Protein AF-0000000078034308 (afdb_homodimer)

Sequence (516 aa):
MPNPEQQPLLGTSRDADAPASTTPSRLKTHLTTSVSRKHTDLVLLACYIITGLLDSASNQIWGSFVSMQTGNTIYIGLGLAAPRESTRWIKSSVSLAAFCLGSLVFSRFHRAFPARRRWVLAASFTAQLALLLAAGLLIALGPRRRPADDLSWDVLAPIALVAFQSCGQAVTSRALERNALTSVVLTSIYTDLFGDARLFRADNSERNRRVAAPLLLLGGAVAGGLFAGSEIGIAGALWAAAVLKLVLVGAWLVWPAEMPNPEQQPLLGTSRDADAPASTTPSRLKTHLTTSVSRKHTDLVLLACYIITGLLDSASNQIWGSFVSMQTGNTIYIGLGLAAPRESTRWIKSSVSLAAFCLGSLVFSRFHRAFPARRRWVLAASFTAQLALLLAAGLLIALGPRRRPADDLSWDVLAPIALVAFQSCGQAVTSRALERNALTSVVLTSIYTDLFGDARLFRADNSERNRRVAAPLLLLGGAVAGGLFAGSEIGIAGALWAAAVLKLVLVGAWLVWPAE

Radius of gyration: 30.03 Å; Cα contacts (8 Å, |Δi|>4): 889; chains: 2; bounding box: 118×113×84 Å

Secondary structure (DSSP, 8-state):
--------------SS------HHHHHHHHHTSBBP-TTTHHHHHHHHHHHHHHHHHHHHHHSS-SS-HHHHHHHHHHHHHSTTT-SHHHHHHHHHHHHHHHHHHHHHHHHHS-TTBHHHHHHHHHHHHHHHHHHHHHHHHS-S---TT---HHHHHHHHHHHHHHHHHHHHHHHTT-TT--SS--HHHHHHHHH-TTTT-TT-HHHHHHHHHHHHHHHHHHHHHHHHHSSSTHHHHHHHHHHHHHHHHHHHHTPPB-/--------------TT------HHHHHHHHHTSBBP-TTTHHHHHHHHHHHHHHHHHHHHHHSS-SS-HHHHHHHHHHHHHSTTT-SHHHHHHHHHHHHHHHHHHHHHHHHHS-TTBHHHHHHHHHHHHHHHHHHHHHHHHS-S---TT---HHHHHHHHHHHHHHHHHHHHHHHTT-TT--SS--HHHHHHHHH-TTTT-TT-HHHHHHHHHHHHHHHHHHHHHHHHHSSSTHHHHHHHHHHHHHHHHHHHHTPPB-

pLDDT: mean 88.63, std 16.07, range [32.91, 98.81]

Solvent-accessible surface area (backbone atoms only — not comparable to full-atom values): 25277 Å² total; per-residue (Å²): 131,85,82,78,70,81,67,80,78,76,72,76,77,68,74,67,74,59,74,71,82,50,73,70,57,55,51,51,52,56,32,65,34,42,40,37,72,75,69,50,62,53,58,34,40,54,39,12,24,42,40,15,16,45,29,18,13,32,33,73,64,57,55,22,37,34,52,44,39,42,59,20,42,30,40,31,12,33,19,71,49,40,60,88,78,48,52,36,20,58,53,10,46,43,10,44,52,26,22,38,51,20,14,34,51,46,32,51,50,47,68,73,41,68,44,48,17,22,44,51,48,22,49,54,36,44,51,31,28,51,30,31,48,51,26,34,49,46,50,71,74,40,78,86,76,72,65,77,68,58,78,49,64,74,53,52,49,33,42,25,33,44,1,20,31,43,26,42,50,36,46,47,16,55,61,69,71,38,72,81,48,26,31,56,63,40,42,66,44,44,42,52,49,39,35,35,93,56,60,86,45,86,83,35,63,69,52,56,58,55,53,46,38,60,53,32,17,33,52,14,1,24,52,6,22,43,26,42,74,40,93,63,17,52,52,47,30,34,50,53,40,29,52,53,34,49,52,49,26,51,48,36,70,66,47,59,65,99,132,85,82,80,71,81,68,79,78,76,75,75,79,62,77,71,76,60,73,71,82,49,74,69,57,55,50,50,52,57,33,65,34,44,39,37,71,76,68,49,63,55,58,35,40,54,40,11,24,43,40,16,15,46,28,18,13,31,32,73,64,57,56,23,36,34,52,43,40,43,58,19,42,29,39,32,12,34,18,71,50,40,61,88,80,48,50,35,21,59,52,10,47,43,11,44,53,25,21,37,51,21,15,34,51,46,32,50,51,46,67,73,40,70,44,47,17,22,46,51,47,24,49,54,37,44,52,31,28,51,30,30,49,52,27,35,49,46,50,70,74,41,77,87,76,72,65,78,67,61,79,49,64,75,55,51,49,33,41,24,32,45,2,20,31,43,27,42,51,36,44,47,15,55,61,68,70,38,70,81,48,26,30,54,62,40,41,68,46,44,41,51,48,39,35,36,91,56,58,87,45,87,84,34,63,69,54,54,56,54,53,47,37,59,52,33,18,31,52,15,1,24,54,6,22,44,26,42,75,40,92,61,17,52,50,48,30,35,51,52,40,30,52,53,35,49,51,50,27,52,49,36,70,66,48,58,66,100

InterPro domains:
  IPR010699 Protein of unknown function DUF1275 [PF06912] (44-249)

Nearest PDB structures (foldseek):
  8ex6-assembly1_A  TM=6.006E-01  e=3.419E-01  Homo sapiens
  6wik-assembly1_A  TM=4.747E-01  e=9.760E-01  Carlito syrichta
  1g73-assembly2_B  TM=2.569E-01  e=2.667E+00  Homo sapiens
  5jdn-assembly1_A  TM=1.781E-01  e=1.269E+00  Methanocaldococcus jannaschii DSM 2661
  8ipr-assembly2_D  TM=1.821E-01  e=3.952E+00  Mycolicibacterium smegmatis

Structure (mmCIF, N/CA/C/O backbone):
data_AF-0000000078034308-model_v1
#
loop_
_entity.id
_entity.type
_entity.pdbx_description
1 polymer 'DUF1275 domain protein'
#
loop_
_atom_site.group_PDB
_atom_site.id
_atom_site.type_symbol
_atom_site.label_atom_id
_atom_site.label_alt_id
_atom_site.label_comp_id
_atom_site.label_asym_id
_atom_site.label_entity_id
_atom_site.label_seq_id
_atom_site.pdbx_PDB_ins_code
_atom_site.Cartn_x
_atom_site.Cartn_y
_atom_site.Cartn_z
_atom_site.occupancy
_atom_site.B_iso_or_equiv
_atom_site.auth_seq_id
_atom_site.auth_comp_id
_atom_site.auth_asym_id
_atom_site.auth_atom_id
_atom_site.pdbx_PDB_model_num
ATOM 1 N N . MET A 1 1 ? -69.438 32.719 62.281 1 34 1 MET A N 1
ATOM 2 C CA . MET A 1 1 ? -68.25 32.812 61.438 1 34 1 MET A CA 1
ATOM 3 C C . MET A 1 1 ? -68.062 31.531 60.594 1 34 1 MET A C 1
ATOM 5 O O . MET A 1 1 ? -68 30.438 61.156 1 34 1 MET A O 1
ATOM 9 N N . PRO A 1 2 ? -68.625 31.516 59.375 1 38.88 2 PRO A N 1
ATOM 10 C CA . PRO A 1 2 ? -68.625 30.344 58.5 1 38.88 2 PRO A CA 1
ATOM 11 C C . PRO A 1 2 ? -67.25 29.781 58.219 1 38.88 2 PRO A C 1
ATOM 13 O O . PRO A 1 2 ? -66.25 30.5 58.312 1 38.88 2 PRO A O 1
ATOM 16 N N . ASN A 1 3 ? -67.062 28.5 58.469 1 39.31 3 ASN A N 1
ATOM 17 C CA . ASN A 1 3 ? -65.875 27.625 58.375 1 39.31 3 ASN A CA 1
ATOM 18 C C . ASN A 1 3 ? -65.375 27.516 56.938 1 39.31 3 ASN A C 1
ATOM 20 O O . ASN A 1 3 ? -66.062 26.984 56.094 1 39.31 3 ASN A O 1
ATOM 24 N N . PRO A 1 4 ? -64.688 28.453 56.406 1 42.97 4 PRO A N 1
ATOM 25 C CA . PRO A 1 4 ? -64.188 28.547 55.031 1 42.97 4 PRO A CA 1
ATOM 26 C C . PRO A 1 4 ? -63.406 27.328 54.594 1 42.97 4 PRO A C 1
ATOM 28 O O . PRO A 1 4 ? -62.812 27.328 53.5 1 42.97 4 PRO A O 1
ATOM 31 N N . GLU A 1 5 ? -63.25 26.281 55.406 1 33.84 5 GLU A N 1
ATOM 32 C CA . GLU A 1 5 ? -62.094 25.422 55.188 1 33.84 5 GLU A CA 1
ATOM 33 C C . GLU A 1 5 ? -62.156 24.703 53.844 1 33.84 5 GLU A C 1
ATOM 35 O O . GLU A 1 5 ? -61.125 24.266 53.312 1 33.84 5 GLU A O 1
ATOM 40 N N . GLN A 1 6 ? -63.281 24.094 53.438 1 39.72 6 GLN A N 1
ATOM 41 C CA . GLN A 1 6 ? -63 22.875 52.688 1 39.72 6 GLN A CA 1
ATOM 42 C C . GLN A 1 6 ? -62.656 23.188 51.25 1 39.72 6 GLN A C 1
ATOM 44 O O . GLN A 1 6 ? -63.531 23.344 50.406 1 39.72 6 GLN A O 1
ATOM 49 N N . GLN A 1 7 ? -61.812 24.141 50.969 1 40.28 7 GLN A N 1
ATOM 50 C CA . GLN A 1 7 ? -61.562 24.234 49.531 1 40.28 7 GLN A CA 1
ATOM 51 C C . GLN A 1 7 ? -60.969 22.922 49 1 40.28 7 GLN A C 1
ATOM 53 O O . GLN A 1 7 ? -60.031 22.391 49.562 1 40.28 7 GLN A O 1
ATOM 58 N N . PRO A 1 8 ? -61.75 22.062 48.188 1 42.59 8 PRO A N 1
ATOM 59 C CA . PRO A 1 8 ? -61.219 20.859 47.531 1 42.59 8 PRO A CA 1
ATOM 60 C C . PRO A 1 8 ? -59.938 21.141 46.719 1 42.59 8 PRO A C 1
ATOM 62 O O . PRO A 1 8 ? -59.875 22.125 46 1 42.59 8 PRO A O 1
ATOM 65 N N . LEU A 1 9 ? -58.75 20.828 47.25 1 38.41 9 LEU A N 1
ATOM 66 C CA . LEU A 1 9 ? -57.5 20.75 46.5 1 38.41 9 LEU A CA 1
ATOM 67 C C . LEU A 1 9 ? -57.656 19.984 45.219 1 38.41 9 LEU A C 1
ATOM 69 O O . LEU A 1 9 ? -58 18.797 45.219 1 38.41 9 LEU A O 1
ATOM 73 N N . LEU A 1 10 ? -58.312 20.5 44.156 1 39.03 10 LEU A N 1
ATOM 74 C CA . LEU A 1 10 ? -58.219 19.922 42.844 1 39.03 10 LEU A CA 1
ATOM 75 C C . LEU A 1 10 ? -56.781 19.594 42.5 1 39.03 10 LEU A C 1
ATOM 77 O O . LEU A 1 10 ? -55.938 20.5 42.406 1 39.03 10 LEU A O 1
ATOM 81 N N . GLY A 1 11 ? -56.156 18.5 43.031 1 39.41 11 GLY A N 1
ATOM 82 C CA . GLY A 1 11 ? -54.938 17.906 42.531 1 39.41 11 GLY A CA 1
ATOM 83 C C . GLY A 1 11 ? -54.875 17.828 41 1 39.41 11 GLY A C 1
ATOM 84 O O . GLY A 1 11 ? -55.75 17.219 40.375 1 39.41 11 GLY A O 1
ATOM 85 N N . THR A 1 12 ? -54.562 18.906 40.312 1 39.66 12 THR A N 1
ATOM 86 C CA . THR A 1 12 ? -54.188 18.875 38.906 1 39.66 12 THR A CA 1
ATOM 87 C C . THR A 1 12 ? -53.281 17.672 38.625 1 39.66 12 THR A C 1
ATOM 89 O O . THR A 1 12 ? -52.219 17.516 39.188 1 39.66 12 THR A O 1
ATOM 92 N N . SER A 1 13 ? -53.875 16.438 38.406 1 42.03 13 SER A N 1
ATOM 93 C CA . SER A 1 13 ? -53.219 15.289 37.781 1 42.03 13 SER A CA 1
ATOM 94 C C . SER A 1 13 ? -52.469 15.695 36.531 1 42.03 13 SER A C 1
ATOM 96 O O . SER A 1 13 ? -52.969 15.633 35.438 1 42.03 13 SER A O 1
ATOM 98 N N . ARG A 1 14 ? -51.969 16.938 36.438 1 40.81 14 ARG A N 1
ATOM 99 C CA . ARG A 1 14 ? -51.25 17.297 35.25 1 40.81 14 ARG A CA 1
ATOM 100 C C . ARG A 1 14 ? -50.188 16.25 34.938 1 40.81 14 ARG A C 1
ATOM 102 O O . ARG A 1 14 ? -49.594 16.266 33.844 1 40.81 14 ARG A O 1
ATOM 109 N N . ASP A 1 15 ? -49.531 15.727 36.031 1 40.88 15 ASP A N 1
ATOM 110 C CA . ASP A 1 15 ? -48.219 15.203 35.625 1 40.88 15 ASP A CA 1
ATOM 111 C C . ASP A 1 15 ? -48.375 13.961 34.75 1 40.88 15 ASP A C 1
ATOM 113 O O . ASP A 1 15 ? -47.406 13.25 34.531 1 40.88 15 ASP A O 1
ATOM 117 N N . ALA A 1 16 ? -49.562 13.398 34.75 1 42.75 16 ALA A N 1
ATOM 118 C CA . ALA A 1 16 ? -49.469 11.992 34.344 1 42.75 16 ALA A CA 1
ATOM 119 C C . ALA A 1 16 ? -48.906 11.844 32.938 1 42.75 16 ALA A C 1
ATOM 121 O O . ALA A 1 16 ? -48.188 10.898 32.656 1 42.75 16 ALA A O 1
ATOM 122 N N . ASP A 1 17 ? -49.594 12.398 31.953 1 40.16 17 ASP A N 1
ATOM 123 C CA . ASP A 1 17 ? -49.375 11.773 30.656 1 40.16 17 ASP A CA 1
ATOM 124 C C . ASP A 1 17 ? -48.062 12.242 30.047 1 40.16 17 ASP A C 1
ATOM 126 O O . ASP A 1 17 ? -48 13.242 29.312 1 40.16 17 ASP A O 1
ATOM 130 N N . ALA A 1 18 ? -47.031 12.531 30.828 1 45.72 18 ALA A N 1
ATOM 131 C CA . ALA A 1 18 ? -45.844 12.68 30 1 45.72 18 ALA A CA 1
ATOM 132 C C . ALA A 1 18 ? -45.844 11.656 28.875 1 45.72 18 ALA A C 1
ATOM 134 O O . ALA A 1 18 ? -45.969 10.453 29.125 1 45.72 18 ALA A O 1
ATOM 135 N N . PRO A 1 19 ? -46.219 11.969 27.656 1 48 19 PRO A N 1
ATOM 136 C CA . PRO A 1 19 ? -46.125 10.961 26.594 1 48 19 PRO A CA 1
ATOM 137 C C . PRO A 1 19 ? -44.938 10.039 26.734 1 48 19 PRO A C 1
ATOM 139 O O . PRO A 1 19 ? -43.875 10.469 27.188 1 48 19 PRO A O 1
ATOM 142 N N . ALA A 1 20 ? -45.094 8.812 27.203 1 47.41 20 ALA A N 1
ATOM 143 C CA . ALA A 1 20 ? -44.094 7.738 27.094 1 47.41 20 ALA A CA 1
ATOM 144 C C . ALA A 1 20 ? -43.188 7.953 25.891 1 47.41 20 ALA A C 1
ATOM 146 O O . ALA A 1 20 ? -43.656 7.938 24.75 1 47.41 20 ALA A O 1
ATOM 147 N N . SER A 1 21 ? -42.188 8.875 25.906 1 54.84 21 SER A N 1
ATOM 148 C CA . SER A 1 21 ? -41.25 8.875 24.797 1 54.84 21 SER A CA 1
ATOM 149 C C . SER A 1 21 ? -41.125 7.488 24.172 1 54.84 21 SER A C 1
ATOM 151 O O . SER A 1 21 ? -40.781 6.52 24.844 1 54.84 21 SER A O 1
ATOM 153 N N . THR A 1 22 ? -42.031 6.961 23.266 1 60.06 22 THR A N 1
ATOM 154 C CA . THR A 1 22 ? -42.156 5.676 22.594 1 60.06 22 THR A CA 1
ATOM 155 C C . THR A 1 22 ? -40.812 5.148 22.125 1 60.06 22 THR A C 1
ATOM 157 O O . THR A 1 22 ? -39.906 5.93 21.875 1 60.06 22 THR A O 1
ATOM 160 N N . THR A 1 23 ? -40.5 3.742 22.359 1 70.44 23 THR A N 1
ATOM 161 C CA . THR A 1 23 ? -39.406 2.865 22.016 1 70.44 23 THR A CA 1
ATOM 162 C C . THR A 1 23 ? -38.812 3.242 20.656 1 70.44 23 THR A C 1
ATOM 164 O O . THR A 1 23 ? -37.594 3.324 20.5 1 70.44 23 THR A O 1
ATOM 167 N N . PRO A 1 24 ? -39.688 3.629 19.672 1 73.88 24 PRO A N 1
ATOM 168 C CA . PRO A 1 24 ? -39.125 3.996 18.359 1 73.88 24 PRO A CA 1
ATOM 169 C C . PRO A 1 24 ? -38.375 5.32 18.406 1 73.88 24 PRO A C 1
ATOM 171 O O . PRO A 1 24 ? -37.375 5.477 17.703 1 73.88 24 PRO A O 1
ATOM 174 N N . SER A 1 25 ? -38.781 6.234 19.266 1 79.56 25 SER A N 1
ATOM 175 C CA . SER A 1 25 ? -38.125 7.531 19.328 1 79.56 25 SER A CA 1
ATOM 176 C C . SER A 1 25 ? -36.75 7.426 19.984 1 79.56 25 SER A C 1
ATOM 178 O O . SER A 1 25 ? -35.812 8.062 19.531 1 79.56 25 SER A O 1
ATOM 180 N N . ARG A 1 26 ? -36.656 6.535 20.953 1 86.88 26 ARG A N 1
ATOM 181 C CA . ARG A 1 26 ? -35.375 6.355 21.641 1 86.88 26 ARG A CA 1
ATOM 182 C C . ARG A 1 26 ? -34.344 5.711 20.734 1 86.88 26 ARG A C 1
ATOM 184 O O . ARG A 1 26 ? -33.188 6.074 20.75 1 86.88 26 ARG A O 1
ATOM 191 N N . LEU A 1 27 ? -34.812 4.77 19.938 1 87.12 27 LEU A N 1
ATOM 192 C CA . LEU A 1 27 ? -33.938 4.094 19 1 87.12 27 LEU A CA 1
ATOM 193 C C . LEU A 1 27 ? -33.469 5.062 17.922 1 87.12 27 LEU A C 1
ATOM 195 O O . LEU A 1 27 ? -32.281 5.027 17.531 1 87.12 27 LEU A O 1
ATOM 199 N N . LYS A 1 28 ? -34.375 5.828 17.469 1 88.81 28 LYS A N 1
ATOM 200 C CA . LYS A 1 28 ? -34 6.824 16.469 1 88.81 28 LYS A CA 1
ATOM 201 C C . LYS A 1 28 ? -32.969 7.797 17.016 1 88.81 28 LYS A C 1
ATOM 203 O O . LYS A 1 28 ? -31.969 8.117 16.344 1 88.81 28 LYS A O 1
ATOM 208 N N . THR A 1 29 ? -33.188 8.227 18.219 1 90 29 THR A N 1
ATOM 209 C CA . THR A 1 29 ? -32.219 9.141 18.844 1 90 29 THR A CA 1
ATOM 210 C C . THR A 1 29 ? -30.875 8.453 19.062 1 90 29 THR A C 1
ATOM 212 O O . THR A 1 29 ? -29.828 9.055 18.844 1 90 29 THR A O 1
ATOM 215 N N . HIS A 1 30 ? -30.953 7.238 19.484 1 91.81 30 HIS A N 1
ATOM 216 C CA . HIS A 1 30 ? -29.734 6.469 19.688 1 91.81 30 HIS A CA 1
ATOM 217 C C . HIS A 1 30 ? -28.938 6.328 18.391 1 91.81 30 HIS A C 1
ATOM 219 O O . HIS A 1 30 ? -27.719 6.52 18.391 1 91.81 30 HIS A O 1
ATOM 225 N N . LEU A 1 31 ? -29.578 6.117 17.297 1 91.88 31 LEU A N 1
ATOM 226 C CA . LEU A 1 31 ? -28.938 5.852 16.016 1 91.88 31 LEU A CA 1
ATOM 227 C C . LEU A 1 31 ? -28.453 7.145 15.367 1 91.88 31 LEU A C 1
ATOM 229 O O . LEU A 1 31 ? -27.5 7.137 14.586 1 91.88 31 LEU A O 1
ATOM 233 N N . THR A 1 32 ? -29.062 8.195 15.734 1 92.62 32 THR A N 1
ATOM 234 C CA . THR A 1 32 ? -28.719 9.461 15.094 1 92.62 32 THR A CA 1
ATOM 235 C C . THR A 1 32 ? -27.766 10.266 15.977 1 92.62 32 THR A C 1
ATOM 237 O O . THR A 1 32 ? -27.422 11.406 15.656 1 92.62 32 THR A O 1
ATOM 240 N N . THR A 1 33 ? -27.344 9.617 17.031 1 91.12 33 THR A N 1
ATOM 241 C CA . THR A 1 33 ? -26.359 10.25 17.922 1 91.12 33 THR A CA 1
ATOM 242 C C . THR A 1 33 ? -24.953 10.07 17.375 1 91.12 33 THR A C 1
ATOM 244 O O . THR A 1 33 ? -24.594 9 16.875 1 91.12 33 THR A O 1
ATOM 247 N N . SER A 1 34 ? -24.141 11.117 17.5 1 92.56 34 SER A N 1
ATOM 248 C CA . SER A 1 34 ? -22.75 11.062 17.078 1 92.56 34 SER A CA 1
ATOM 249 C C . SER A 1 34 ? -21.891 10.289 18.062 1 92.56 34 SER A C 1
ATOM 251 O O . SER A 1 34 ? -22.062 10.414 19.281 1 92.56 34 SER A O 1
ATOM 253 N N . VAL A 1 35 ? -21.094 9.469 17.516 1 92.38 35 VAL A N 1
ATOM 254 C CA . VAL A 1 35 ? -20.25 8.625 18.375 1 92.38 35 VAL A CA 1
ATOM 255 C C . VAL A 1 35 ? -18.984 9.375 18.75 1 92.38 35 VAL A C 1
ATOM 257 O O . VAL A 1 35 ? -18.531 10.258 18.016 1 92.38 35 VAL A O 1
ATOM 260 N N . SER A 1 36 ? -18.453 9.016 19.906 1 92.25 36 SER A N 1
ATOM 261 C CA . SER A 1 36 ? -17.172 9.555 20.344 1 92.25 36 SER A CA 1
ATOM 262 C C . SER A 1 36 ? -16.031 9.078 19.438 1 92.25 36 SER A C 1
ATOM 264 O O . SER A 1 36 ? -16.016 7.922 19.016 1 92.25 36 SER A O 1
ATOM 266 N N . ARG A 1 37 ? -15.117 9.93 19.219 1 89.56 37 ARG A N 1
ATOM 267 C CA . ARG A 1 37 ? -13.961 9.586 18.406 1 89.56 37 ARG A CA 1
ATOM 268 C C . ARG A 1 37 ? -12.93 8.805 19.219 1 89.56 37 ARG A C 1
ATOM 270 O O . ARG A 1 37 ? -12.016 8.195 18.656 1 89.56 37 ARG A O 1
ATOM 277 N N . LYS A 1 38 ? -13.242 8.852 20.484 1 88.38 38 LYS A N 1
ATOM 278 C CA . LYS A 1 38 ? -12.289 8.188 21.375 1 88.38 38 LYS A CA 1
ATOM 279 C C . LYS A 1 38 ? -12.203 6.691 21.062 1 88.38 38 LYS A C 1
ATOM 281 O O . LYS A 1 38 ? -13.227 6.02 20.938 1 88.38 38 LYS A O 1
ATOM 286 N N . HIS A 1 39 ? -11.102 6.152 20.75 1 88.88 39 HIS A N 1
ATOM 287 C CA . HIS A 1 39 ? -10.758 4.742 20.609 1 88.88 39 HIS A CA 1
ATOM 288 C C . HIS A 1 39 ? -11.305 4.18 19.297 1 88.88 39 HIS A C 1
ATOM 290 O O . HIS A 1 39 ? -11.359 2.959 19.109 1 88.88 39 HIS A O 1
ATOM 296 N N . THR A 1 40 ? -11.773 5.062 18.375 1 91.06 40 THR A N 1
ATOM 297 C CA . THR A 1 40 ? -12.25 4.559 17.094 1 91.06 40 THR A CA 1
ATOM 298 C C . THR A 1 40 ? -11.109 3.924 16.297 1 91.06 40 THR A C 1
ATOM 300 O O . THR A 1 40 ? -11.352 3.174 15.352 1 91.06 40 THR A O 1
ATOM 303 N N . ASP A 1 41 ? -9.875 4.25 16.688 1 91.69 41 ASP A N 1
ATOM 304 C CA . ASP A 1 41 ? -8.711 3.611 16.094 1 91.69 41 ASP A CA 1
ATOM 305 C C . ASP A 1 41 ? -8.75 2.098 16.281 1 91.69 41 ASP A C 1
ATOM 307 O O . ASP A 1 41 ? -8.219 1.347 15.461 1 91.69 41 ASP A O 1
ATOM 311 N N . LEU A 1 42 ? -9.453 1.613 17.328 1 92.56 42 LEU A N 1
ATOM 312 C CA . LEU A 1 42 ? -9.531 0.185 17.609 1 92.56 42 LEU A CA 1
ATOM 313 C C . LEU A 1 42 ? -10.297 -0.545 16.516 1 92.56 42 LEU A C 1
ATOM 315 O O . LEU A 1 42 ? -9.953 -1.673 16.156 1 92.56 42 LEU A O 1
ATOM 319 N N . VAL A 1 43 ? -11.305 0.104 16.016 1 94.25 43 VAL A N 1
ATOM 320 C CA . VAL A 1 43 ? -12.102 -0.49 14.945 1 94.25 43 VAL A CA 1
ATOM 321 C C . VAL A 1 43 ? -11.258 -0.592 13.672 1 94.25 43 VAL A C 1
ATOM 323 O O . VAL A 1 43 ? -11.25 -1.627 13.008 1 94.25 43 VAL A O 1
ATOM 326 N N . LEU A 1 44 ? -10.531 0.48 13.406 1 94.56 44 LEU A N 1
ATOM 327 C CA . LEU A 1 44 ? -9.68 0.492 12.227 1 94.56 44 LEU A CA 1
ATOM 328 C C . LEU A 1 44 ? -8.555 -0.527 12.352 1 94.56 44 LEU A C 1
ATOM 330 O O . LEU A 1 44 ? -8.188 -1.184 11.375 1 94.56 44 LEU A O 1
ATOM 334 N N . LEU A 1 45 ? -8.047 -0.71 13.562 1 95 45 LEU A N 1
ATOM 335 C CA . LEU A 1 45 ? -7.02 -1.715 13.82 1 95 45 LEU A CA 1
ATOM 336 C C . LEU A 1 45 ? -7.574 -3.121 13.617 1 95 45 LEU A C 1
ATOM 338 O O . LEU A 1 45 ? -6.918 -3.971 13.008 1 95 45 LEU A O 1
ATOM 342 N N . ALA A 1 46 ? -8.773 -3.348 14.055 1 96.62 46 ALA A N 1
ATOM 343 C CA . ALA A 1 46 ? -9.422 -4.645 13.852 1 96.62 46 ALA A CA 1
ATOM 344 C C . ALA A 1 46 ? -9.609 -4.938 12.367 1 96.62 46 ALA A C 1
ATOM 346 O O . ALA A 1 46 ? -9.5 -6.09 11.938 1 96.62 46 ALA A O 1
ATOM 347 N N . CYS A 1 47 ? -9.805 -3.895 11.625 1 97.88 47 CYS A N 1
ATOM 348 C CA . CYS A 1 47 ? -10 -4.043 10.188 1 97.88 47 CYS A CA 1
ATOM 349 C C . CYS A 1 47 ? -8.719 -4.516 9.508 1 97.88 47 CYS A C 1
ATOM 351 O O . CYS A 1 47 ? -8.766 -5.125 8.438 1 97.88 47 CYS A O 1
ATOM 353 N N . TYR A 1 48 ? -7.535 -4.312 10.109 1 98.06 48 TYR A N 1
ATOM 354 C CA . TYR A 1 48 ? -6.281 -4.797 9.539 1 98.06 48 TYR A CA 1
ATOM 355 C C . TYR A 1 48 ? -6.234 -6.32 9.539 1 98.06 48 TYR A C 1
ATOM 357 O O . TYR A 1 48 ? -5.652 -6.93 8.641 1 98.06 48 TYR A O 1
ATOM 365 N N . ILE A 1 49 ? -6.895 -6.953 10.523 1 98.56 49 ILE A N 1
ATOM 366 C CA . ILE A 1 49 ? -6.98 -8.406 10.539 1 98.56 49 ILE A CA 1
ATOM 367 C C . ILE A 1 49 ? -7.754 -8.891 9.32 1 98.56 49 ILE A C 1
ATOM 369 O O . ILE A 1 49 ? -7.34 -9.844 8.648 1 98.56 49 ILE A O 1
ATOM 373 N N . ILE A 1 50 ? -8.836 -8.211 9.062 1 98.75 50 ILE A N 1
ATOM 374 C CA . ILE A 1 50 ? -9.695 -8.562 7.938 1 98.75 50 ILE A CA 1
ATOM 375 C C . ILE A 1 50 ? -8.938 -8.391 6.629 1 98.75 50 ILE A C 1
ATOM 377 O O . ILE A 1 50 ? -9 -9.25 5.746 1 98.75 50 ILE A O 1
ATOM 381 N N . THR A 1 51 ? -8.18 -7.301 6.535 1 98.62 51 THR A N 1
ATOM 382 C CA . THR A 1 51 ? -7.379 -7.02 5.348 1 98.62 51 THR A CA 1
ATOM 383 C C . THR A 1 51 ? -6.344 -8.117 5.121 1 98.62 51 THR A C 1
ATOM 385 O O . THR A 1 51 ? -6.227 -8.648 4.012 1 98.62 51 THR A O 1
ATOM 388 N N . GLY A 1 52 ? -5.602 -8.508 6.188 1 98.75 52 GLY A N 1
ATOM 389 C CA . GLY A 1 52 ? -4.637 -9.586 6.066 1 98.75 52 GLY A CA 1
ATOM 390 C C . GLY A 1 52 ? -5.27 -10.914 5.688 1 98.75 52 GLY A C 1
ATOM 391 O O . GLY A 1 52 ? -4.766 -11.617 4.809 1 98.75 52 GLY A O 1
ATOM 392 N N . LEU A 1 53 ? -6.398 -11.203 6.312 1 98.69 53 LEU A N 1
ATOM 393 C CA . LEU A 1 53 ? -7.137 -12.445 6.102 1 98.69 53 LEU A CA 1
ATOM 394 C C . LEU A 1 53 ? -7.586 -12.57 4.648 1 98.69 53 LEU A C 1
ATOM 396 O O . LEU A 1 53 ? -7.324 -13.586 4 1 98.69 53 LEU A O 1
ATOM 400 N N . LEU A 1 54 ? -8.164 -11.539 4.094 1 98.62 54 LEU A N 1
ATOM 401 C CA . LEU A 1 54 ? -8.766 -11.578 2.77 1 98.62 54 LEU A CA 1
ATOM 402 C C . LEU A 1 54 ? -7.703 -11.484 1.682 1 98.62 54 LEU A C 1
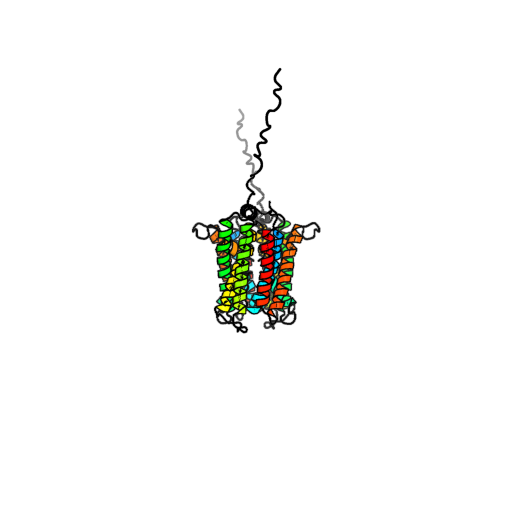ATOM 404 O O . LEU A 1 54 ? -7.766 -12.203 0.683 1 98.62 54 LEU A O 1
ATOM 408 N N . ASP A 1 55 ? -6.688 -10.625 1.864 1 98.75 55 ASP A N 1
ATOM 409 C CA . ASP A 1 55 ? -5.664 -10.461 0.833 1 98.75 55 ASP A CA 1
ATOM 410 C C . ASP A 1 55 ? -4.766 -11.695 0.756 1 98.75 55 ASP A C 1
ATOM 412 O O . ASP A 1 55 ? -4.297 -12.062 -0.324 1 98.75 55 ASP A O 1
ATOM 416 N N . SER A 1 56 ? -4.512 -12.297 1.903 1 98.38 56 SER A N 1
ATOM 417 C CA . SER A 1 56 ? -3.715 -13.523 1.901 1 98.38 56 SER A CA 1
ATOM 418 C C . SER A 1 56 ? -4.445 -14.656 1.193 1 98.38 56 SER A C 1
ATOM 420 O O . SER A 1 56 ? -3.891 -15.297 0.295 1 98.38 56 SER A O 1
ATOM 422 N N . ALA A 1 57 ? -5.672 -14.898 1.493 1 97.38 57 ALA A N 1
ATOM 423 C CA . ALA A 1 57 ? -6.457 -15.961 0.88 1 97.38 57 ALA A CA 1
ATOM 424 C C . ALA A 1 57 ? -6.688 -15.695 -0.604 1 97.38 57 ALA A C 1
ATOM 426 O O . ALA A 1 57 ? -6.543 -16.594 -1.435 1 97.38 57 ALA A O 1
ATOM 427 N N . SER A 1 58 ? -7 -14.445 -0.924 1 96.44 58 SER A N 1
ATOM 428 C CA . SER A 1 58 ? -7.289 -14.102 -2.312 1 96.44 58 SER A CA 1
ATOM 429 C C . SER A 1 58 ? -6.039 -14.211 -3.18 1 96.44 58 SER A C 1
ATOM 431 O O . SER A 1 58 ? -6.105 -14.688 -4.312 1 96.44 58 SER A O 1
ATOM 433 N N . ASN A 1 59 ? -4.938 -13.703 -2.629 1 95.94 59 ASN A N 1
ATOM 434 C CA . ASN A 1 59 ? -3.701 -13.789 -3.396 1 95.94 59 ASN A CA 1
ATOM 435 C C . ASN A 1 59 ? -3.291 -15.234 -3.648 1 95.94 59 ASN A C 1
ATOM 437 O O . ASN A 1 59 ? -2.83 -15.57 -4.742 1 95.94 59 ASN A O 1
ATOM 441 N N . GLN A 1 60 ? -3.467 -16.109 -2.686 1 94.12 60 GLN A N 1
ATOM 442 C CA . GLN A 1 60 ? -3.092 -17.516 -2.834 1 94.12 60 GLN A CA 1
ATOM 443 C C . GLN A 1 60 ? -4.016 -18.234 -3.818 1 94.12 60 GLN A C 1
ATOM 445 O O . GLN A 1 60 ? -3.559 -19.031 -4.633 1 94.12 60 GLN A O 1
ATOM 450 N N . ILE A 1 61 ? -5.285 -17.891 -3.746 1 92.56 61 ILE A N 1
ATOM 451 C CA . ILE A 1 61 ? -6.258 -18.672 -4.496 1 92.56 61 ILE A CA 1
ATOM 452 C C . ILE A 1 61 ? -6.5 -18.016 -5.859 1 92.56 61 ILE A C 1
ATOM 454 O O . ILE A 1 61 ? -6.582 -18.719 -6.875 1 92.56 61 ILE A O 1
ATOM 458 N N . TRP A 1 62 ? -6.621 -16.688 -5.887 1 92.56 62 TRP A N 1
ATOM 459 C CA . TRP A 1 62 ? -6.996 -16 -7.113 1 92.56 62 TRP A CA 1
ATOM 460 C C . TRP A 1 62 ? -5.781 -15.344 -7.766 1 92.56 62 TRP A C 1
ATOM 462 O O . TRP A 1 62 ? -5.828 -14.961 -8.938 1 92.56 62 TRP A O 1
ATOM 472 N N . GLY A 1 63 ? -4.723 -15.148 -7.062 1 93.5 63 GLY A N 1
ATOM 473 C CA . GLY A 1 63 ? -3.541 -14.492 -7.602 1 93.5 63 GLY A CA 1
ATOM 474 C C . GLY A 1 63 ? -3.643 -12.977 -7.594 1 93.5 63 GLY A C 1
ATOM 475 O O . GLY A 1 63 ? -2.787 -12.289 -8.156 1 93.5 63 GLY A O 1
ATOM 476 N N . SER A 1 64 ? -4.656 -12.453 -7.023 1 95.31 64 SER A N 1
ATOM 477 C CA . SER A 1 64 ? -4.867 -11.008 -6.949 1 95.31 64 SER A CA 1
ATOM 478 C C . SER A 1 64 ? -5.234 -10.578 -5.535 1 95.31 64 SER A C 1
ATOM 480 O O . SER A 1 64 ? -5.734 -11.383 -4.742 1 95.31 64 SER A O 1
ATOM 482 N N . PHE A 1 65 ? -4.914 -9.32 -5.254 1 97.94 65 PHE A N 1
ATOM 483 C CA . PHE A 1 65 ? -5.336 -8.742 -3.98 1 97.94 65 PHE A CA 1
ATOM 484 C C . PHE A 1 65 ? -6.746 -8.172 -4.082 1 97.94 65 PHE A C 1
ATOM 486 O O . PHE A 1 65 ? -7.262 -7.969 -5.184 1 97.94 65 PHE A O 1
ATOM 493 N N . VAL A 1 66 ? -7.301 -8.008 -2.924 1 98.25 66 VAL A N 1
ATOM 494 C CA . VAL A 1 66 ? -8.648 -7.457 -2.926 1 98.25 66 VAL A CA 1
ATOM 495 C C . VAL A 1 66 ? -8.664 -6.117 -2.191 1 98.25 66 VAL A C 1
ATOM 497 O O . VAL A 1 66 ? -9.578 -5.312 -2.371 1 98.25 66 VAL A O 1
ATOM 500 N N . SER A 1 67 ? -7.641 -5.852 -1.347 1 97.62 67 SER A N 1
ATOM 501 C CA . SER A 1 67 ? -7.539 -4.574 -0.65 1 97.62 67 SER A CA 1
ATOM 502 C C . SER A 1 67 ? -6.301 -3.801 -1.089 1 97.62 67 SER A C 1
ATOM 504 O O . SER A 1 67 ? -6.336 -2.572 -1.191 1 97.62 67 SER A O 1
ATOM 506 N N . MET A 1 68 ? -5.223 -4.484 -1.327 1 97 68 MET A N 1
ATOM 507 C CA . MET A 1 68 ? -3.943 -3.873 -1.679 1 97 68 MET A CA 1
ATOM 508 C C . MET A 1 68 ? -3.875 -3.572 -3.172 1 97 68 MET A C 1
ATOM 510 O O . MET A 1 68 ? -3.297 -4.344 -3.939 1 97 68 MET A O 1
ATOM 514 N N . GLN A 1 69 ? -4.219 -2.355 -3.561 1 98.31 69 GLN A N 1
ATOM 515 C CA . GLN A 1 69 ? -4.387 -2.023 -4.973 1 98.31 69 GLN A CA 1
ATOM 516 C C . GLN A 1 69 ? -3.066 -1.574 -5.594 1 98.31 69 GLN A C 1
ATOM 518 O O . GLN A 1 69 ? -2.898 -1.62 -6.812 1 98.31 69 GLN A O 1
ATOM 523 N N . THR A 1 70 ? -2.102 -1.211 -4.762 1 97.94 70 THR A N 1
ATOM 524 C CA . THR A 1 70 ? -0.772 -0.955 -5.305 1 97.94 70 THR A CA 1
ATOM 525 C C . THR A 1 70 ? -0.183 -2.223 -5.914 1 97.94 70 THR A C 1
ATOM 527 O O . THR A 1 70 ? 0.328 -2.201 -7.035 1 97.94 70 THR A O 1
ATOM 530 N N . GLY A 1 71 ? -0.324 -3.307 -5.195 1 97.69 71 GLY A N 1
ATOM 531 C CA . GLY A 1 71 ? 0.115 -4.59 -5.723 1 97.69 71 GLY A CA 1
ATOM 532 C C . GLY A 1 71 ? -0.617 -5 -6.988 1 97.69 71 GLY A C 1
ATOM 533 O O . GLY A 1 71 ? -0.001 -5.492 -7.934 1 97.69 71 GLY A O 1
ATOM 534 N N . ASN A 1 72 ? -1.938 -4.723 -7.008 1 98.62 72 ASN A N 1
ATOM 535 C CA . ASN A 1 72 ? -2.717 -5.051 -8.195 1 98.62 72 ASN A CA 1
ATOM 536 C C . ASN A 1 72 ? -2.277 -4.219 -9.398 1 98.62 72 ASN A C 1
ATOM 538 O O . ASN A 1 72 ? -2.311 -4.695 -10.539 1 98.62 72 ASN A O 1
ATOM 542 N N . THR A 1 73 ? -1.836 -2.984 -9.156 1 98.69 73 THR A N 1
ATOM 543 C CA . THR A 1 73 ? -1.331 -2.148 -10.242 1 98.69 73 THR A CA 1
ATOM 544 C C . THR A 1 73 ? -0.06 -2.746 -10.836 1 98.69 73 THR A C 1
ATOM 546 O O . THR A 1 73 ? 0.12 -2.744 -12.055 1 98.69 73 THR A O 1
ATOM 549 N N . ILE A 1 74 ? 0.775 -3.264 -9.977 1 98.5 74 ILE A N 1
ATOM 550 C CA . ILE A 1 74 ? 1.985 -3.939 -10.438 1 98.5 74 ILE A CA 1
ATOM 551 C C . ILE A 1 74 ? 1.611 -5.168 -11.258 1 98.5 74 ILE A C 1
ATOM 553 O O . ILE A 1 74 ? 2.166 -5.395 -12.336 1 98.5 74 ILE A O 1
ATOM 557 N N . TYR A 1 75 ? 0.593 -5.977 -10.797 1 98.19 75 TYR A N 1
ATOM 558 C CA . TYR A 1 75 ? 0.162 -7.172 -11.516 1 98.19 75 TYR A CA 1
ATOM 559 C C . TYR A 1 75 ? -0.433 -6.812 -12.867 1 98.19 75 TYR A C 1
ATOM 561 O O . TYR A 1 75 ? -0.23 -7.523 -13.852 1 98.19 75 TYR A O 1
ATOM 569 N N . ILE A 1 76 ? -1.134 -5.738 -12.883 1 98.62 76 ILE A N 1
ATOM 570 C CA . ILE A 1 76 ? -1.684 -5.262 -14.148 1 98.62 76 ILE A CA 1
ATOM 571 C C . ILE A 1 76 ? -0.547 -4.902 -15.102 1 98.62 76 ILE A C 1
ATOM 573 O O . ILE A 1 76 ? -0.574 -5.277 -16.281 1 98.62 76 ILE A O 1
ATOM 577 N N . GLY A 1 77 ? 0.452 -4.199 -14.625 1 98.62 77 GLY A N 1
ATOM 578 C CA . GLY A 1 77 ? 1.605 -3.867 -15.445 1 98.62 77 GLY A CA 1
ATOM 579 C C . GLY A 1 77 ? 2.33 -5.09 -15.977 1 98.62 77 GLY A C 1
ATOM 580 O O . GLY A 1 77 ? 2.699 -5.137 -17.156 1 98.62 77 GLY A O 1
ATOM 581 N N . LEU A 1 78 ? 2.523 -6.082 -15.133 1 97.5 78 LEU A N 1
ATOM 582 C CA . LEU A 1 78 ? 3.16 -7.332 -15.539 1 97.5 78 LEU A CA 1
ATOM 583 C C . LEU A 1 78 ? 2.342 -8.031 -16.609 1 97.5 78 LEU A C 1
ATOM 585 O O . LEU A 1 78 ? 2.902 -8.57 -17.578 1 97.5 78 LEU A O 1
ATOM 589 N N . GLY A 1 79 ? 1.034 -8.023 -16.438 1 97.44 79 GLY A N 1
ATOM 590 C CA . GLY A 1 79 ? 0.157 -8.633 -17.422 1 97.44 79 GLY A CA 1
ATOM 591 C C . GLY A 1 79 ? 0.174 -7.918 -18.766 1 97.44 79 GLY A C 1
ATOM 592 O O . GLY A 1 79 ? 0.122 -8.555 -19.812 1 97.44 79 GLY A O 1
ATOM 593 N N . LEU A 1 80 ? 0.226 -6.602 -18.734 1 97.69 80 LEU A N 1
ATOM 594 C CA . LEU A 1 80 ? 0.284 -5.82 -19.953 1 97.69 80 LEU A CA 1
ATOM 595 C C . LEU A 1 80 ? 1.605 -6.051 -20.688 1 97.69 80 LEU A C 1
ATOM 597 O O . LEU A 1 80 ? 1.654 -6.016 -21.922 1 97.69 80 LEU A O 1
ATOM 601 N N . ALA A 1 81 ? 2.666 -6.316 -19.953 1 97.12 81 ALA A N 1
ATOM 602 C CA . ALA A 1 81 ? 3.967 -6.625 -20.547 1 97.12 81 ALA A CA 1
ATOM 603 C C . ALA A 1 81 ? 3.963 -8.008 -21.172 1 97.12 81 ALA A C 1
ATOM 605 O O . ALA A 1 81 ? 4.691 -8.258 -22.141 1 97.12 81 ALA A O 1
ATOM 606 N N . ALA A 1 82 ? 3.133 -8.953 -20.594 1 95.81 82 ALA A N 1
ATOM 607 C CA . ALA A 1 82 ? 2.998 -10.32 -21.094 1 95.81 82 ALA A CA 1
ATOM 608 C C . ALA A 1 82 ? 1.574 -10.836 -20.891 1 95.81 82 ALA A C 1
ATOM 610 O O . ALA A 1 82 ? 1.33 -11.695 -20.047 1 95.81 82 ALA A O 1
ATOM 611 N N . PRO A 1 83 ? 0.666 -10.43 -21.75 1 93.44 83 PRO A N 1
ATOM 612 C CA . PRO A 1 83 ? -0.765 -10.641 -21.516 1 93.44 83 PRO A CA 1
ATOM 613 C C . PRO A 1 83 ? -1.17 -12.109 -21.609 1 93.44 83 PRO A C 1
ATOM 615 O O . PRO A 1 83 ? -2.215 -12.5 -21.078 1 93.44 83 PRO A O 1
ATOM 618 N N . ARG A 1 84 ? -0.366 -13.008 -22.234 1 93.06 84 ARG A N 1
ATOM 619 C CA . ARG A 1 84 ? -0.776 -14.391 -22.469 1 93.06 84 ARG A CA 1
ATOM 620 C C . ARG A 1 84 ? -0.173 -15.328 -21.422 1 93.06 84 ARG A C 1
ATOM 622 O O . ARG A 1 84 ? -0.512 -16.516 -21.359 1 93.06 84 ARG A O 1
ATOM 629 N N . GLU A 1 85 ? 0.648 -14.766 -20.531 1 90.81 85 GLU A N 1
ATOM 630 C CA . GLU A 1 85 ? 1.371 -15.609 -19.578 1 90.81 85 GLU A CA 1
ATOM 631 C C . GLU A 1 85 ? 0.528 -15.898 -18.344 1 90.81 85 GLU A C 1
ATOM 633 O O . GLU A 1 85 ? 0.724 -16.922 -17.672 1 90.81 85 GLU A O 1
ATOM 638 N N . SER A 1 86 ? -0.381 -14.984 -18.031 1 90.69 86 SER A N 1
ATOM 639 C CA . SER A 1 86 ? -1.206 -15.164 -16.828 1 90.69 86 SER A CA 1
ATOM 640 C C . SER A 1 86 ? -2.504 -14.367 -16.938 1 90.69 86 SER A C 1
ATOM 642 O O . SER A 1 86 ? -2.592 -13.414 -17.719 1 90.69 86 SER A O 1
ATOM 644 N N . THR A 1 87 ? -3.539 -14.805 -16.188 1 93.38 87 THR A N 1
ATOM 645 C CA . THR A 1 87 ? -4.801 -14.07 -16.141 1 93.38 87 THR A CA 1
ATOM 646 C C . THR A 1 87 ? -4.875 -13.211 -14.875 1 93.38 87 THR A C 1
ATOM 648 O O . THR A 1 87 ? -5.902 -12.586 -14.609 1 93.38 87 THR A O 1
ATOM 651 N N . ARG A 1 88 ? -3.811 -13.203 -14.156 1 94.38 88 ARG A N 1
ATOM 652 C CA . ARG A 1 88 ? -3.75 -12.477 -12.891 1 94.38 88 ARG A CA 1
ATOM 653 C C . ARG A 1 88 ? -4.039 -10.992 -13.094 1 94.38 88 ARG A C 1
ATOM 655 O O . ARG A 1 88 ? -4.691 -10.359 -12.266 1 94.38 88 ARG A O 1
ATOM 662 N N . TRP A 1 89 ? -3.57 -10.438 -14.203 1 96.81 89 TRP A N 1
ATOM 663 C CA . TRP A 1 89 ? -3.732 -9.008 -14.438 1 96.81 89 TRP A CA 1
ATOM 664 C C . TRP A 1 89 ? -5.199 -8.656 -14.664 1 96.81 89 TRP A C 1
ATOM 666 O O . TRP A 1 89 ? -5.641 -7.562 -14.305 1 96.81 89 TRP A O 1
ATOM 676 N N . ILE A 1 90 ? -6.008 -9.586 -15.195 1 97.75 90 ILE A N 1
ATOM 677 C CA . ILE A 1 90 ? -7.434 -9.344 -15.406 1 97.75 90 ILE A CA 1
ATOM 678 C C . ILE A 1 90 ? -8.156 -9.336 -14.062 1 97.75 90 ILE A C 1
ATOM 680 O O . ILE A 1 90 ? -8.953 -8.438 -13.789 1 97.75 90 ILE A O 1
ATOM 684 N N .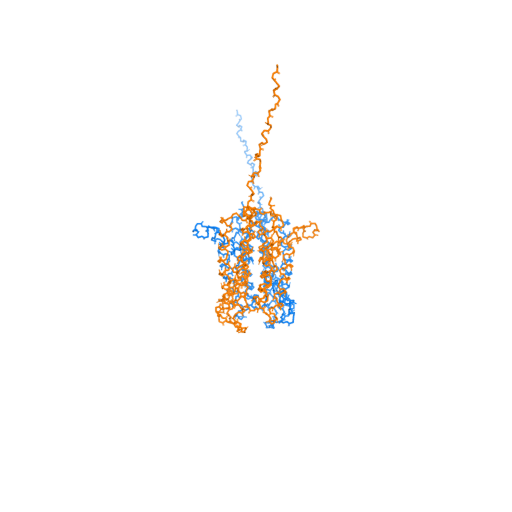 LYS A 1 91 ? -7.828 -10.32 -13.234 1 97.81 91 LYS A N 1
ATOM 685 C CA . LYS A 1 91 ? -8.422 -10.391 -11.906 1 97.81 91 LYS A CA 1
ATOM 686 C C . LYS A 1 91 ? -8.047 -9.172 -11.07 1 97.81 91 LYS A C 1
ATOM 688 O O . LYS A 1 91 ? -8.883 -8.609 -10.367 1 97.81 91 LYS A O 1
ATOM 693 N N . SER A 1 92 ? -6.777 -8.734 -11.211 1 98.44 92 SER A N 1
ATOM 694 C CA . SER A 1 92 ? -6.301 -7.539 -10.516 1 98.44 92 SER A CA 1
ATOM 695 C C . SER A 1 92 ? -7.008 -6.285 -11.016 1 98.44 92 SER A C 1
ATOM 697 O O . SER A 1 92 ? -7.289 -5.375 -10.234 1 98.44 92 SER A O 1
ATOM 699 N N . SER A 1 93 ? -7.309 -6.262 -12.312 1 98.62 93 SER A N 1
ATOM 700 C CA . SER A 1 93 ? -8.023 -5.121 -12.883 1 98.62 93 SER A CA 1
ATOM 701 C C . SER A 1 93 ? -9.453 -5.047 -12.359 1 98.62 93 SER A C 1
ATOM 703 O O . SER A 1 93 ? -9.961 -3.957 -12.102 1 98.62 93 SER A O 1
ATOM 705 N N . VAL A 1 94 ? -10.07 -6.191 -12.203 1 98.69 94 VAL A N 1
ATOM 706 C CA . VAL A 1 94 ? -11.422 -6.258 -11.656 1 98.69 94 VAL A CA 1
ATOM 707 C C . VAL A 1 94 ? -11.414 -5.781 -10.211 1 98.69 94 VAL A C 1
ATOM 709 O O . VAL A 1 94 ? -12.273 -5 -9.797 1 98.69 94 VAL A O 1
ATOM 712 N N . SER A 1 95 ? -10.445 -6.258 -9.477 1 98.75 95 SER A N 1
ATOM 713 C CA . SER A 1 95 ? -10.305 -5.836 -8.086 1 98.75 95 SER A CA 1
ATOM 714 C C . SER A 1 95 ? -10.125 -4.324 -7.98 1 98.75 95 SER A C 1
ATOM 716 O O . SER A 1 95 ? -10.828 -3.666 -7.207 1 98.75 95 SER A O 1
ATOM 718 N N . LEU A 1 96 ? -9.227 -3.789 -8.781 1 98.81 96 LEU A N 1
ATOM 719 C CA . LEU A 1 96 ? -8.922 -2.363 -8.742 1 98.81 96 LEU A CA 1
ATOM 720 C C . LEU A 1 96 ? -10.141 -1.533 -9.133 1 98.81 96 LEU A C 1
ATOM 722 O O . LEU A 1 96 ? -10.469 -0.553 -8.461 1 98.81 96 LEU A O 1
ATOM 726 N N . ALA A 1 97 ? -10.82 -1.907 -10.188 1 98.75 97 ALA A N 1
ATOM 727 C CA . ALA A 1 97 ? -12 -1.177 -10.648 1 98.75 97 ALA A CA 1
ATOM 728 C C . ALA A 1 97 ? -13.094 -1.182 -9.578 1 98.75 97 ALA A C 1
ATOM 730 O O . ALA A 1 97 ? -13.711 -0.149 -9.312 1 98.75 97 ALA A O 1
ATOM 731 N N . ALA A 1 98 ? -13.344 -2.326 -8.984 1 98.81 98 ALA A N 1
ATOM 732 C CA . ALA A 1 98 ? -14.367 -2.447 -7.949 1 98.81 98 ALA A CA 1
ATOM 733 C C . ALA A 1 98 ? -13.992 -1.64 -6.711 1 98.81 98 ALA A C 1
ATOM 735 O O . ALA A 1 98 ? -14.852 -1.017 -6.082 1 98.81 98 ALA A O 1
ATOM 736 N N . PHE A 1 99 ? -12.727 -1.685 -6.363 1 98.75 99 PHE A N 1
ATOM 737 C CA . PHE A 1 99 ? -12.219 -0.892 -5.246 1 98.75 99 PHE A CA 1
ATOM 738 C C . PHE A 1 99 ? -12.469 0.593 -5.484 1 98.75 99 PHE A C 1
ATOM 740 O O . PHE A 1 99 ? -12.938 1.299 -4.586 1 98.75 99 PHE A O 1
ATOM 747 N N . CYS A 1 100 ? -12.133 1.091 -6.711 1 97.75 100 CYS A N 1
ATOM 748 C CA . CYS A 1 100 ? -12.344 2.488 -7.07 1 97.75 100 CYS A CA 1
ATOM 749 C C . CYS A 1 100 ? -13.82 2.846 -7.035 1 97.75 100 CYS A C 1
ATOM 751 O O . CYS A 1 100 ? -14.195 3.9 -6.52 1 97.75 100 CYS A O 1
ATOM 753 N N . LEU A 1 101 ? -14.641 1.964 -7.531 1 98.19 101 LEU A N 1
ATOM 754 C CA . LEU A 1 101 ? -16.078 2.18 -7.465 1 98.19 101 LEU A CA 1
ATOM 755 C C . LEU A 1 101 ? -16.562 2.211 -6.016 1 98.19 101 LEU A C 1
ATOM 757 O O . LEU A 1 101 ? -17.438 3.01 -5.664 1 98.19 101 LEU A O 1
ATOM 761 N N . GLY A 1 102 ? -16.016 1.303 -5.203 1 98.25 102 GLY A N 1
ATOM 762 C CA . GLY A 1 102 ? -16.328 1.337 -3.781 1 98.25 102 GLY A CA 1
ATOM 763 C C . GLY A 1 102 ? -15.992 2.664 -3.129 1 98.25 102 GLY A C 1
ATOM 764 O O . GLY A 1 102 ? -16.781 3.189 -2.336 1 98.25 102 GLY A O 1
ATOM 765 N N . SER A 1 103 ? -14.805 3.158 -3.496 1 97.12 103 SER A N 1
ATOM 766 C CA . SER A 1 103 ? -14.406 4.453 -2.953 1 97.12 103 SER A CA 1
ATOM 767 C C . SER A 1 103 ? -15.406 5.539 -3.326 1 97.12 103 SER A C 1
ATOM 769 O O . SER A 1 103 ? -15.781 6.363 -2.486 1 97.12 103 SER A O 1
ATOM 771 N N . LEU A 1 104 ? -15.836 5.562 -4.543 1 96.81 104 LEU A N 1
ATOM 772 C CA . LEU A 1 104 ? -16.812 6.531 -5.016 1 96.81 104 LEU A CA 1
ATOM 773 C C . LEU A 1 104 ? -18.109 6.43 -4.215 1 96.81 104 LEU A C 1
ATOM 775 O O . LEU A 1 104 ? -18.625 7.438 -3.719 1 96.81 104 LEU A O 1
ATOM 779 N N . VAL A 1 105 ? -18.594 5.254 -3.992 1 97.88 105 VAL A N 1
ATOM 780 C CA . VAL A 1 105 ? -19.906 5.023 -3.389 1 97.88 105 VAL A CA 1
ATOM 781 C C . VAL A 1 105 ? -19.828 5.293 -1.888 1 97.88 105 VAL A C 1
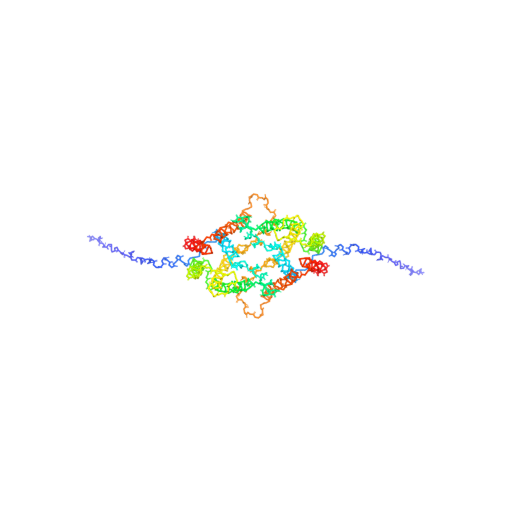ATOM 783 O O . VAL A 1 105 ? -20.641 6.059 -1.353 1 97.88 105 VAL A O 1
ATOM 786 N N . PHE A 1 106 ? -18.875 4.707 -1.178 1 97.88 106 PHE A N 1
ATOM 787 C CA . PHE A 1 106 ? -18.766 4.871 0.268 1 97.88 106 PHE A CA 1
ATOM 788 C C . PHE A 1 106 ? -18.469 6.32 0.626 1 97.88 106 PHE A C 1
ATOM 790 O O . PHE A 1 106 ? -18.969 6.84 1.627 1 97.88 106 PHE A O 1
ATOM 797 N N . SER A 1 107 ? -17.625 6.969 -0.207 1 96.44 107 SER A N 1
ATOM 798 C CA . SER A 1 107 ? -17.312 8.367 0.07 1 96.44 107 SER A CA 1
ATOM 799 C C . SER A 1 107 ? -18.547 9.25 -0.096 1 96.44 107 SER A C 1
ATOM 801 O O . SER A 1 107 ? -18.781 10.133 0.723 1 96.44 107 SER A O 1
ATOM 803 N N . ARG A 1 108 ? -19.297 9.055 -1.121 1 95.69 108 ARG A N 1
ATOM 804 C CA . ARG A 1 108 ? -20.531 9.82 -1.322 1 95.69 108 ARG A CA 1
ATOM 805 C C . ARG A 1 108 ? -21.516 9.578 -0.183 1 95.69 108 ARG A C 1
ATOM 807 O O . ARG A 1 108 ? -22.188 10.508 0.269 1 95.69 108 ARG A O 1
ATOM 814 N N . PHE A 1 109 ? -21.578 8.367 0.26 1 97.19 109 PHE A N 1
ATOM 815 C CA . PHE A 1 109 ? -22.438 8.031 1.383 1 97.19 109 PHE A CA 1
ATOM 816 C C . PHE A 1 109 ? -22.031 8.797 2.635 1 97.19 109 PHE A C 1
ATOM 818 O O . PHE A 1 109 ? -22.859 9.422 3.287 1 97.19 109 PHE A O 1
ATOM 825 N N . HIS A 1 110 ? -20.734 8.797 2.969 1 95.75 110 HIS A N 1
ATOM 826 C CA . HIS A 1 110 ? -20.234 9.422 4.188 1 95.75 110 HIS A CA 1
ATOM 827 C C . HIS A 1 110 ? -20.266 10.945 4.074 1 95.75 110 HIS A C 1
ATOM 829 O O . HIS A 1 110 ? -20.203 11.648 5.086 1 95.75 110 HIS A O 1
ATOM 835 N N . ARG A 1 111 ? -20.406 11.438 2.855 1 92.75 111 ARG A N 1
ATOM 836 C CA . ARG A 1 111 ? -20.547 12.883 2.666 1 92.75 111 ARG A CA 1
ATOM 837 C C . ARG A 1 111 ? -22.016 13.297 2.768 1 92.75 111 ARG A C 1
ATOM 839 O O . ARG A 1 111 ? -22.328 14.43 3.156 1 92.75 111 ARG A O 1
ATOM 846 N N . ALA A 1 112 ? -22.875 12.43 2.424 1 94.88 112 ALA A N 1
ATOM 847 C CA . ALA A 1 112 ? -24.312 12.727 2.41 1 94.88 112 ALA A CA 1
ATOM 848 C C . ALA A 1 112 ? -24.875 12.766 3.826 1 94.88 112 ALA A C 1
ATOM 850 O O . ALA A 1 112 ? -25.891 13.414 4.074 1 94.88 112 ALA A O 1
ATOM 851 N N . PHE A 1 113 ? -24.219 12.094 4.738 1 93.75 113 PHE A N 1
ATOM 852 C CA . PHE A 1 113 ? -24.688 12.039 6.121 1 93.75 113 PHE A CA 1
ATOM 853 C C . PHE A 1 113 ? -23.562 12.422 7.078 1 93.75 113 PHE A C 1
ATOM 855 O O . PHE A 1 113 ? -22.375 12.297 6.738 1 93.75 113 PHE A O 1
ATOM 862 N N . PRO A 1 114 ? -23.984 12.914 8.25 1 89.56 114 PRO A N 1
ATOM 863 C CA . PRO A 1 114 ? -22.922 13.156 9.234 1 89.56 114 PRO A CA 1
ATOM 864 C C . PRO A 1 114 ? -22.156 11.891 9.586 1 89.56 114 PRO A C 1
ATOM 866 O O . PRO A 1 114 ? -22.719 10.93 10.109 1 89.56 114 PRO A O 1
ATOM 869 N N . ALA A 1 115 ? -20.906 11.859 9.359 1 86.62 115 ALA A N 1
ATOM 870 C CA . ALA A 1 115 ? -20.062 10.672 9.312 1 86.62 115 ALA A CA 1
ATOM 871 C C . ALA A 1 115 ? -20 9.984 10.672 1 86.62 115 ALA A C 1
ATOM 873 O O . ALA A 1 115 ? -19.828 8.766 10.758 1 86.62 115 ALA A O 1
ATOM 874 N N . ARG A 1 116 ? -20.266 10.695 11.703 1 91.88 116 ARG A N 1
ATOM 875 C CA . ARG A 1 116 ? -20.016 10.117 13.023 1 91.88 116 ARG A CA 1
ATOM 876 C C . ARG A 1 116 ? -21.32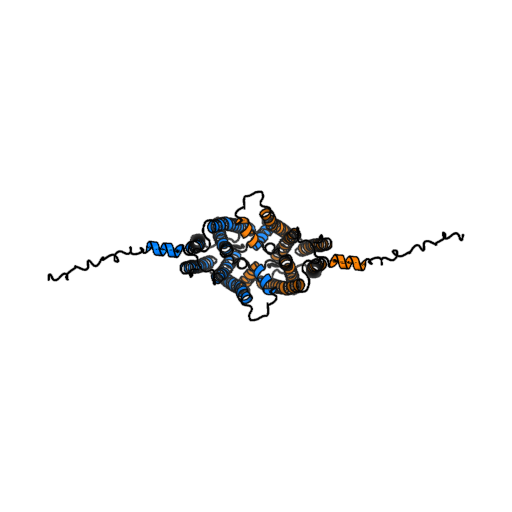8 9.672 13.68 1 91.88 116 ARG A C 1
ATOM 878 O O . ARG A 1 116 ? -21.344 9.32 14.859 1 91.88 116 ARG A O 1
ATOM 885 N N . ARG A 1 117 ? -22.375 9.703 12.922 1 94.69 117 ARG A N 1
ATOM 886 C CA . ARG A 1 117 ? -23.609 9.141 13.477 1 94.69 117 ARG A CA 1
ATOM 887 C C . ARG A 1 117 ? -23.531 7.621 13.547 1 94.69 117 ARG A C 1
ATOM 889 O O . ARG A 1 117 ? -23.016 6.977 12.625 1 94.69 117 ARG A O 1
ATOM 896 N N . ARG A 1 118 ? -24.125 7.09 14.555 1 95.19 118 ARG A N 1
ATOM 897 C CA . ARG A 1 118 ? -24.078 5.648 14.773 1 95.19 118 ARG A CA 1
ATOM 898 C C . ARG A 1 118 ? -24.641 4.895 13.57 1 95.19 118 ARG A C 1
ATOM 900 O O . ARG A 1 118 ? -24.031 3.932 13.102 1 95.19 118 ARG A O 1
ATOM 907 N N . TRP A 1 119 ? -25.703 5.398 13.102 1 96 119 TRP A N 1
ATOM 908 C CA . TRP A 1 119 ? -26.344 4.641 12.039 1 96 119 TRP A CA 1
ATOM 909 C C . TRP A 1 119 ? -25.516 4.695 10.758 1 96 119 TRP A C 1
ATOM 911 O O . TRP A 1 119 ? -25.531 3.756 9.953 1 96 119 TRP A O 1
ATOM 921 N N . VAL A 1 120 ? -24.812 5.762 10.508 1 97.44 120 VAL A N 1
ATOM 922 C CA . VAL A 1 120 ? -24 5.914 9.297 1 97.44 120 VAL A CA 1
ATOM 923 C C . VAL A 1 120 ? -22.859 4.914 9.312 1 97.44 120 VAL A C 1
ATOM 925 O O . VAL A 1 120 ? -22.625 4.203 8.336 1 97.44 120 VAL A O 1
ATOM 928 N N . LEU A 1 121 ? -22.203 4.855 10.477 1 97.38 121 LEU A N 1
ATOM 929 C CA . LEU A 1 121 ? -21.094 3.918 10.617 1 97.38 121 LEU A CA 1
ATOM 930 C C . LEU A 1 121 ? -21.594 2.479 10.594 1 97.38 121 LEU A C 1
ATOM 932 O O . LEU A 1 121 ? -21.016 1.629 9.906 1 97.38 121 LEU A O 1
ATOM 936 N N . ALA A 1 122 ? -22.688 2.234 11.266 1 97.56 122 ALA A N 1
ATOM 937 C CA . ALA A 1 122 ? -23.266 0.894 11.281 1 97.56 122 ALA A CA 1
ATOM 938 C C . ALA A 1 122 ? -23.75 0.488 9.891 1 97.56 122 ALA A C 1
ATOM 940 O O . ALA A 1 122 ? -23.547 -0.654 9.469 1 97.56 122 ALA A O 1
ATOM 941 N N . ALA A 1 123 ? -24.375 1.418 9.18 1 98.06 123 ALA A N 1
ATOM 942 C CA . ALA A 1 123 ? -24.875 1.136 7.84 1 98.06 123 ALA A CA 1
ATOM 943 C C . ALA A 1 123 ? -23.719 0.848 6.875 1 98.06 123 ALA A C 1
ATOM 945 O O . ALA A 1 123 ? -23.828 -0.048 6.035 1 98.06 123 ALA A O 1
ATOM 946 N N . SER A 1 124 ? -22.672 1.626 6.961 1 98.19 124 SER A N 1
ATOM 947 C CA . SER A 1 124 ? -21.484 1.416 6.121 1 98.19 124 SER A CA 1
ATOM 948 C C . SER A 1 124 ? -20.906 0.02 6.324 1 98.19 124 SER A C 1
ATOM 950 O O . SER A 1 124 ? -20.656 -0.698 5.355 1 98.19 124 SER A O 1
ATOM 952 N N . PHE A 1 125 ? -20.781 -0.44 7.559 1 98.5 125 PHE A N 1
ATOM 953 C CA . PHE A 1 125 ? -20.188 -1.739 7.855 1 98.5 125 PHE A CA 1
ATOM 954 C C . PHE A 1 125 ? -21.172 -2.863 7.562 1 98.5 125 PHE A C 1
ATOM 956 O O . PHE A 1 125 ? -20.766 -3.971 7.195 1 98.5 125 PHE A O 1
ATOM 963 N N . THR A 1 126 ? -22.453 -2.562 7.707 1 98.69 126 THR A N 1
ATOM 964 C CA . THR A 1 126 ? -23.469 -3.545 7.32 1 98.69 126 THR A CA 1
ATOM 965 C C . THR A 1 126 ? -23.422 -3.799 5.816 1 98.69 126 THR A C 1
ATOM 967 O O . THR A 1 126 ? -23.547 -4.941 5.367 1 98.69 126 THR A O 1
ATOM 970 N N . ALA A 1 127 ? -23.266 -2.715 5.07 1 98.69 127 ALA A N 1
ATOM 971 C CA . ALA A 1 127 ? -23.141 -2.867 3.625 1 98.69 127 ALA A CA 1
ATOM 972 C C . ALA A 1 127 ? -21.906 -3.701 3.271 1 98.69 127 ALA A C 1
ATOM 974 O O . ALA A 1 127 ? -21.969 -4.57 2.398 1 98.69 127 ALA A O 1
ATOM 975 N N . GLN A 1 128 ? -20.812 -3.461 3.926 1 98.62 128 GLN A N 1
ATOM 976 C CA . GLN A 1 128 ? -19.594 -4.246 3.719 1 98.62 128 GLN A CA 1
ATOM 977 C C . GLN A 1 128 ? -19.828 -5.715 4.066 1 98.62 128 GLN A C 1
ATOM 979 O O . GLN A 1 128 ? -19.422 -6.605 3.318 1 98.62 128 GLN A O 1
ATOM 984 N N . LEU A 1 129 ? -20.5 -5.957 5.176 1 98.81 129 LEU A N 1
ATOM 985 C CA . LEU A 1 129 ? -20.844 -7.309 5.602 1 98.81 129 LEU A CA 1
ATOM 986 C C . LEU A 1 129 ? -21.688 -8.008 4.551 1 98.81 129 LEU A C 1
ATOM 988 O O . LEU A 1 129 ? -21.422 -9.164 4.195 1 98.81 129 LEU A O 1
ATOM 992 N N . ALA A 1 130 ? -22.688 -7.301 4.043 1 98.81 130 ALA A N 1
ATOM 993 C CA . ALA A 1 130 ? -23.594 -7.871 3.043 1 98.81 130 ALA A CA 1
ATOM 994 C C . ALA A 1 130 ? -22.828 -8.281 1.79 1 98.81 130 ALA A C 1
ATOM 996 O O . ALA A 1 130 ? -23.109 -9.328 1.192 1 98.81 130 ALA A O 1
ATOM 997 N N . LEU A 1 131 ? -21.891 -7.48 1.384 1 98.75 131 LEU A N 1
ATOM 998 C CA . LEU A 1 131 ? -21.078 -7.77 0.205 1 98.75 131 LEU A CA 1
ATOM 999 C C . LEU A 1 131 ? -20.203 -9 0.435 1 98.75 131 LEU A C 1
ATOM 1001 O O . LEU A 1 131 ? -20.031 -9.828 -0.465 1 98.75 131 LEU A O 1
ATOM 1005 N N . LEU A 1 132 ? -19.656 -9.156 1.674 1 98.62 132 LEU A N 1
ATOM 1006 C CA . LEU A 1 132 ? -18.875 -10.336 2.012 1 98.62 132 LEU A CA 1
ATOM 1007 C C . LEU A 1 132 ? -19.75 -11.586 2.002 1 98.62 132 LEU A C 1
ATOM 1009 O O . LEU A 1 132 ? -19.328 -12.633 1.502 1 98.62 132 LEU A O 1
ATOM 1013 N N . LEU A 1 133 ? -20.969 -11.438 2.549 1 98.5 133 LEU A N 1
ATOM 1014 C CA . LEU A 1 133 ? -21.891 -12.562 2.555 1 98.5 133 LEU A CA 1
ATOM 1015 C C . LEU A 1 133 ? -22.266 -12.969 1.133 1 98.5 133 LEU A C 1
ATOM 1017 O O . LEU A 1 133 ? -22.328 -14.156 0.817 1 98.5 133 LEU A O 1
ATOM 1021 N N . ALA A 1 134 ? -22.484 -11.961 0.309 1 98.12 134 ALA A N 1
ATOM 1022 C CA . ALA A 1 134 ? -22.812 -12.234 -1.089 1 98.12 134 ALA A CA 1
ATOM 1023 C C . ALA A 1 134 ? -21.672 -12.961 -1.785 1 98.12 134 ALA A C 1
ATOM 1025 O O . ALA A 1 134 ? -21.891 -13.93 -2.516 1 98.12 134 ALA A O 1
ATOM 1026 N N . ALA A 1 135 ? -20.422 -12.547 -1.582 1 97.56 135 ALA A N 1
ATOM 1027 C CA . ALA A 1 135 ? -19.25 -13.203 -2.154 1 97.56 135 ALA A CA 1
ATOM 1028 C C . ALA A 1 135 ? -19.125 -14.641 -1.646 1 97.56 135 ALA A C 1
ATOM 1030 O O . ALA A 1 135 ? -18.875 -15.562 -2.424 1 97.56 135 ALA A O 1
ATOM 1031 N N . GLY A 1 136 ? -19.344 -14.812 -0.301 1 95.75 136 GLY A N 1
ATOM 1032 C CA . GLY A 1 136 ? -19.297 -16.156 0.278 1 95.75 136 GLY A CA 1
ATOM 1033 C C . GLY A 1 136 ? -20.344 -17.094 -0.294 1 95.75 136 GLY A C 1
ATOM 1034 O O . GLY A 1 136 ? -20.062 -18.266 -0.534 1 95.75 136 GLY A O 1
ATOM 1035 N N . LEU A 1 137 ? -21.5 -16.578 -0.52 1 95.44 137 LEU A N 1
ATOM 1036 C CA . LEU A 1 137 ? -22.594 -17.375 -1.076 1 95.44 137 LEU A CA 1
ATOM 1037 C C . LEU A 1 137 ? -22.297 -17.766 -2.52 1 95.44 137 LEU A C 1
ATOM 1039 O O . LEU A 1 137 ? -22.562 -18.906 -2.928 1 95.44 137 LEU A O 1
ATOM 1043 N N . LEU A 1 138 ? -21.734 -16.844 -3.307 1 94.75 138 LEU A N 1
ATOM 1044 C CA . LEU A 1 138 ? -21.359 -17.141 -4.688 1 94.75 138 LEU A CA 1
ATOM 1045 C C . LEU A 1 138 ? -20.328 -18.25 -4.746 1 94.75 138 LEU A C 1
ATOM 1047 O O . LEU A 1 138 ? -20.422 -19.141 -5.598 1 94.75 138 LEU A O 1
ATOM 1051 N N . ILE A 1 139 ? -19.391 -18.25 -3.836 1 92.56 139 ILE A N 1
ATOM 1052 C CA . ILE A 1 139 ? -18.344 -19.266 -3.795 1 92.56 139 ILE A CA 1
ATOM 1053 C C . ILE A 1 139 ? -18.938 -20.594 -3.338 1 92.56 139 ILE A C 1
ATOM 1055 O O . ILE A 1 139 ? -18.625 -21.641 -3.9 1 92.56 139 ILE A O 1
ATOM 1059 N N . ALA A 1 140 ? -19.828 -20.578 -2.342 1 89.12 140 ALA A N 1
ATOM 1060 C CA . ALA A 1 140 ? -20.422 -21.797 -1.777 1 89.12 140 ALA A CA 1
ATOM 1061 C C . ALA A 1 140 ? -21.328 -22.484 -2.795 1 89.12 140 ALA A C 1
ATOM 1063 O O . ALA A 1 140 ? -21.422 -23.719 -2.807 1 89.12 140 ALA A O 1
ATOM 1064 N N . LEU A 1 141 ? -21.891 -21.703 -3.674 1 89 141 LEU A N 1
ATOM 1065 C CA . LEU A 1 141 ? -22.859 -22.25 -4.613 1 89 141 LEU A CA 1
ATOM 1066 C C . LEU A 1 141 ? -22.203 -22.578 -5.949 1 89 141 LEU A C 1
ATOM 1068 O O . LEU A 1 141 ? -22.828 -23.203 -6.816 1 89 141 LEU A O 1
ATOM 1072 N N . GLY A 1 142 ? -20.938 -22.062 -6.066 1 83.31 142 GLY A N 1
ATOM 1073 C CA . GLY A 1 142 ? -20.234 -22.328 -7.316 1 83.31 142 GLY A CA 1
ATOM 1074 C C . GLY A 1 142 ? -19.453 -23.609 -7.305 1 83.31 142 GLY A C 1
ATOM 1075 O O . GLY A 1 142 ? -19.469 -24.359 -6.316 1 83.31 142 GLY A O 1
ATOM 1076 N N . PRO A 1 143 ? -18.906 -23.938 -8.469 1 78.38 143 PRO A N 1
ATOM 1077 C CA . PRO A 1 143 ? -18.078 -25.156 -8.555 1 78.38 143 PRO A CA 1
ATOM 1078 C C . PRO A 1 143 ? -16.906 -25.141 -7.578 1 78.38 143 PRO A C 1
ATOM 1080 O O . PRO A 1 143 ? -16.328 -24.078 -7.312 1 78.38 143 PRO A O 1
ATOM 1083 N N . ARG A 1 144 ? -16.547 -26.188 -7.02 1 69.19 144 ARG A N 1
ATOM 1084 C CA . ARG A 1 144 ? -15.539 -26.312 -5.977 1 69.19 144 ARG A CA 1
ATOM 1085 C C . ARG A 1 144 ? -14.133 -26.219 -6.57 1 69.19 144 ARG A C 1
ATOM 1087 O O . ARG A 1 144 ? -13.242 -25.609 -5.984 1 69.19 144 ARG A O 1
ATOM 1094 N N . ARG A 1 145 ? -13.953 -26.781 -7.656 1 67.94 145 ARG A N 1
ATOM 1095 C CA . ARG A 1 145 ? -12.617 -26.797 -8.242 1 67.94 145 ARG A CA 1
ATOM 1096 C C . ARG A 1 145 ? -12.57 -25.969 -9.531 1 67.94 145 ARG A C 1
ATOM 1098 O O . ARG A 1 145 ? -13.453 -26.109 -10.383 1 67.94 145 ARG A O 1
ATOM 1105 N N . ARG A 1 146 ? -11.602 -25.062 -9.5 1 76.88 146 ARG A N 1
ATOM 1106 C CA . ARG A 1 146 ? -11.422 -24.25 -10.703 1 76.88 146 ARG A CA 1
ATOM 1107 C C . ARG A 1 146 ? -9.938 -24.109 -11.039 1 76.88 146 ARG A C 1
ATOM 1109 O O . ARG A 1 146 ? -9.094 -24.078 -10.141 1 76.88 146 ARG A O 1
ATOM 1116 N N . PRO A 1 147 ? -9.766 -24.078 -12.414 1 77.44 147 PRO A N 1
ATOM 1117 C CA . PRO A 1 147 ? -8.383 -23.781 -12.789 1 77.44 147 PRO A CA 1
ATOM 1118 C C . PRO A 1 147 ? -7.938 -22.391 -12.336 1 77.44 147 PRO A C 1
ATOM 1120 O O . PRO A 1 147 ? -8.766 -21.484 -12.195 1 77.44 147 PRO A O 1
ATOM 1123 N N . ALA A 1 148 ? -6.66 -22.234 -12.078 1 75.31 148 ALA A N 1
ATOM 1124 C CA . ALA A 1 148 ? -6.082 -20.969 -11.602 1 75.31 148 ALA A CA 1
ATOM 1125 C C . ALA A 1 148 ? -6.309 -19.844 -12.602 1 75.31 148 ALA A C 1
ATOM 1127 O O . ALA A 1 148 ? -6.434 -18.688 -12.219 1 75.31 148 ALA A O 1
ATOM 1128 N N . ASP A 1 149 ? -6.492 -20.172 -13.852 1 84 149 ASP A N 1
ATOM 1129 C CA . ASP A 1 149 ? -6.609 -19.156 -14.891 1 84 149 ASP A CA 1
ATOM 1130 C C . ASP A 1 149 ? -8.07 -18.906 -15.258 1 84 149 ASP A C 1
ATOM 1132 O O . ASP A 1 149 ? -8.359 -18.219 -16.234 1 84 149 ASP A O 1
ATOM 1136 N N . ASP A 1 150 ? -8.961 -19.422 -14.484 1 86.56 150 ASP A N 1
ATOM 1137 C CA . ASP A 1 150 ? -10.391 -19.312 -14.766 1 86.56 150 ASP A CA 1
ATOM 1138 C C . ASP A 1 150 ? -10.859 -17.859 -14.633 1 86.56 150 ASP A C 1
ATOM 1140 O O . ASP A 1 150 ? -10.523 -17.188 -13.664 1 86.56 150 ASP A O 1
ATOM 1144 N N . LEU A 1 151 ? -11.586 -17.406 -15.633 1 89.88 151 LEU A N 1
ATOM 1145 C CA . LEU A 1 151 ? -12.086 -16.031 -15.672 1 89.88 151 LEU A CA 1
ATOM 1146 C C . LEU A 1 151 ? -13.609 -16.016 -15.742 1 89.88 151 LEU A C 1
ATOM 1148 O O . LEU A 1 151 ? -14.195 -15.039 -16.219 1 89.88 151 LEU A O 1
ATOM 1152 N N . SER A 1 152 ? -14.195 -17.094 -15.242 1 89.38 152 SER A N 1
ATOM 1153 C CA . SER A 1 152 ? -15.656 -17.156 -15.219 1 89.38 152 SER A CA 1
ATOM 1154 C C . SER A 1 152 ? -16.234 -16.109 -14.273 1 89.38 152 SER A C 1
ATOM 1156 O O . SER A 1 152 ? -15.539 -15.609 -13.383 1 89.38 152 SER A O 1
ATOM 1158 N N . TRP A 1 153 ? -17.438 -15.789 -14.453 1 89.62 153 TRP A N 1
ATOM 1159 C CA . TRP A 1 153 ? -18.094 -14.719 -13.695 1 89.62 153 TRP A CA 1
ATOM 1160 C C . TRP A 1 153 ? -18.125 -15.047 -12.203 1 89.62 153 TRP A C 1
ATOM 1162 O O . TRP A 1 153 ? -18.047 -14.148 -11.367 1 89.62 153 TRP A O 1
ATOM 1172 N N . ASP A 1 154 ? -18.234 -16.281 -11.859 1 88.56 154 ASP A N 1
ATOM 1173 C CA . ASP A 1 154 ? -18.359 -16.672 -10.461 1 88.56 154 ASP A CA 1
ATOM 1174 C C . ASP A 1 154 ? -17 -16.625 -9.758 1 88.56 154 ASP A C 1
ATOM 1176 O O . ASP A 1 154 ? -16.922 -16.781 -8.539 1 88.56 154 ASP A O 1
ATOM 1180 N N . VAL A 1 155 ? -15.922 -16.359 -10.555 1 90.31 155 VAL A N 1
ATOM 1181 C CA . VAL A 1 155 ? -14.617 -16.047 -9.977 1 90.31 155 VAL A CA 1
ATOM 1182 C C . VAL A 1 155 ? -14.438 -14.539 -9.867 1 90.31 155 VAL A C 1
ATOM 1184 O O . VAL A 1 155 ? -14.023 -14.031 -8.82 1 90.31 155 VAL A O 1
ATOM 1187 N N . LEU A 1 156 ? -14.852 -13.836 -10.891 1 96 156 LEU A N 1
ATOM 1188 C CA . LEU A 1 156 ? -14.617 -12.398 -10.961 1 96 156 LEU A CA 1
ATOM 1189 C C . LEU A 1 156 ? -15.578 -11.641 -10.047 1 96 156 LEU A C 1
ATOM 1191 O O . LEU A 1 156 ? -15.211 -10.625 -9.453 1 96 156 LEU A O 1
ATOM 1195 N N . ALA A 1 157 ? -16.766 -12.133 -9.859 1 96.81 157 ALA A N 1
ATOM 1196 C CA . ALA A 1 157 ? -17.781 -11.438 -9.062 1 96.81 157 ALA A CA 1
ATOM 1197 C C . ALA A 1 157 ? -17.375 -11.383 -7.594 1 96.81 157 ALA A C 1
ATOM 1199 O O . ALA A 1 157 ? -17.422 -10.32 -6.973 1 96.81 157 ALA A O 1
ATOM 1200 N N . PRO A 1 158 ? -16.953 -12.555 -7.043 1 96.81 158 PRO A N 1
ATOM 1201 C CA . PRO A 1 158 ? -16.5 -12.484 -5.652 1 96.81 158 PRO A CA 1
ATOM 1202 C C . PRO A 1 158 ? -15.312 -11.539 -5.469 1 96.81 158 PRO A C 1
ATOM 1204 O O . PRO A 1 158 ? -15.242 -10.805 -4.48 1 96.81 158 PRO A O 1
ATOM 1207 N N . ILE A 1 159 ? -14.383 -11.508 -6.402 1 97.75 159 ILE A N 1
ATOM 1208 C CA . ILE A 1 159 ? -13.242 -10.602 -6.34 1 97.75 159 ILE A CA 1
ATOM 1209 C C . ILE A 1 159 ? -13.727 -9.156 -6.301 1 97.75 159 ILE A C 1
ATOM 1211 O O . ILE A 1 159 ? -13.281 -8.367 -5.461 1 97.75 159 ILE A O 1
ATOM 1215 N N . ALA A 1 160 ? -14.703 -8.844 -7.133 1 98.69 160 ALA A N 1
ATOM 1216 C CA . ALA A 1 160 ? -15.242 -7.492 -7.223 1 98.69 160 ALA A CA 1
ATOM 1217 C C . ALA A 1 160 ? -15.953 -7.098 -5.934 1 98.69 160 ALA A C 1
ATOM 1219 O O . ALA A 1 160 ? -15.75 -5.996 -5.418 1 98.69 160 ALA A O 1
ATOM 1220 N N . LEU A 1 161 ? -16.719 -7.992 -5.398 1 98.75 161 LEU A N 1
ATOM 1221 C CA . LEU A 1 161 ? -17.5 -7.703 -4.203 1 98.75 161 LEU A CA 1
ATOM 1222 C C . LEU A 1 161 ? -16.594 -7.469 -3 1 98.75 161 LEU A C 1
ATOM 1224 O O . LEU A 1 161 ? -16.812 -6.527 -2.23 1 98.75 161 LEU A O 1
ATOM 1228 N N . VAL A 1 162 ? -15.578 -8.297 -2.887 1 98.69 162 VAL A N 1
ATOM 1229 C CA . VAL A 1 162 ? -14.68 -8.203 -1.745 1 98.69 162 VAL A CA 1
ATOM 1230 C C . VAL A 1 162 ? -13.82 -6.945 -1.87 1 98.69 162 VAL A C 1
ATOM 1232 O O . VAL A 1 162 ? -13.602 -6.238 -0.885 1 98.69 162 VAL A O 1
ATOM 1235 N N . ALA A 1 163 ? -13.352 -6.645 -3.107 1 98.81 163 ALA A N 1
ATOM 1236 C CA . ALA A 1 163 ? -12.57 -5.43 -3.32 1 98.81 163 ALA A CA 1
ATOM 1237 C C . ALA A 1 163 ? -13.406 -4.184 -3.051 1 98.81 163 ALA A C 1
ATOM 1239 O O . ALA A 1 163 ? -12.938 -3.234 -2.42 1 98.81 163 ALA A O 1
ATOM 1240 N N . PHE A 1 164 ? -14.664 -4.188 -3.469 1 98.75 164 PHE A N 1
ATOM 1241 C CA . PHE A 1 164 ? -15.594 -3.09 -3.238 1 98.75 164 PHE A CA 1
ATOM 1242 C C . PHE A 1 164 ? -15.781 -2.838 -1.747 1 98.75 164 PHE A C 1
ATOM 1244 O O . PHE A 1 164 ? -15.68 -1.697 -1.289 1 98.75 164 PHE A O 1
ATOM 1251 N N . GLN A 1 165 ? -15.977 -3.912 -1.062 1 98 165 GLN A N 1
ATOM 1252 C CA . GLN A 1 165 ? -16.219 -3.77 0.369 1 98 165 GLN A CA 1
ATOM 1253 C C . GLN A 1 165 ? -14.961 -3.324 1.101 1 98 165 GLN A C 1
ATOM 1255 O O . GLN A 1 165 ? -15.031 -2.572 2.074 1 98 165 GLN A O 1
ATOM 1260 N N . SER A 1 166 ? -13.75 -3.766 0.666 1 97.69 166 SER A N 1
ATOM 1261 C CA . SER A 1 166 ? -12.492 -3.43 1.327 1 97.69 166 SER A CA 1
ATOM 1262 C C . SER A 1 166 ? -12.242 -1.924 1.313 1 97.69 166 SER A C 1
ATOM 1264 O O . SER A 1 166 ? -11.68 -1.374 2.26 1 97.69 166 SER A O 1
ATOM 1266 N N . CYS A 1 167 ? -12.672 -1.307 0.269 1 96.88 167 CYS A N 1
ATOM 1267 C CA . CYS A 1 167 ? -12.484 0.138 0.198 1 96.88 167 CYS A CA 1
ATOM 1268 C C . CYS A 1 167 ? -13.305 0.85 1.27 1 96.88 167 CYS A C 1
ATOM 1270 O O . CYS A 1 167 ? -12.961 1.959 1.683 1 96.88 167 CYS A O 1
ATOM 1272 N N . GLY A 1 168 ? -14.453 0.239 1.697 1 97.19 168 GLY A N 1
ATOM 1273 C CA . GLY A 1 168 ? -15.258 0.812 2.766 1 97.19 168 GLY A CA 1
ATOM 1274 C C . GLY A 1 168 ? -14.461 1.072 4.035 1 97.19 168 GLY A C 1
ATOM 1275 O O . GLY A 1 168 ? -14.695 2.068 4.723 1 97.19 168 GLY A O 1
ATOM 1276 N N . GLN A 1 169 ? -13.516 0.196 4.328 1 95.75 169 GLN A N 1
ATOM 1277 C CA . GLN A 1 169 ? -12.641 0.37 5.477 1 95.75 169 GLN A CA 1
ATOM 1278 C C . GLN A 1 169 ? -11.766 1.613 5.32 1 95.75 169 GLN A C 1
ATOM 1280 O O . GLN A 1 169 ? -11.609 2.391 6.266 1 95.75 169 GLN A O 1
ATOM 1285 N N . ALA A 1 170 ? -11.234 1.76 4.121 1 96.19 170 ALA A N 1
ATOM 1286 C CA . ALA A 1 170 ? -10.359 2.898 3.848 1 96.19 170 ALA A CA 1
ATOM 1287 C C . ALA A 1 170 ? -11.125 4.215 3.93 1 96.19 170 ALA A C 1
ATOM 1289 O O . ALA A 1 170 ? -10.648 5.184 4.527 1 96.19 170 ALA A O 1
ATOM 1290 N N . VAL A 1 171 ? -12.312 4.227 3.449 1 96.94 171 VAL A N 1
ATOM 1291 C CA . VAL A 1 171 ? -13.133 5.434 3.445 1 96.94 171 VAL A CA 1
ATOM 1292 C C . VAL A 1 171 ? -13.562 5.773 4.871 1 96.94 171 VAL A C 1
ATOM 1294 O O . VAL A 1 171 ? -13.648 6.949 5.234 1 96.94 171 VAL A O 1
ATOM 1297 N N . THR A 1 172 ? -13.797 4.746 5.656 1 96.5 172 THR A N 1
ATOM 1298 C CA . THR A 1 172 ? -14.164 4.965 7.051 1 96.5 172 THR A CA 1
ATOM 1299 C C . THR A 1 172 ? -13.039 5.672 7.801 1 96.5 172 THR A C 1
ATOM 1301 O O . THR A 1 172 ? -13.297 6.523 8.656 1 96.5 172 THR A O 1
ATOM 1304 N N . SER A 1 173 ? -11.773 5.359 7.484 1 94.44 173 SER A N 1
ATOM 1305 C CA . SER A 1 173 ? -10.641 6.039 8.109 1 94.44 173 SER A CA 1
ATOM 1306 C C . SER A 1 173 ? -10.68 7.539 7.828 1 94.44 173 SER A C 1
ATOM 1308 O O . SER A 1 173 ? -10.375 8.344 8.711 1 94.44 173 SER A O 1
ATOM 1310 N N . ARG A 1 174 ? -11.133 7.914 6.617 1 92.38 174 ARG A N 1
ATOM 1311 C CA . ARG A 1 174 ? -11.281 9.32 6.258 1 92.38 174 ARG A CA 1
ATOM 1312 C C . ARG A 1 174 ? -12.445 9.961 7.012 1 92.38 174 ARG A C 1
ATOM 1314 O O . ARG A 1 174 ? -12.32 11.07 7.523 1 92.38 174 ARG A O 1
ATOM 1321 N N . ALA A 1 175 ? -13.516 9.234 7.105 1 92.88 175 ALA A N 1
ATOM 1322 C CA . ALA A 1 175 ? -14.719 9.727 7.773 1 92.88 175 ALA A CA 1
ATOM 1323 C C . ALA A 1 175 ? -14.453 10 9.25 1 92.88 175 ALA A C 1
ATOM 1325 O O . ALA A 1 175 ? -15.008 10.938 9.828 1 92.88 175 ALA A O 1
ATOM 1326 N N . LEU A 1 176 ? -13.562 9.219 9.844 1 93.38 176 LEU A N 1
ATOM 1327 C CA . LEU A 1 176 ? -13.266 9.328 11.266 1 93.38 176 LEU A CA 1
ATOM 1328 C C . LEU A 1 176 ? -12.062 10.242 11.5 1 93.38 176 LEU A C 1
ATOM 1330 O O . LEU A 1 176 ? -11.625 10.422 12.641 1 93.38 176 LEU A O 1
ATOM 1334 N N . GLU A 1 177 ? -11.469 10.758 10.438 1 91.06 177 GLU A N 1
ATOM 1335 C CA . GLU A 1 177 ? -10.305 11.641 10.492 1 91.06 177 GLU A CA 1
ATOM 1336 C C . GLU A 1 177 ? -9.109 10.945 11.133 1 91.06 177 GLU A C 1
ATOM 1338 O O . GLU A 1 177 ? -8.43 11.516 11.992 1 91.06 177 GLU A O 1
ATOM 1343 N N . ARG A 1 178 ? -9.023 9.656 10.852 1 89.62 178 ARG A N 1
ATOM 1344 C CA . ARG A 1 178 ? -7.867 8.836 11.188 1 89.62 178 ARG A CA 1
ATOM 1345 C C . ARG A 1 178 ? -7.121 8.398 9.93 1 89.62 178 ARG A C 1
ATOM 1347 O O . ARG A 1 178 ? -7 7.203 9.656 1 89.62 178 ARG A O 1
ATOM 1354 N N . ASN A 1 179 ? -6.488 9.328 9.258 1 85.88 179 ASN A N 1
ATOM 1355 C CA . ASN A 1 179 ? -6.008 9.156 7.887 1 85.88 179 ASN A CA 1
ATOM 1356 C C . ASN A 1 179 ? -4.789 8.242 7.832 1 85.88 179 ASN A C 1
ATOM 1358 O O . ASN A 1 179 ? -4.531 7.605 6.812 1 85.88 179 ASN A O 1
ATOM 1362 N N . ALA A 1 180 ? -4.094 8.117 8.922 1 81.94 180 ALA A N 1
ATOM 1363 C CA . ALA A 1 180 ? -2.889 7.297 8.938 1 81.94 180 ALA A CA 1
ATOM 1364 C C . ALA A 1 180 ? -3.238 5.812 9.039 1 81.94 180 ALA A C 1
ATOM 1366 O O . ALA A 1 180 ? -2.432 4.953 8.672 1 81.94 180 ALA A O 1
ATOM 1367 N N . LEU A 1 181 ? -4.48 5.547 9.555 1 88.62 181 LEU A N 1
ATOM 1368 C CA . LEU A 1 181 ? -4.902 4.164 9.766 1 88.62 181 LEU A CA 1
ATOM 1369 C C . LEU A 1 181 ? -5.961 3.756 8.75 1 88.62 181 LEU A C 1
ATOM 1371 O O . LEU A 1 181 ? -7.113 3.518 9.109 1 88.62 181 LEU A O 1
ATOM 1375 N N . THR A 1 182 ? -5.555 3.506 7.551 1 91.5 182 THR A N 1
ATOM 1376 C CA . THR A 1 182 ? -6.488 3.215 6.473 1 91.5 182 THR A CA 1
ATOM 1377 C C . THR A 1 182 ? -7.023 1.791 6.59 1 91.5 182 THR A C 1
ATOM 1379 O O . THR A 1 182 ? -8.008 1.437 5.934 1 91.5 182 THR A O 1
ATOM 1382 N N . SER A 1 183 ? -6.375 0.936 7.316 1 95.19 183 SER A N 1
ATOM 1383 C CA . SER A 1 183 ? -6.723 -0.464 7.547 1 95.19 183 SER A CA 1
ATOM 1384 C C . SER A 1 183 ? -6.379 -1.322 6.332 1 95.19 183 SER A C 1
ATOM 1386 O O . SER A 1 183 ? -6.562 -2.541 6.355 1 95.19 183 SER A O 1
ATOM 1388 N N . VAL A 1 184 ? -5.887 -0.648 5.227 1 96.12 184 VAL A N 1
ATOM 1389 C CA . VAL A 1 184 ? -5.621 -1.444 4.031 1 96.12 184 VAL A CA 1
ATOM 1390 C C . VAL A 1 184 ? -4.176 -1.248 3.588 1 96.12 184 VAL A C 1
ATOM 1392 O O . VAL A 1 184 ? -3.697 -1.937 2.684 1 96.12 184 VAL A O 1
ATOM 1395 N N . VAL A 1 185 ? -3.447 -0.33 4.211 1 95.56 185 VAL A N 1
ATOM 1396 C CA . VAL A 1 185 ? -2.08 -0.019 3.809 1 95.56 185 VAL A CA 1
ATOM 1397 C C . VAL A 1 185 ? -1.16 -0.062 5.027 1 95.56 185 VAL A C 1
ATOM 1399 O O . VAL A 1 185 ? -1.475 0.515 6.07 1 95.56 185 VAL A O 1
ATOM 1402 N N . LEU A 1 186 ? 0.024 -0.726 4.855 1 96.69 186 LEU A N 1
ATOM 1403 C CA . LEU A 1 186 ? 0.989 -0.802 5.945 1 96.69 186 LEU A CA 1
ATOM 1404 C C . LEU A 1 186 ? 2.277 -0.073 5.586 1 96.69 186 LEU A C 1
ATOM 1406 O O . LEU A 1 186 ? 3.055 0.302 6.465 1 96.69 186 LEU A O 1
ATOM 1410 N N . THR A 1 187 ? 2.578 0.105 4.316 1 96.62 187 THR A N 1
ATOM 1411 C CA . THR A 1 187 ? 3.857 0.659 3.887 1 96.62 187 THR A CA 1
ATOM 1412 C C . THR A 1 187 ? 4.09 2.029 4.52 1 96.62 187 THR A C 1
ATOM 1414 O O . THR A 1 187 ? 5.168 2.293 5.059 1 96.62 187 THR A O 1
ATOM 1417 N N . SER A 1 188 ? 3.088 2.869 4.496 1 93.88 188 SER A N 1
ATOM 1418 C CA . SER A 1 188 ? 3.213 4.184 5.117 1 93.88 188 SER A CA 1
ATOM 1419 C C . SER A 1 188 ? 3.35 4.066 6.633 1 93.88 188 SER A C 1
ATOM 1421 O O . SER A 1 188 ? 4.051 4.863 7.262 1 93.88 188 SER A O 1
ATOM 1423 N N . ILE A 1 189 ? 2.693 3.055 7.211 1 93.56 189 ILE A N 1
ATOM 1424 C CA . ILE A 1 189 ? 2.785 2.832 8.648 1 93.56 189 ILE A CA 1
ATOM 1425 C C . ILE A 1 189 ? 4.211 2.432 9.023 1 93.56 189 ILE A C 1
ATOM 1427 O O . ILE A 1 189 ? 4.777 2.941 9.992 1 93.56 189 ILE A O 1
ATOM 1431 N N . TYR A 1 190 ? 4.809 1.579 8.203 1 95.38 190 TYR A N 1
ATOM 1432 C CA . TYR A 1 190 ? 6.199 1.195 8.43 1 95.38 190 TYR A CA 1
ATOM 1433 C C . TYR A 1 190 ? 7.121 2.406 8.344 1 95.38 190 TYR A C 1
ATOM 1435 O O . TYR A 1 190 ? 7.996 2.586 9.188 1 95.38 190 TYR A O 1
ATOM 1443 N N . THR A 1 191 ? 6.914 3.191 7.32 1 94.06 191 THR A N 1
ATOM 1444 C CA . THR A 1 191 ? 7.734 4.379 7.125 1 94.06 191 THR A CA 1
ATOM 1445 C C . THR A 1 191 ? 7.645 5.305 8.336 1 94.06 191 THR A C 1
ATOM 1447 O O . THR A 1 191 ? 8.664 5.746 8.859 1 94.06 191 THR A O 1
ATOM 1450 N N . ASP A 1 192 ? 6.422 5.539 8.828 1 91.81 192 ASP A N 1
ATOM 1451 C CA . ASP A 1 192 ? 6.203 6.469 9.93 1 91.81 192 ASP A CA 1
ATOM 1452 C C . ASP A 1 192 ? 6.688 5.879 11.25 1 91.81 192 ASP A C 1
ATOM 1454 O O . ASP A 1 192 ? 7.234 6.594 12.094 1 91.81 192 ASP A O 1
ATOM 1458 N N . LEU A 1 193 ? 6.48 4.613 11.391 1 91.81 193 LEU A N 1
ATOM 1459 C CA . LEU A 1 193 ? 6.879 3.936 12.617 1 91.81 193 LEU A CA 1
ATOM 1460 C C . LEU A 1 193 ? 8.391 3.973 12.797 1 91.81 193 LEU A C 1
ATOM 1462 O O . LEU A 1 193 ? 8.891 4.422 13.828 1 91.81 193 LEU A O 1
ATOM 1466 N N . PHE A 1 194 ? 9.133 3.658 11.781 1 92.56 194 PHE A N 1
ATOM 1467 C CA . PHE A 1 194 ? 10.578 3.527 11.891 1 92.56 194 PHE A CA 1
ATOM 1468 C C . PHE A 1 194 ? 11.266 4.863 11.641 1 92.56 194 PHE A C 1
ATOM 1470 O O . PHE A 1 194 ? 12.445 5.035 11.953 1 92.56 194 PHE A O 1
ATOM 1477 N N . GLY A 1 195 ? 10.492 5.746 11.102 1 90 195 GLY A N 1
ATOM 1478 C CA . GLY A 1 195 ? 11 7.098 10.938 1 90 195 GLY A CA 1
ATOM 1479 C C . GLY A 1 195 ? 10.758 7.973 12.156 1 90 195 GLY A C 1
ATOM 1480 O O . GLY A 1 195 ? 11.234 9.109 12.211 1 90 195 GLY A O 1
ATOM 1481 N N . ASP A 1 196 ? 10.023 7.445 13.102 1 86.12 196 ASP A N 1
ATOM 1482 C CA . ASP A 1 196 ? 9.672 8.195 14.297 1 86.12 196 ASP A CA 1
ATOM 1483 C C . ASP A 1 196 ? 10.914 8.5 15.133 1 86.12 196 ASP A C 1
ATOM 1485 O O . ASP A 1 196 ? 11.703 7.598 15.438 1 86.12 196 ASP A O 1
ATOM 1489 N N . ALA A 1 197 ? 11.055 9.742 15.531 1 79.94 197 ALA A N 1
ATOM 1490 C CA . ALA A 1 197 ? 12.188 10.18 16.328 1 79.94 197 ALA A CA 1
ATOM 1491 C C . ALA A 1 197 ? 12.219 9.477 17.688 1 79.94 197 ALA A C 1
ATOM 1493 O O . ALA A 1 197 ? 13.289 9.281 18.266 1 79.94 197 ALA A O 1
ATOM 1494 N N . ARG A 1 198 ? 11 9.109 18.156 1 76.19 198 ARG A N 1
ATOM 1495 C CA . ARG A 1 198 ? 10.898 8.484 19.469 1 76.19 198 ARG A CA 1
ATOM 1496 C C . ARG A 1 198 ? 10.703 6.98 19.359 1 76.19 198 ARG A C 1
ATOM 1498 O O . ARG A 1 198 ? 10.109 6.352 20.234 1 76.19 198 ARG A O 1
ATOM 1505 N N . LEU A 1 199 ? 11.234 6.477 18.344 1 75.06 199 LEU A N 1
ATOM 1506 C CA . LEU A 1 199 ? 11.023 5.07 18.031 1 75.06 199 LEU A CA 1
ATOM 1507 C C . LEU A 1 199 ? 11.414 4.184 19.219 1 75.06 199 LEU A C 1
ATOM 1509 O O . LEU A 1 199 ? 10.695 3.242 19.547 1 75.06 199 LEU A O 1
ATOM 1513 N N . PHE A 1 200 ? 12.367 4.574 19.938 1 72.69 200 PHE A N 1
ATOM 1514 C CA . PHE A 1 200 ? 12.898 3.672 20.953 1 72.69 200 PHE A CA 1
ATOM 1515 C C . PHE A 1 200 ? 12.453 4.105 22.359 1 72.69 200 PHE A C 1
ATOM 1517 O O . PHE A 1 200 ? 12.898 3.543 23.359 1 72.69 200 PHE A O 1
ATOM 1524 N N . ARG A 1 201 ? 11.477 5.047 22.375 1 68.12 201 ARG A N 1
ATOM 1525 C CA . ARG A 1 201 ? 10.977 5.477 23.672 1 68.12 201 ARG A CA 1
ATOM 1526 C C . ARG A 1 201 ? 9.789 4.621 24.109 1 68.12 201 ARG A C 1
ATOM 1528 O O . ARG A 1 201 ? 8.883 4.352 23.328 1 68.12 201 ARG A O 1
ATOM 1535 N N . ALA A 1 202 ? 9.852 4.219 25.266 1 65.06 202 ALA A N 1
ATOM 1536 C CA . ALA A 1 202 ? 8.852 3.297 25.797 1 65.06 202 ALA A CA 1
ATOM 1537 C C . ALA A 1 202 ? 7.492 3.975 25.938 1 65.06 202 ALA A C 1
ATOM 1539 O O . ALA A 1 202 ? 6.453 3.332 25.766 1 65.06 202 ALA A O 1
ATOM 1540 N N . ASP A 1 203 ? 7.402 5.203 26.188 1 64.19 203 ASP A N 1
ATOM 1541 C CA . ASP A 1 203 ? 6.164 5.922 26.453 1 64.19 203 ASP A CA 1
ATOM 1542 C C . ASP A 1 203 ? 5.535 6.438 25.156 1 64.19 203 ASP A C 1
ATOM 1544 O O . ASP A 1 203 ? 4.652 7.297 25.203 1 64.19 203 ASP A O 1
ATOM 1548 N N . ASN A 1 204 ? 5.941 5.82 24.156 1 67.19 204 ASN A N 1
ATOM 1549 C CA . ASN A 1 204 ? 5.438 6.297 22.875 1 67.19 204 ASN A CA 1
ATOM 1550 C C . ASN A 1 204 ? 4.133 5.602 22.5 1 67.19 204 ASN A C 1
ATOM 1552 O O . ASN A 1 204 ? 4.148 4.598 21.781 1 67.19 204 ASN A O 1
ATOM 1556 N N . SER A 1 205 ? 2.984 6.039 23.062 1 64.75 205 SER A N 1
ATOM 1557 C CA . SER A 1 205 ? 1.673 5.441 22.828 1 64.75 205 SER A CA 1
ATOM 1558 C C . SER A 1 205 ? 1.332 5.418 21.344 1 64.75 205 SER A C 1
ATOM 1560 O O . SER A 1 205 ? 0.745 4.453 20.844 1 64.75 205 SER A O 1
ATOM 1562 N N . GLU A 1 206 ? 1.729 6.445 20.656 1 68.5 206 GLU A N 1
ATOM 1563 C CA . GLU A 1 206 ? 1.455 6.52 19.219 1 68.5 206 GLU A CA 1
ATOM 1564 C C . GLU A 1 206 ? 2.158 5.398 18.469 1 68.5 206 GLU A C 1
ATOM 1566 O O . GLU A 1 206 ? 1.566 4.77 17.578 1 68.5 206 GLU A O 1
ATOM 1571 N N . ARG A 1 207 ? 3.348 5.148 18.953 1 67.69 207 ARG A N 1
ATOM 1572 C CA . ARG A 1 207 ? 4.121 4.059 18.375 1 67.69 207 ARG A CA 1
ATOM 1573 C C . ARG A 1 207 ? 3.451 2.711 18.625 1 67.69 207 ARG A C 1
ATOM 1575 O O . ARG A 1 207 ? 3.342 1.886 17.719 1 67.69 207 ARG A O 1
ATOM 1582 N N . ASN A 1 208 ? 3.012 2.547 19.812 1 67.12 208 ASN A N 1
ATOM 1583 C CA . ASN A 1 208 ? 2.373 1.279 20.156 1 67.12 208 ASN A CA 1
ATOM 1584 C C . ASN A 1 208 ? 1.138 1.024 19.297 1 67.12 208 ASN A C 1
ATOM 1586 O O . ASN A 1 208 ? 0.906 -0.103 18.859 1 67.12 208 ASN A O 1
ATOM 1590 N N . ARG A 1 209 ? 0.465 2.037 19.016 1 72.5 209 ARG A N 1
ATOM 1591 C CA . ARG A 1 209 ? -0.714 1.909 18.156 1 72.5 209 ARG A CA 1
ATOM 1592 C C . ARG A 1 209 ? -0.318 1.608 16.719 1 72.5 209 ARG A C 1
ATOM 1594 O O . ARG A 1 209 ? -0.945 0.776 16.062 1 72.5 209 ARG A O 1
ATOM 1601 N N . ARG A 1 210 ? 0.781 2.162 16.375 1 80.69 210 ARG A N 1
ATOM 1602 C CA . ARG A 1 210 ? 1.218 1.972 15 1 80.69 210 ARG A CA 1
ATOM 1603 C C . ARG A 1 210 ? 1.76 0.562 14.789 1 80.69 210 ARG A C 1
ATOM 1605 O O . ARG A 1 210 ? 1.608 -0.01 13.703 1 80.69 210 ARG A O 1
ATOM 1612 N N . VAL A 1 211 ? 2.25 -0.041 15.883 1 89.81 211 VAL A N 1
ATOM 1613 C CA . VAL A 1 211 ? 2.824 -1.375 15.742 1 89.81 211 VAL A CA 1
ATOM 1614 C C . VAL A 1 211 ? 1.706 -2.412 15.672 1 89.81 211 VAL A C 1
ATOM 1616 O O . VAL A 1 211 ? 1.894 -3.5 15.117 1 89.81 211 VAL A O 1
ATOM 1619 N N . ALA A 1 212 ? 0.575 -2.096 16.219 1 93.25 212 ALA A N 1
ATOM 1620 C CA . ALA A 1 212 ? -0.554 -3.021 16.234 1 93.25 212 ALA A CA 1
ATOM 1621 C C . ALA A 1 212 ? -1.049 -3.311 14.82 1 93.25 212 ALA A C 1
ATOM 1623 O O . ALA A 1 212 ? -1.443 -4.438 14.508 1 93.25 212 ALA A O 1
ATOM 1624 N N . ALA A 1 213 ? -0.937 -2.332 13.93 1 95.62 213 ALA A N 1
ATOM 1625 C CA . ALA A 1 213 ? -1.473 -2.469 12.578 1 95.62 213 ALA A CA 1
ATOM 1626 C C . ALA A 1 213 ? -0.75 -3.572 11.812 1 95.62 213 ALA A C 1
ATOM 1628 O O . ALA A 1 213 ? -1.375 -4.539 11.367 1 95.62 213 ALA A O 1
ATOM 1629 N N . PRO A 1 214 ? 0.612 -3.555 11.75 1 97.12 214 PRO A N 1
ATOM 1630 C CA . PRO A 1 214 ? 1.313 -4.629 11.039 1 97.12 214 PRO A CA 1
ATOM 1631 C C . PRO A 1 214 ? 1.13 -5.992 11.703 1 97.12 214 PRO A C 1
ATOM 1633 O O . PRO A 1 214 ? 1.015 -7.008 11.008 1 97.12 214 PRO A O 1
ATOM 1636 N N . LEU A 1 215 ? 1.073 -6.051 13.016 1 97.62 215 LEU A N 1
ATOM 1637 C CA . LEU A 1 215 ? 0.922 -7.32 13.719 1 97.62 215 LEU A CA 1
ATOM 1638 C C . LEU A 1 215 ? -0.455 -7.922 13.461 1 97.62 215 LEU A C 1
ATOM 1640 O O . LEU A 1 215 ? -0.578 -9.133 13.242 1 97.62 215 LEU A O 1
ATOM 1644 N N . LEU A 1 216 ? -1.491 -7.098 13.516 1 98.06 216 LEU A N 1
ATOM 1645 C CA . LEU A 1 216 ? -2.854 -7.57 13.289 1 98.06 216 LEU A CA 1
ATOM 1646 C C . LEU A 1 216 ? -3.043 -8.008 11.844 1 98.06 216 LEU A C 1
ATOM 1648 O O . LEU A 1 216 ? -3.639 -9.055 11.578 1 98.06 216 LEU A O 1
ATOM 1652 N N . LEU A 1 217 ? -2.502 -7.219 10.891 1 98.5 217 LEU A N 1
ATOM 1653 C CA . LEU A 1 217 ? -2.596 -7.609 9.492 1 98.5 217 LEU A CA 1
ATOM 1654 C C . LEU A 1 217 ? -1.844 -8.914 9.234 1 98.5 217 LEU A C 1
ATOM 1656 O O . LEU A 1 217 ? -2.34 -9.789 8.531 1 98.5 217 LEU A O 1
ATOM 1660 N N . LEU A 1 218 ? -0.631 -9.031 9.852 1 98.75 218 LEU A N 1
ATOM 1661 C CA . LEU A 1 218 ? 0.146 -10.258 9.711 1 98.75 218 LEU A CA 1
ATOM 1662 C C . LEU A 1 218 ? -0.616 -11.453 10.273 1 98.75 218 LEU A C 1
ATOM 1664 O O . LEU A 1 218 ? -0.638 -12.523 9.664 1 98.75 218 LEU A O 1
ATOM 1668 N N . GLY A 1 219 ? -1.215 -11.258 11.461 1 98.75 219 GLY A N 1
ATOM 1669 C CA . GLY A 1 219 ? -2.047 -12.312 12.016 1 98.75 219 GLY A CA 1
ATOM 1670 C C . GLY A 1 219 ? -3.172 -12.734 11.086 1 98.75 219 GLY A C 1
ATOM 1671 O O . GLY A 1 219 ? -3.426 -13.93 10.906 1 98.75 219 GLY A O 1
ATOM 1672 N N . GLY A 1 220 ? -3.861 -11.758 10.484 1 98.81 220 GLY A N 1
ATOM 1673 C CA . GLY A 1 220 ? -4.875 -12.055 9.484 1 98.81 220 GLY A CA 1
ATOM 1674 C C . GLY A 1 220 ? -4.32 -12.781 8.273 1 98.81 220 GLY A C 1
ATOM 1675 O O . GLY A 1 220 ? -4.949 -13.703 7.758 1 98.81 220 GLY A O 1
ATOM 1676 N N . ALA A 1 221 ? -3.148 -12.336 7.867 1 98.81 221 ALA A N 1
ATOM 1677 C CA . ALA A 1 221 ? -2.525 -12.945 6.691 1 98.81 221 ALA A CA 1
ATOM 1678 C C . ALA A 1 221 ? -2.188 -14.406 6.945 1 98.81 221 ALA A C 1
ATOM 1680 O O . ALA A 1 221 ? -2.367 -15.258 6.066 1 98.81 221 ALA A O 1
ATOM 1681 N N . VAL A 1 222 ? -1.692 -14.711 8.141 1 98.75 222 VAL A N 1
ATOM 1682 C CA . VAL A 1 222 ? -1.406 -16.094 8.5 1 98.75 222 VAL A CA 1
ATOM 1683 C C . VAL A 1 222 ? -2.697 -16.922 8.484 1 98.75 222 VAL A C 1
ATOM 1685 O O . VAL A 1 222 ? -2.752 -17.984 7.883 1 98.75 222 VAL A O 1
ATOM 1688 N N . ALA A 1 223 ? -3.744 -16.406 9.094 1 98.69 223 ALA A N 1
ATOM 1689 C CA . ALA A 1 223 ? -5.031 -17.094 9.117 1 98.69 223 ALA A CA 1
ATOM 1690 C C . ALA A 1 223 ? -5.578 -17.297 7.707 1 98.69 223 ALA A C 1
ATOM 1692 O O . ALA A 1 223 ? -6.082 -18.375 7.379 1 98.69 223 ALA A O 1
ATOM 1693 N N . GLY A 1 224 ? -5.469 -16.266 6.883 1 98.5 224 GLY A N 1
ATOM 1694 C CA . GLY A 1 224 ? -5.902 -16.391 5.5 1 98.5 224 GLY A CA 1
ATOM 1695 C C . GLY A 1 224 ? -5.156 -17.469 4.73 1 98.5 224 GLY A C 1
ATOM 1696 O O . GLY A 1 224 ? -5.754 -18.219 3.957 1 98.5 224 GLY A O 1
ATOM 1697 N N . GLY A 1 225 ? -3.83 -17.516 4.953 1 97.88 225 GLY A N 1
ATOM 1698 C CA . GLY A 1 225 ? -3.027 -18.547 4.328 1 97.88 225 GLY A CA 1
ATOM 1699 C C . GLY A 1 225 ? -3.4 -19.953 4.781 1 97.88 225 GLY A C 1
ATOM 1700 O O . GLY A 1 225 ? -3.434 -20.875 3.973 1 97.88 225 GLY A O 1
ATOM 1701 N N . LEU A 1 226 ? -3.695 -20.078 6.051 1 97.88 226 LEU A N 1
ATOM 1702 C CA . LEU A 1 226 ? -4.109 -21.375 6.582 1 97.88 226 LEU A CA 1
ATOM 1703 C C . LEU A 1 226 ? -5.434 -21.812 5.965 1 97.88 226 LEU A C 1
ATOM 1705 O O . LEU A 1 226 ? -5.59 -22.969 5.582 1 97.88 226 LEU A O 1
ATOM 1709 N N . PHE A 1 227 ? -6.363 -20.938 5.801 1 96.69 227 PHE A N 1
ATOM 1710 C CA . PHE A 1 227 ? -7.633 -21.25 5.156 1 96.69 227 PHE A CA 1
ATOM 1711 C C . PHE A 1 227 ? -7.418 -21.641 3.703 1 96.69 227 PHE A C 1
ATOM 1713 O O . PHE A 1 227 ? -7.945 -22.656 3.246 1 96.69 227 PHE A O 1
ATOM 1720 N N . ALA A 1 228 ? -6.633 -20.859 3.027 1 93.12 228 ALA A N 1
ATOM 1721 C CA . ALA A 1 228 ? -6.414 -21.078 1.6 1 93.12 228 ALA A CA 1
ATOM 1722 C C . ALA A 1 228 ? -5.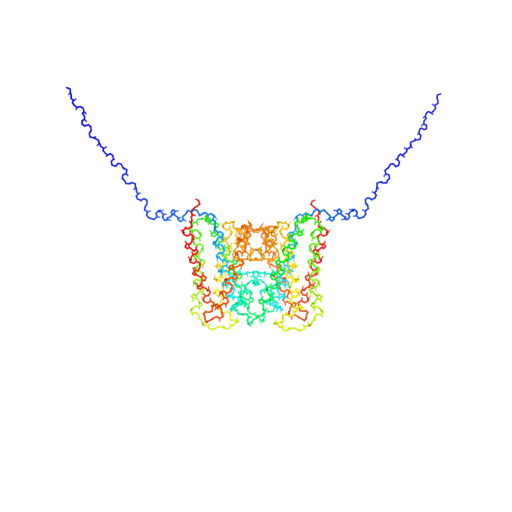762 -22.438 1.342 1 93.12 228 ALA A C 1
ATOM 1724 O O . ALA A 1 228 ? -5.992 -23.062 0.301 1 93.12 228 ALA A O 1
ATOM 1725 N N . GLY A 1 229 ? -4.93 -22.891 2.281 1 93.12 229 GLY A N 1
ATOM 1726 C CA . GLY A 1 229 ? -4.254 -24.172 2.137 1 93.12 229 GLY A CA 1
ATOM 1727 C C . GLY A 1 229 ? -5.09 -25.344 2.613 1 93.12 229 GLY A C 1
ATOM 1728 O O . GLY A 1 229 ? -4.703 -26.5 2.432 1 93.12 229 GLY A O 1
ATOM 1729 N N . SER A 1 230 ? -6.195 -25.047 3.199 1 93.69 230 SER A N 1
ATOM 1730 C CA . SER A 1 230 ? -7.078 -26.094 3.707 1 93.69 230 SER A CA 1
ATOM 1731 C C . SER A 1 230 ? -8.156 -26.453 2.686 1 93.69 230 SER A C 1
ATOM 1733 O O . SER A 1 230 ? -8.219 -25.859 1.611 1 93.69 230 SER A O 1
ATOM 1735 N N . GLU A 1 231 ? -9.016 -27.359 3.064 1 90.88 231 GLU A N 1
ATOM 1736 C CA . GLU A 1 231 ? -10.094 -27.812 2.191 1 90.88 231 GLU A CA 1
ATOM 1737 C C . GLU A 1 231 ? -11.195 -26.75 2.078 1 90.88 231 GLU A C 1
ATOM 1739 O O . GLU A 1 231 ? -11.883 -26.672 1.059 1 90.88 231 GLU A O 1
ATOM 1744 N N . ILE A 1 232 ? -11.281 -25.859 3.068 1 90.19 232 ILE A N 1
ATOM 1745 C CA . ILE A 1 232 ? -12.344 -24.859 3.078 1 90.19 232 ILE A CA 1
ATOM 1746 C C . ILE A 1 232 ? -11.984 -23.719 2.123 1 90.19 232 ILE A C 1
ATOM 1748 O O . ILE A 1 232 ? -12.867 -23.094 1.547 1 90.19 232 ILE A O 1
ATOM 1752 N N . GLY A 1 233 ? -10.703 -23.484 1.977 1 91.44 233 GLY A N 1
ATOM 1753 C CA . GLY A 1 233 ? -10.227 -22.531 0.991 1 91.44 233 GLY A CA 1
ATOM 1754 C C . GLY A 1 233 ? -10.609 -21.109 1.313 1 91.44 233 GLY A C 1
ATOM 1755 O O . GLY A 1 233 ? -10.609 -20.703 2.479 1 91.44 233 GLY A O 1
ATOM 1756 N N . ILE A 1 234 ? -10.914 -20.344 0.306 1 92.81 234 ILE A N 1
ATOM 1757 C CA . ILE A 1 234 ? -11.18 -18.906 0.43 1 92.81 234 ILE A CA 1
ATOM 1758 C C . ILE A 1 234 ? -12.539 -18.688 1.094 1 92.81 234 ILE A C 1
ATOM 1760 O O . ILE A 1 234 ? -12.781 -17.641 1.69 1 92.81 234 ILE A O 1
ATOM 1764 N N . ALA A 1 235 ? -13.469 -19.688 0.999 1 93.69 235 ALA A N 1
ATOM 1765 C CA . ALA A 1 235 ? -14.758 -19.562 1.675 1 93.69 235 ALA A CA 1
ATOM 1766 C C . ALA A 1 235 ? -14.578 -19.375 3.178 1 93.69 235 ALA A C 1
ATOM 1768 O O . ALA A 1 235 ? -15.281 -18.578 3.797 1 93.69 235 ALA A O 1
ATOM 1769 N N . GLY A 1 236 ? -13.633 -20.094 3.756 1 95.06 236 GLY A N 1
ATOM 1770 C CA . GLY A 1 236 ? -13.352 -19.938 5.176 1 95.06 236 GLY A CA 1
ATOM 1771 C C . GLY A 1 236 ? -12.914 -18.531 5.547 1 95.06 236 GLY A C 1
ATOM 1772 O O . GLY A 1 236 ? -13.367 -17.984 6.551 1 95.06 236 GLY A O 1
ATOM 1773 N N . ALA A 1 237 ? -12.023 -17.953 4.742 1 97.25 237 ALA A N 1
ATOM 1774 C CA . ALA A 1 237 ? -11.555 -16.578 4.977 1 97.25 237 ALA A CA 1
ATOM 1775 C C . ALA A 1 237 ? -12.703 -15.578 4.879 1 97.25 237 ALA A C 1
ATOM 1777 O O . ALA A 1 237 ? -12.805 -14.664 5.695 1 97.25 237 ALA A O 1
ATOM 1778 N N . LEU A 1 238 ? -13.594 -15.797 3.9 1 97.56 238 LEU A N 1
ATOM 1779 C CA . LEU A 1 238 ? -14.719 -14.883 3.693 1 97.56 238 LEU A CA 1
ATOM 1780 C C . LEU A 1 238 ? -15.688 -14.945 4.871 1 97.56 238 LEU A C 1
ATOM 1782 O O . LEU A 1 238 ? -16.141 -13.906 5.363 1 97.56 238 LEU A O 1
ATOM 1786 N N . TRP A 1 239 ? -15.945 -16.125 5.344 1 97.62 239 TRP A N 1
ATOM 1787 C CA . TRP A 1 239 ? -16.859 -16.281 6.465 1 97.62 239 TRP A CA 1
ATOM 1788 C C . TRP A 1 239 ? -16.266 -15.711 7.746 1 97.62 239 TRP A C 1
ATOM 1790 O O . TRP A 1 239 ? -16.953 -15.078 8.539 1 97.62 239 TRP A O 1
ATOM 1800 N N . ALA A 1 240 ? -15 -15.945 7.945 1 98.31 240 ALA A N 1
ATOM 1801 C CA . ALA A 1 240 ? -14.32 -15.367 9.102 1 98.31 240 ALA A CA 1
ATOM 1802 C C . ALA A 1 240 ? -14.359 -13.836 9.047 1 98.31 240 ALA A C 1
ATOM 1804 O O . ALA A 1 240 ? -14.617 -13.188 10.062 1 98.31 240 ALA A O 1
ATOM 1805 N N . ALA A 1 241 ? -14.086 -13.305 7.875 1 98.62 241 ALA A N 1
ATOM 1806 C CA . ALA A 1 241 ? -14.156 -11.859 7.695 1 98.62 241 ALA A CA 1
ATOM 1807 C C . ALA A 1 241 ? -15.562 -11.336 7.957 1 98.62 241 ALA A C 1
ATOM 1809 O O . ALA A 1 241 ? -15.742 -10.273 8.555 1 98.62 241 ALA A O 1
ATOM 1810 N N . ALA A 1 242 ? -16.562 -12.102 7.52 1 98.56 242 ALA A N 1
ATOM 1811 C CA . ALA A 1 242 ? -17.969 -11.711 7.727 1 98.56 242 ALA A CA 1
ATOM 1812 C C . ALA A 1 242 ? -18.297 -11.664 9.211 1 98.56 242 ALA A C 1
ATOM 1814 O O . ALA A 1 242 ? -18.969 -10.734 9.672 1 98.56 242 ALA A O 1
ATOM 1815 N N . VAL A 1 243 ? -17.828 -12.625 9.93 1 98.69 243 VAL A N 1
ATOM 1816 C CA . VAL A 1 243 ? -18.062 -12.664 11.367 1 98.69 243 VAL A CA 1
ATOM 1817 C C . VAL A 1 243 ? -17.406 -11.453 12.031 1 98.69 243 VAL A C 1
ATOM 1819 O O . VAL A 1 243 ? -18.016 -10.797 12.875 1 98.69 243 VAL A O 1
ATOM 1822 N N . LEU A 1 244 ? -16.188 -11.172 11.648 1 98.62 244 LEU A N 1
ATOM 1823 C CA . LEU A 1 244 ? -15.492 -10.023 12.211 1 98.62 244 LEU A CA 1
ATOM 1824 C C . LEU A 1 244 ? -16.219 -8.727 11.875 1 98.62 244 LEU A C 1
ATOM 1826 O O . LEU A 1 244 ? -16.344 -7.84 12.727 1 98.62 244 LEU A O 1
ATOM 1830 N N . LYS A 1 245 ? -16.703 -8.617 10.625 1 98.62 245 LYS A N 1
ATOM 1831 C CA . LYS A 1 245 ? -17.453 -7.426 10.234 1 98.62 245 LYS A CA 1
ATOM 1832 C C . LYS A 1 245 ? -18.766 -7.312 11.016 1 98.62 245 LYS A C 1
ATOM 1834 O O . LYS A 1 245 ? -19.188 -6.211 11.359 1 98.62 245 LYS A O 1
ATOM 1839 N N . LEU A 1 246 ? -19.406 -8.43 11.273 1 98.69 246 LEU A N 1
ATOM 1840 C CA . LEU A 1 246 ? -20.625 -8.43 12.078 1 98.69 246 LEU A CA 1
ATOM 1841 C C . LEU A 1 246 ? -20.344 -7.895 13.477 1 98.69 246 LEU A C 1
ATOM 1843 O O . LEU A 1 246 ? -21.141 -7.109 14.008 1 98.69 246 LEU A O 1
ATOM 1847 N N . VAL A 1 247 ? -19.266 -8.336 14.047 1 98.62 247 VAL A N 1
ATOM 1848 C CA . VAL A 1 247 ? -18.859 -7.855 15.367 1 98.62 247 VAL A CA 1
ATOM 1849 C C . VAL A 1 247 ? -18.641 -6.344 15.32 1 98.62 247 VAL A C 1
ATOM 1851 O O . VAL A 1 247 ? -19.047 -5.625 16.234 1 98.62 247 VAL A O 1
ATOM 1854 N N . LEU A 1 248 ? -18.047 -5.805 14.258 1 98.19 248 LEU A N 1
ATOM 1855 C CA . LEU A 1 248 ? -17.781 -4.379 14.125 1 98.19 248 LEU A CA 1
ATOM 1856 C C . LEU A 1 248 ? -19.062 -3.596 13.953 1 98.19 248 LEU A C 1
ATOM 1858 O O . LEU A 1 248 ? -19.188 -2.473 14.445 1 98.19 248 LEU A O 1
ATOM 1862 N N . VAL A 1 249 ? -20.031 -4.172 13.188 1 98.06 249 VAL A N 1
ATOM 1863 C CA . VAL A 1 249 ? -21.359 -3.555 13.094 1 98.06 249 VAL A CA 1
ATOM 1864 C C . VAL A 1 249 ? -21.953 -3.412 14.492 1 98.06 249 VAL A C 1
ATOM 1866 O O . VAL A 1 249 ? -22.453 -2.34 14.859 1 98.06 249 VAL A O 1
ATOM 1869 N N . GLY A 1 250 ? -21.875 -4.449 15.297 1 97.69 250 GLY A N 1
ATOM 1870 C CA . GLY A 1 250 ? -22.344 -4.395 16.672 1 97.69 250 GLY A CA 1
ATOM 1871 C C . GLY A 1 250 ? -21.609 -3.369 17.516 1 97.69 250 GLY A C 1
ATOM 1872 O O . GLY A 1 250 ? -22.219 -2.662 18.312 1 97.69 250 GLY A O 1
ATOM 1873 N N . ALA A 1 251 ? -20.328 -3.318 17.328 1 97.12 251 ALA A N 1
ATOM 1874 C CA . ALA A 1 251 ? -19.516 -2.354 18.078 1 97.12 251 ALA A CA 1
ATOM 1875 C C . ALA A 1 251 ? -19.969 -0.926 17.797 1 97.12 251 ALA A C 1
ATOM 1877 O O . ALA A 1 251 ? -20.078 -0.113 18.719 1 97.12 251 ALA A O 1
ATOM 1878 N N . TRP A 1 252 ? -20.281 -0.601 16.5 1 96.12 252 TRP A N 1
ATOM 1879 C CA . TRP A 1 252 ? -20.734 0.742 16.156 1 96.12 252 TRP A CA 1
ATOM 1880 C C . TRP A 1 252 ? -22.094 1.031 16.781 1 96.12 252 TRP A C 1
ATOM 1882 O O . TRP A 1 252 ? -22.359 2.15 17.234 1 96.12 252 TRP A O 1
ATOM 1892 N N . LEU A 1 253 ? -22.969 0.051 16.891 1 95.69 253 LEU A N 1
ATOM 1893 C CA . LEU A 1 253 ? -24.328 0.244 17.406 1 95.69 253 LEU A CA 1
ATOM 1894 C C . LEU A 1 253 ? -24.312 0.552 18.906 1 95.69 253 LEU A C 1
ATOM 1896 O O . LEU A 1 253 ? -25.219 1.194 19.422 1 95.69 253 LEU A O 1
ATOM 1900 N N . VAL A 1 254 ? -23.25 0.165 19.531 1 95.06 254 VAL A N 1
ATOM 1901 C CA . VAL A 1 254 ? -23.219 0.37 20.984 1 95.06 254 VAL A CA 1
ATOM 1902 C C . VAL A 1 254 ? -22.109 1.349 21.344 1 95.06 254 VAL A C 1
ATOM 1904 O O . VAL A 1 254 ? -21.797 1.534 22.531 1 95.06 254 VAL A O 1
ATOM 1907 N N . TRP A 1 255 ? -21.469 1.946 20.297 1 93.25 255 TRP A N 1
ATOM 1908 C CA . TRP A 1 255 ? -20.344 2.848 20.562 1 93.25 255 TRP A CA 1
ATOM 1909 C C . TRP A 1 255 ? -20.797 4.035 21.422 1 93.25 255 TRP A C 1
ATOM 1911 O O . TRP A 1 255 ? -21.891 4.57 21.219 1 93.25 255 TRP A O 1
ATOM 1921 N N . PRO A 1 256 ? -20.047 4.441 22.375 1 92.25 256 PRO A N 1
ATOM 1922 C CA . PRO A 1 256 ? -20.438 5.57 23.219 1 92.25 256 PRO A CA 1
ATOM 1923 C C . PRO A 1 256 ? -20.656 6.859 22.438 1 92.25 256 PRO A C 1
ATOM 1925 O O . PRO A 1 256 ? -19.953 7.121 21.469 1 92.25 256 PRO A O 1
ATOM 1928 N N . ALA A 1 257 ? -21.531 7.602 22.922 1 90.5 257 ALA A N 1
ATOM 1929 C CA . ALA A 1 257 ? -21.844 8.883 22.312 1 90.5 257 ALA A CA 1
ATOM 1930 C C . ALA A 1 257 ? -20.797 9.938 22.672 1 90.5 257 ALA A C 1
ATOM 1932 O O . ALA A 1 257 ? -20.031 9.758 23.625 1 90.5 257 ALA A O 1
ATOM 1933 N N . GLU A 1 258 ? -20.688 10.945 21.797 1 86.62 258 GLU A N 1
ATOM 1934 C CA . GLU A 1 258 ? -19.781 12.062 22.047 1 86.62 258 GLU A CA 1
ATOM 1935 C C . GLU A 1 258 ? -20.141 12.797 23.328 1 86.62 258 GLU A C 1
ATOM 1937 O O . GLU A 1 258 ? -21.328 13 23.625 1 86.62 258 GLU A O 1
ATOM 1942 N N . MET B 1 1 ? 49.094 86.312 -3.383 1 32.91 1 MET B N 1
ATOM 1943 C CA . MET B 1 1 ? 47.938 85.438 -3.189 1 32.91 1 MET B CA 1
ATOM 1944 C C . MET B 1 1 ? 48.188 84.062 -3.729 1 32.91 1 MET B C 1
ATOM 1946 O O . MET B 1 1 ? 48.469 83.875 -4.914 1 32.91 1 MET B O 1
ATOM 1950 N N . PRO B 1 2 ? 48.719 83.125 -2.875 1 39.91 2 PRO B N 1
ATOM 1951 C CA . PRO B 1 2 ? 49.156 81.75 -3.186 1 39.91 2 PRO B CA 1
ATOM 1952 C C . PRO B 1 2 ? 48.031 80.938 -3.764 1 39.91 2 PRO B C 1
ATOM 1954 O O . PRO B 1 2 ? 46.844 81.188 -3.494 1 39.91 2 PRO B O 1
ATOM 1957 N N . ASN B 1 3 ? 48.156 80.438 -4.969 1 39.91 3 ASN B N 1
ATOM 1958 C CA . ASN B 1 3 ? 47.281 79.625 -5.805 1 39.91 3 ASN B CA 1
ATOM 1959 C C . ASN B 1 3 ? 46.938 78.25 -5.141 1 39.91 3 ASN B C 1
ATOM 1961 O O . ASN B 1 3 ? 47.812 77.438 -4.906 1 39.91 3 ASN B O 1
ATOM 1965 N N . PRO B 1 4 ? 45.875 78.125 -4.344 1 41.56 4 PRO B N 1
ATOM 1966 C CA . PRO B 1 4 ? 45.438 77 -3.537 1 41.56 4 PRO B CA 1
ATOM 1967 C C . PRO B 1 4 ? 45.219 75.688 -4.367 1 41.56 4 PRO B C 1
ATOM 1969 O O . PRO B 1 4 ? 44.781 74.688 -3.838 1 41.56 4 PRO B O 1
ATOM 1972 N N . GLU B 1 5 ? 45.219 75.688 -5.688 1 34.12 5 GLU B N 1
ATOM 1973 C CA . GLU B 1 5 ? 44.344 74.75 -6.367 1 34.12 5 GLU B CA 1
ATOM 1974 C C . GLU B 1 5 ? 44.875 73.312 -6.277 1 34.12 5 GLU B C 1
ATOM 1976 O O . GLU B 1 5 ? 44.219 72.375 -6.703 1 34.12 5 GLU B O 1
ATOM 1981 N N . GLN B 1 6 ? 46.156 73.062 -6.25 1 40.09 6 GLN B N 1
ATOM 1982 C CA . GLN B 1 6 ? 46.469 71.75 -6.824 1 40.09 6 GLN B CA 1
ATOM 1983 C C . GLN B 1 6 ? 46.156 70.688 -5.828 1 40.09 6 GLN B C 1
ATOM 1985 O O . GLN B 1 6 ? 47.031 70.312 -5.023 1 40.09 6 GLN B O 1
ATOM 1990 N N . GLN B 1 7 ? 45.031 70.688 -5.121 1 40.03 7 GLN B N 1
ATOM 1991 C CA . GLN B 1 7 ? 44.906 69.5 -4.25 1 40.03 7 GLN B CA 1
ATOM 1992 C C . GLN B 1 7 ? 44.875 68.188 -5.059 1 40.03 7 GLN B C 1
ATOM 1994 O O . GLN B 1 7 ? 44.094 68.062 -5.996 1 40.03 7 GLN B O 1
ATOM 1999 N N . PRO B 1 8 ? 46 67.375 -5.145 1 43.25 8 PRO B N 1
ATOM 2000 C CA . PRO B 1 8 ? 45.969 66.062 -5.816 1 43.25 8 PRO B CA 1
ATOM 2001 C C . PRO B 1 8 ? 44.812 65.188 -5.34 1 43.25 8 PRO B C 1
ATOM 2003 O O . PRO B 1 8 ? 44.5 65.188 -4.145 1 43.25 8 PRO B O 1
ATOM 2006 N N . LEU B 1 9 ? 43.781 65 -6.102 1 39.03 9 LEU B N 1
ATOM 2007 C CA . LEU B 1 9 ? 42.719 64 -5.961 1 39.03 9 LEU B CA 1
ATOM 2008 C C . LEU B 1 9 ? 43.281 62.625 -5.676 1 39.03 9 LEU B C 1
ATOM 2010 O O . LEU B 1 9 ? 44.031 62.062 -6.488 1 39.03 9 LEU B O 1
ATOM 2014 N N . LEU B 1 10 ? 43.812 62.312 -4.473 1 39.72 10 LEU B N 1
ATOM 2015 C CA . LEU B 1 10 ? 44.094 60.938 -4.062 1 39.72 10 LEU B CA 1
ATOM 2016 C C . LEU B 1 10 ? 42.938 60.031 -4.426 1 39.72 10 LEU B C 1
ATOM 2018 O O . LEU B 1 10 ? 41.844 60.188 -3.93 1 39.72 10 LEU B O 1
ATOM 2022 N N . GLY B 1 11 ? 42.781 59.562 -5.691 1 40.31 11 GLY B N 1
ATOM 2023 C CA . GLY B 1 11 ? 41.969 58.438 -6.098 1 40.31 11 GLY B CA 1
ATOM 2024 C C . GLY B 1 11 ? 42.031 57.25 -5.141 1 40.31 11 GLY B C 1
ATOM 2025 O O . GLY B 1 11 ? 43.125 56.719 -4.91 1 40.31 11 GLY B O 1
ATOM 2026 N N . THR B 1 12 ? 41.312 57.281 -4.043 1 39.25 12 THR B N 1
ATOM 2027 C CA . THR B 1 12 ? 41.094 56.125 -3.188 1 39.25 12 THR B CA 1
ATOM 2028 C C . THR B 1 12 ? 40.844 54.875 -4.027 1 39.25 12 THR B C 1
ATOM 2030 O O . THR B 1 12 ? 39.906 54.844 -4.816 1 39.25 12 THR B O 1
ATOM 2033 N N . SER B 1 13 ? 41.906 54.25 -4.566 1 42.94 13 SER B N 1
ATOM 2034 C CA . SER B 1 13 ? 41.844 52.875 -5.059 1 42.94 13 SER B CA 1
ATOM 2035 C C . SER B 1 13 ? 41.062 51.969 -4.09 1 42.94 13 SER B C 1
ATOM 2037 O O . SER B 1 13 ? 41.656 51.344 -3.221 1 42.94 13 SER B O 1
ATOM 2039 N N . ARG B 1 14 ? 40.125 52.594 -3.324 1 40.16 14 ARG B N 1
ATOM 2040 C CA . ARG B 1 14 ? 39.406 51.75 -2.369 1 40.16 14 ARG B CA 1
ATOM 2041 C C . ARG B 1 14 ? 39.031 50.406 -2.996 1 40.16 14 ARG B C 1
ATOM 2043 O O . ARG B 1 14 ? 39.156 49.375 -2.359 1 40.16 14 ARG B O 1
ATOM 2050 N N . ASP B 1 15 ? 38.031 50.5 -3.943 1 40.81 15 ASP B N 1
ATOM 2051 C CA . ASP B 1 15 ? 37.031 49.438 -3.938 1 40.81 15 ASP B CA 1
ATOM 2052 C C . ASP B 1 15 ? 37.594 48.156 -4.57 1 40.81 15 ASP B C 1
ATOM 2054 O O . ASP B 1 15 ? 36.844 47.281 -4.973 1 40.81 15 ASP B O 1
ATOM 2058 N N . ALA B 1 16 ? 38.812 48.219 -5.051 1 43.59 16 ALA B N 1
ATOM 2059 C CA . ALA B 1 16 ? 39.094 47.125 -5.969 1 43.59 16 ALA B CA 1
ATOM 2060 C C . ALA B 1 16 ? 38.906 45.781 -5.277 1 43.59 16 ALA B C 1
ATOM 2062 O O . ALA B 1 16 ? 38.594 44.781 -5.922 1 43.59 16 ALA B O 1
ATOM 2063 N N . ASP B 1 17 ? 39.625 45.562 -4.164 1 41.19 17 ASP B N 1
ATOM 2064 C CA . ASP B 1 17 ? 39.812 44.156 -3.857 1 41.19 17 ASP B CA 1
ATOM 2065 C C . ASP B 1 17 ? 38.531 43.562 -3.291 1 41.19 17 ASP B C 1
ATOM 2067 O O . ASP B 1 17 ? 38.312 43.531 -2.076 1 41.19 17 ASP B O 1
ATOM 2071 N N . ALA B 1 18 ? 37.344 44 -3.666 1 46.38 18 ALA B N 1
ATOM 2072 C CA . ALA B 1 18 ? 36.281 43.094 -3.221 1 46.38 18 ALA B CA 1
ATOM 2073 C C . ALA B 1 18 ? 36.75 41.625 -3.305 1 46.38 18 ALA B C 1
ATOM 2075 O O . ALA B 1 18 ? 37.188 41.156 -4.363 1 46.38 18 ALA B O 1
ATOM 2076 N N . PRO B 1 19 ? 37.219 41 -2.25 1 48.78 19 PRO B N 1
ATOM 2077 C CA . PRO B 1 19 ? 37.594 39.594 -2.365 1 48.78 19 PRO B CA 1
ATOM 2078 C C . PRO B 1 19 ? 36.688 38.812 -3.309 1 48.78 19 PRO B C 1
ATOM 2080 O O . PRO B 1 19 ? 35.469 39.062 -3.371 1 48.78 19 PRO B O 1
ATOM 2083 N N . ALA B 1 20 ? 37.094 38.5 -4.523 1 48.28 20 ALA B N 1
ATOM 2084 C CA . ALA B 1 20 ? 36.469 37.531 -5.406 1 48.28 20 ALA B CA 1
ATOM 2085 C C . ALA B 1 20 ? 35.719 36.469 -4.605 1 48.28 20 ALA B C 1
ATOM 2087 O O . ALA B 1 20 ? 36.344 35.75 -3.814 1 48.28 20 ALA B O 1
ATOM 2088 N N . SER B 1 21 ? 34.531 36.688 -4.016 1 54.81 21 SER B N 1
ATOM 2089 C CA . SER B 1 21 ? 33.812 35.562 -3.441 1 54.81 21 SER B CA 1
ATOM 2090 C C . SER B 1 21 ? 34.156 34.25 -4.141 1 54.81 21 SER B C 1
ATOM 2092 O O . SER B 1 21 ? 33.969 34.125 -5.352 1 54.81 21 SER B O 1
ATOM 2094 N N . THR B 1 22 ? 35.281 33.531 -3.859 1 60.47 22 THR B N 1
ATOM 2095 C CA . THR B 1 22 ? 35.875 32.344 -4.426 1 60.47 22 THR B CA 1
ATOM 2096 C C . THR B 1 22 ? 34.812 31.281 -4.719 1 60.47 22 THR B C 1
ATOM 2098 O O . THR B 1 22 ? 33.75 31.281 -4.074 1 60.47 22 THR B O 1
ATOM 2101 N N . THR B 1 23 ? 34.906 30.578 -5.961 1 70.56 23 THR B N 1
ATOM 2102 C CA . THR B 1 23 ? 34.125 29.5 -6.559 1 70.56 23 THR B CA 1
ATOM 2103 C C . THR B 1 23 ? 33.656 28.531 -5.488 1 70.56 23 THR B C 1
ATOM 2105 O O . THR B 1 23 ? 32.469 28.125 -5.484 1 70.56 23 THR B O 1
ATOM 2108 N N . PRO B 1 24 ? 34.5 28.234 -4.434 1 73.81 24 PRO B N 1
ATOM 2109 C CA . PRO B 1 24 ? 34.031 27.297 -3.402 1 73.81 24 PRO B CA 1
ATOM 2110 C C . PRO B 1 24 ? 32.938 27.891 -2.518 1 73.81 24 PRO B C 1
ATOM 2112 O O . PRO B 1 24 ? 32.031 27.172 -2.084 1 73.81 24 PRO B O 1
ATOM 2115 N N . SER B 1 25 ? 32.969 29.203 -2.312 1 79.5 25 SER B N 1
ATOM 2116 C CA . SER B 1 25 ? 31.984 29.828 -1.442 1 79.5 25 SER B CA 1
ATOM 2117 C C . SER B 1 25 ? 30.609 29.891 -2.113 1 79.5 25 SER B C 1
ATOM 2119 O O . SER B 1 25 ? 29.578 29.656 -1.469 1 79.5 25 SER B O 1
ATOM 2121 N N . ARG B 1 26 ? 30.625 30.094 -3.439 1 86.88 26 ARG B N 1
ATOM 2122 C CA . ARG B 1 26 ? 29.375 30.172 -4.172 1 86.88 26 ARG B CA 1
ATOM 2123 C C . ARG B 1 26 ? 28.688 28.812 -4.227 1 86.88 26 ARG B C 1
ATOM 2125 O O . ARG B 1 26 ? 27.469 28.719 -4.125 1 86.88 26 ARG B O 1
ATOM 2132 N N . LEU B 1 27 ? 29.5 27.781 -4.375 1 87.06 27 LEU B N 1
ATOM 2133 C CA . LEU B 1 27 ? 28.984 26.422 -4.414 1 87.06 27 LEU B CA 1
ATOM 2134 C C . LEU B 1 27 ? 28.391 26.031 -3.061 1 87.06 27 LEU B C 1
ATOM 2136 O O . LEU B 1 27 ? 27.344 25.391 -2.998 1 87.06 27 LEU B O 1
ATOM 2140 N N . LYS B 1 28 ? 29.109 26.375 -2.07 1 88.88 28 LYS B N 1
ATOM 2141 C CA . LYS B 1 28 ? 28.609 26.078 -0.727 1 88.88 28 LYS B CA 1
ATOM 2142 C C . LYS B 1 28 ? 27.281 26.781 -0.464 1 88.88 28 LYS B C 1
ATOM 2144 O O . LYS B 1 28 ? 26.359 26.188 0.068 1 88.88 28 LYS B O 1
ATOM 2149 N N . THR B 1 29 ? 27.219 28.016 -0.853 1 90.12 29 THR B N 1
ATOM 2150 C CA . THR B 1 29 ? 25.984 28.766 -0.678 1 90.12 29 THR B CA 1
ATOM 2151 C C . THR B 1 29 ? 24.859 28.172 -1.521 1 90.12 29 THR B C 1
ATOM 2153 O O . THR B 1 29 ? 23.734 28.047 -1.06 1 90.12 29 THR B O 1
ATOM 2156 N N . HIS B 1 30 ? 25.219 27.797 -2.705 1 91.94 30 HIS B N 1
ATOM 2157 C CA . HIS B 1 30 ? 24.234 27.188 -3.592 1 91.94 30 HIS B CA 1
ATOM 2158 C C . HIS B 1 30 ? 23.688 25.891 -2.992 1 91.94 30 HIS B C 1
ATOM 2160 O O . HIS B 1 30 ? 22.484 25.656 -3 1 91.94 30 HIS B O 1
ATOM 2166 N N . LEU B 1 31 ? 24.484 25.094 -2.387 1 92 31 LEU B N 1
ATOM 2167 C CA . LEU B 1 31 ? 24.125 23.781 -1.874 1 92 31 LEU B CA 1
ATOM 2168 C C . LEU B 1 31 ? 23.391 23.906 -0.539 1 92 31 LEU B C 1
ATOM 2170 O O . LEU B 1 31 ? 22.594 23.031 -0.182 1 92 31 LEU B O 1
ATOM 2174 N N . THR B 1 32 ? 23.641 24.953 0.123 1 92.81 32 THR B N 1
ATOM 2175 C CA . THR B 1 32 ? 23.047 25.109 1.446 1 92.81 32 THR B CA 1
ATOM 2176 C C . THR B 1 32 ? 21.797 25.984 1.383 1 92.81 32 THR B C 1
ATOM 2178 O O . THR B 1 32 ? 21.219 26.312 2.414 1 92.81 32 THR B O 1
ATOM 2181 N N . THR B 1 33 ? 21.422 26.297 0.165 1 91.12 33 THR B N 1
ATOM 2182 C CA . THR B 1 33 ? 20.203 27.078 -0.026 1 91.12 33 THR B CA 1
ATOM 2183 C C . THR B 1 33 ? 18.969 26.172 -0.011 1 91.12 33 THR B C 1
ATOM 2185 O O . THR B 1 33 ? 19 25.078 -0.572 1 91.12 33 THR B O 1
ATOM 2188 N N . SER B 1 34 ? 17.891 26.641 0.607 1 92.62 34 SER B N 1
ATOM 2189 C CA . SER B 1 34 ? 16.641 25.906 0.654 1 92.62 34 SER B CA 1
ATOM 2190 C C . SER B 1 34 ? 15.906 25.984 -0.677 1 92.62 34 SER B C 1
ATOM 2192 O O . SER B 1 34 ? 15.875 27.031 -1.316 1 92.62 34 SER B O 1
ATOM 2194 N N . VAL B 1 35 ? 15.445 24.875 -1.074 1 92.38 35 VAL B N 1
ATOM 2195 C CA . VAL B 1 35 ? 14.773 24.812 -2.365 1 92.38 35 VAL B CA 1
ATOM 2196 C C . VAL B 1 35 ? 13.305 25.188 -2.201 1 92.38 35 VAL B C 1
ATOM 2198 O O . VAL B 1 35 ? 12.727 25.016 -1.125 1 92.38 35 VAL B O 1
ATOM 2201 N N . SER B 1 36 ? 12.75 25.703 -3.266 1 92.31 36 SER B N 1
ATOM 2202 C CA . SER B 1 36 ? 11.32 26 -3.297 1 92.31 36 SER B CA 1
ATOM 2203 C C . SER B 1 36 ? 10.492 24.719 -3.248 1 92.31 36 SER B C 1
ATOM 2205 O O . SER B 1 36 ? 10.844 23.719 -3.871 1 92.31 36 SER B O 1
ATOM 2207 N N . ARG B 1 37 ? 9.406 24.797 -2.584 1 89.62 37 ARG B N 1
ATOM 2208 C CA . ARG B 1 37 ? 8.5 23.641 -2.49 1 89.62 37 ARG B CA 1
ATOM 2209 C C . ARG B 1 37 ? 7.629 23.531 -3.736 1 89.62 37 ARG B C 1
ATOM 2211 O O . ARG B 1 37 ? 7.008 22.5 -3.973 1 89.62 37 ARG B O 1
ATOM 2218 N N . LYS B 1 38 ? 7.738 24.625 -4.461 1 88.44 38 LYS B N 1
ATOM 2219 C CA . LYS B 1 38 ? 6.895 24.641 -5.652 1 88.44 38 LYS B CA 1
ATOM 2220 C C . LYS B 1 38 ? 7.266 23.516 -6.613 1 88.44 38 LYS B C 1
ATOM 2222 O O . LYS B 1 38 ? 8.445 23.328 -6.922 1 88.44 38 LYS B O 1
ATOM 2227 N N . HIS B 1 39 ? 6.422 22.656 -6.988 1 88.88 39 HIS B N 1
ATOM 2228 C CA . HIS B 1 39 ? 6.508 21.641 -8.023 1 88.88 39 HIS B CA 1
ATOM 2229 C C . HIS B 1 39 ? 7.355 20.453 -7.555 1 88.88 39 HIS B C 1
ATOM 2231 O O . HIS B 1 39 ? 7.762 19.625 -8.367 1 88.88 39 HIS B O 1
ATOM 2237 N N . THR B 1 40 ? 7.684 20.406 -6.234 1 91.06 40 THR B N 1
ATOM 2238 C CA . THR B 1 40 ? 8.453 19.266 -5.754 1 91.06 40 THR B CA 1
ATOM 2239 C C . THR B 1 40 ? 7.648 17.969 -5.895 1 91.06 40 THR B C 1
ATOM 2241 O O . THR B 1 40 ? 8.211 16.875 -5.844 1 91.06 40 THR B O 1
ATOM 2244 N N . ASP B 1 41 ? 6.332 18.109 -6.055 1 91.62 41 ASP B N 1
ATOM 2245 C CA . ASP B 1 41 ? 5.48 16.953 -6.324 1 91.62 41 ASP B CA 1
ATOM 2246 C C . ASP B 1 41 ? 5.91 16.234 -7.598 1 91.62 41 ASP B C 1
ATOM 2248 O O . ASP B 1 41 ? 5.723 15.031 -7.727 1 91.62 41 ASP B O 1
ATOM 2252 N N . LEU B 1 42 ? 6.562 16.953 -8.531 1 92.5 42 LEU B N 1
ATOM 2253 C CA . LEU B 1 42 ? 6.992 16.359 -9.797 1 92.5 42 LEU B CA 1
ATOM 2254 C C . LEU B 1 42 ? 8.078 15.312 -9.562 1 92.5 42 LEU B C 1
ATOM 2256 O O . LEU B 1 42 ? 8.109 14.289 -10.25 1 92.5 42 LEU B O 1
ATOM 2260 N N . VAL B 1 43 ? 8.922 15.586 -8.617 1 94.19 43 VAL B N 1
ATOM 2261 C CA . VAL B 1 43 ? 9.984 14.641 -8.289 1 94.19 43 VAL B CA 1
ATOM 2262 C C . VAL B 1 43 ? 9.383 13.375 -7.688 1 94.19 43 VAL B C 1
ATOM 2264 O O . VAL B 1 43 ? 9.758 12.258 -8.062 1 94.19 43 VAL B O 1
ATOM 2267 N N . LEU B 1 44 ? 8.43 13.586 -6.801 1 94.56 44 LEU B N 1
ATOM 2268 C CA . LEU B 1 44 ? 7.777 12.453 -6.16 1 94.56 44 LEU B CA 1
ATOM 2269 C C . LEU B 1 44 ? 6.965 11.648 -7.172 1 94.56 44 LEU B C 1
ATOM 2271 O O . LEU B 1 44 ? 6.93 10.414 -7.109 1 94.56 44 LEU B O 1
ATOM 2275 N N . LEU B 1 45 ? 6.375 12.328 -8.133 1 94.94 45 LEU B N 1
ATOM 2276 C CA . LEU B 1 45 ? 5.641 11.656 -9.203 1 94.94 45 LEU B CA 1
ATOM 2277 C C . LEU B 1 45 ? 6.578 10.844 -10.078 1 94.94 45 LEU B C 1
ATOM 2279 O O . LEU B 1 45 ? 6.273 9.703 -10.438 1 94.94 45 LEU B O 1
ATOM 2283 N N . ALA B 1 46 ? 7.727 11.383 -10.375 1 96.5 46 ALA B N 1
ATOM 2284 C CA . ALA B 1 46 ? 8.727 10.656 -11.156 1 96.5 46 ALA B CA 1
ATOM 2285 C C . ALA B 1 46 ? 9.18 9.398 -10.422 1 96.5 46 ALA B C 1
ATOM 2287 O O . ALA B 1 46 ? 9.461 8.375 -11.055 1 96.5 46 ALA B O 1
ATOM 2288 N N . CYS B 1 47 ? 9.188 9.484 -9.125 1 97.88 47 CYS B N 1
ATOM 2289 C CA . CYS B 1 47 ? 9.609 8.344 -8.312 1 97.88 47 CYS B CA 1
ATOM 2290 C C . CYS B 1 47 ? 8.609 7.199 -8.422 1 97.88 47 CYS B C 1
ATOM 2292 O O . CYS B 1 47 ? 8.969 6.039 -8.211 1 97.88 47 CYS B O 1
ATOM 2294 N N . TYR B 1 48 ? 7.352 7.449 -8.805 1 98.06 48 TYR B N 1
ATOM 2295 C CA . TYR B 1 48 ? 6.367 6.387 -8.984 1 98.06 48 TYR B CA 1
ATOM 2296 C C . TYR B 1 48 ? 6.742 5.488 -10.156 1 98.06 48 TYR B C 1
ATOM 2298 O O . TYR B 1 48 ? 6.48 4.281 -10.133 1 98.06 48 TYR B O 1
ATOM 2306 N N . ILE B 1 49 ? 7.418 6.055 -11.164 1 98.56 49 ILE B N 1
ATOM 2307 C CA . ILE B 1 49 ? 7.895 5.246 -12.281 1 98.56 49 ILE B CA 1
ATOM 2308 C C . ILE B 1 49 ? 8.938 4.242 -11.781 1 98.56 49 ILE B C 1
ATOM 2310 O O . ILE B 1 49 ? 8.891 3.064 -12.148 1 98.56 49 ILE B O 1
ATOM 2314 N N . ILE B 1 50 ? 9.805 4.742 -10.953 1 98.75 50 ILE B N 1
ATOM 2315 C CA . ILE B 1 50 ? 10.875 3.918 -10.398 1 98.75 50 ILE B CA 1
ATOM 2316 C C . ILE B 1 50 ? 10.273 2.801 -9.547 1 98.75 50 ILE B C 1
ATOM 2318 O O . ILE B 1 50 ? 10.688 1.645 -9.641 1 98.75 50 ILE B O 1
ATOM 2322 N N . THR B 1 51 ? 9.266 3.152 -8.758 1 98.62 51 THR B N 1
ATOM 2323 C CA . THR B 1 51 ? 8.586 2.184 -7.902 1 98.62 51 THR B CA 1
ATOM 2324 C C . THR B 1 51 ? 7.934 1.087 -8.742 1 98.62 51 THR B C 1
ATOM 2326 O O . THR B 1 51 ? 8.109 -0.101 -8.461 1 98.62 51 THR B O 1
ATOM 2329 N N . GLY B 1 52 ? 7.191 1.476 -9.812 1 98.75 52 GLY B N 1
ATOM 2330 C CA . GLY B 1 52 ? 6.59 0.489 -10.688 1 98.75 52 GLY B CA 1
ATOM 2331 C C . GLY B 1 52 ? 7.605 -0.396 -11.383 1 98.75 52 GLY B C 1
ATOM 2332 O O . GLY B 1 52 ? 7.438 -1.615 -11.445 1 98.75 52 GLY B O 1
ATOM 2333 N N . LEU B 1 53 ? 8.688 0.236 -11.844 1 98.69 53 LEU B N 1
ATOM 2334 C CA . LEU B 1 53 ? 9.758 -0.441 -12.562 1 98.69 53 LEU B CA 1
ATOM 2335 C C . LEU B 1 53 ? 10.414 -1.505 -11.688 1 98.69 53 LEU B C 1
ATOM 2337 O O . LEU B 1 53 ? 10.531 -2.664 -12.094 1 98.69 53 LEU B O 1
ATOM 2341 N N . LEU B 1 54 ? 10.75 -1.177 -10.477 1 98.62 54 LEU B N 1
ATOM 2342 C CA . LEU B 1 54 ? 11.516 -2.047 -9.586 1 98.62 54 LEU B CA 1
ATOM 2343 C C . LEU B 1 54 ? 10.625 -3.119 -8.977 1 98.62 54 LEU B C 1
ATOM 2345 O O . LEU B 1 54 ? 11.016 -4.285 -8.891 1 98.62 54 LEU B O 1
ATOM 2349 N N . ASP B 1 55 ? 9.391 -2.766 -8.57 1 98.75 55 ASP B N 1
ATOM 2350 C CA . ASP B 1 55 ? 8.508 -3.744 -7.938 1 98.75 55 ASP B CA 1
ATOM 2351 C C . ASP B 1 55 ? 8 -4.766 -8.953 1 98.75 55 ASP B C 1
ATOM 2353 O O . ASP B 1 55 ? 7.805 -5.934 -8.617 1 98.75 55 ASP B O 1
ATOM 2357 N N . SER B 1 56 ? 7.777 -4.309 -10.172 1 98.38 56 SER B N 1
ATOM 2358 C CA . SER B 1 56 ? 7.355 -5.242 -11.219 1 98.38 56 SER B CA 1
ATOM 2359 C C . SER B 1 56 ? 8.461 -6.242 -11.539 1 98.38 56 SER B C 1
ATOM 2361 O O . SER B 1 56 ? 8.227 -7.453 -11.539 1 98.38 56 SER B O 1
ATOM 2363 N N . ALA B 1 57 ? 9.656 -5.805 -11.734 1 97.31 57 ALA B N 1
ATOM 2364 C CA . ALA B 1 57 ? 10.781 -6.68 -12.07 1 97.31 57 ALA B CA 1
ATOM 2365 C C . ALA B 1 57 ? 11.117 -7.598 -10.898 1 97.31 57 ALA B C 1
ATOM 2367 O O . ALA B 1 57 ? 11.344 -8.797 -11.078 1 97.31 57 ALA B O 1
ATOM 2368 N N . SER B 1 58 ? 11.117 -7.035 -9.703 1 96.44 58 SER B N 1
ATOM 2369 C CA . SER B 1 58 ? 11.477 -7.816 -8.523 1 96.44 58 SER B CA 1
ATOM 2370 C C . SER B 1 58 ? 10.43 -8.891 -8.234 1 96.44 58 SER B C 1
ATOM 2372 O O . SER B 1 58 ? 10.773 -10.016 -7.875 1 96.44 58 SER B O 1
ATOM 2374 N N . ASN B 1 59 ? 9.172 -8.484 -8.336 1 95.94 59 ASN B N 1
ATOM 2375 C CA . ASN B 1 59 ? 8.117 -9.461 -8.086 1 95.94 59 ASN B CA 1
ATOM 2376 C C . ASN B 1 59 ? 8.156 -10.602 -9.094 1 95.94 59 ASN B C 1
ATOM 2378 O O . ASN B 1 59 ? 7.957 -11.766 -8.727 1 95.94 59 ASN B O 1
ATOM 2382 N N . GLN B 1 60 ? 8.438 -10.32 -10.352 1 94.12 60 GLN B N 1
ATOM 2383 C CA . GLN B 1 60 ? 8.492 -11.352 -11.383 1 94.12 60 GLN B CA 1
ATOM 2384 C C . GLN B 1 60 ? 9.703 -12.266 -11.188 1 94.12 60 GLN B C 1
ATOM 2386 O O . GLN B 1 60 ? 9.602 -13.477 -11.352 1 94.12 60 GLN B O 1
ATOM 2391 N N . ILE B 1 61 ? 10.805 -11.656 -10.797 1 92.56 61 ILE B N 1
ATOM 2392 C CA . ILE B 1 61 ? 12.055 -12.422 -10.797 1 92.56 61 ILE B CA 1
ATOM 2393 C C . ILE B 1 61 ? 12.289 -13.016 -9.414 1 92.56 61 ILE B C 1
ATOM 2395 O O . ILE B 1 61 ? 12.703 -14.18 -9.297 1 92.56 61 ILE B O 1
ATOM 2399 N N . TRP B 1 62 ? 12.039 -12.234 -8.367 1 92.62 62 TRP B N 1
ATOM 2400 C CA . TRP B 1 62 ? 12.375 -12.672 -7.012 1 92.62 62 TRP B CA 1
ATOM 2401 C C . TRP B 1 62 ? 11.125 -13.133 -6.266 1 92.62 62 TRP B C 1
ATOM 2403 O O . TRP B 1 62 ? 11.227 -13.797 -5.23 1 92.62 62 TRP B O 1
ATOM 2413 N N . GLY B 1 63 ? 9.969 -12.766 -6.691 1 93.5 63 GLY B N 1
ATOM 2414 C CA . GLY B 1 63 ? 8.742 -13.125 -6.008 1 93.5 63 GLY B CA 1
ATOM 2415 C C . GLY B 1 63 ? 8.414 -12.219 -4.84 1 93.5 63 GLY B C 1
ATOM 2416 O O . GLY B 1 63 ? 7.48 -12.484 -4.082 1 93.5 63 GLY B O 1
ATOM 2417 N N . SER B 1 64 ? 9.148 -11.195 -4.648 1 95.31 64 SER B N 1
ATOM 2418 C CA . SER B 1 64 ? 8.938 -10.242 -3.562 1 95.31 64 SER B CA 1
ATOM 2419 C C . SER B 1 64 ? 8.969 -8.805 -4.074 1 95.31 64 SER B C 1
ATOM 2421 O O . SER B 1 64 ? 9.562 -8.523 -5.121 1 95.31 64 SER B O 1
ATOM 2423 N N . PHE B 1 65 ? 8.297 -7.945 -3.33 1 97.94 65 PHE B N 1
ATOM 2424 C CA . PHE B 1 65 ? 8.367 -6.52 -3.631 1 97.94 65 PHE B CA 1
ATOM 2425 C C . PHE B 1 65 ? 9.57 -5.883 -2.943 1 97.94 65 PHE B C 1
ATOM 2427 O O . PHE B 1 65 ? 10.148 -6.469 -2.029 1 97.94 65 PHE B O 1
ATOM 2434 N N . VAL B 1 66 ? 9.883 -4.746 -3.467 1 98.25 66 VAL B N 1
ATOM 2435 C CA . VAL B 1 66 ? 11.023 -4.055 -2.861 1 98.25 66 VAL B CA 1
ATOM 2436 C C . VAL B 1 66 ? 10.562 -2.713 -2.293 1 98.25 66 VAL B C 1
ATOM 2438 O O . VAL B 1 66 ? 11.25 -2.127 -1.447 1 98.25 66 VAL B O 1
ATOM 2441 N N . SER B 1 67 ? 9.398 -2.199 -2.748 1 97.62 67 SER B N 1
ATOM 2442 C CA . SER B 1 67 ? 8.859 -0.953 -2.213 1 97.62 67 SER B CA 1
ATOM 2443 C C . SER B 1 67 ? 7.523 -1.181 -1.519 1 97.62 67 SER B C 1
ATOM 2445 O O . SER B 1 67 ? 7.219 -0.527 -0.52 1 97.62 67 SER B O 1
ATOM 2447 N N . MET B 1 68 ? 6.723 -2.053 -2.023 1 97.06 68 MET B N 1
ATOM 2448 C CA . MET B 1 68 ? 5.383 -2.318 -1.517 1 97.06 68 MET B CA 1
ATOM 2449 C C . MET B 1 68 ? 5.422 -3.305 -0.354 1 97.06 68 MET B C 1
ATOM 2451 O O . MET B 1 68 ? 5.176 -4.496 -0.538 1 97.06 68 MET B O 1
ATOM 2455 N N . GLN B 1 69 ? 5.473 -2.805 0.86 1 98.31 69 GLN B N 1
ATOM 2456 C CA . GLN B 1 69 ? 5.727 -3.643 2.027 1 98.31 69 GLN B CA 1
ATOM 2457 C C . GLN B 1 69 ? 4.43 -4.219 2.586 1 98.31 69 GLN B C 1
ATOM 2459 O O . GLN B 1 69 ? 4.445 -5.223 3.301 1 98.31 69 GLN B O 1
ATOM 2464 N N . THR B 1 70 ? 3.295 -3.641 2.205 1 98 70 THR B N 1
ATOM 2465 C CA . THR B 1 70 ? 2.033 -4.277 2.564 1 98 70 THR B CA 1
ATOM 2466 C C . THR B 1 70 ? 1.907 -5.645 1.896 1 98 70 THR B C 1
ATOM 2468 O O . THR B 1 70 ? 1.565 -6.633 2.549 1 98 70 THR B O 1
ATOM 2471 N N . GLY B 1 71 ? 2.242 -5.676 0.633 1 97.69 71 GLY B N 1
ATOM 2472 C CA . GLY B 1 71 ? 2.252 -6.941 -0.079 1 97.69 71 GLY B CA 1
ATOM 2473 C C . GLY B 1 71 ? 3.229 -7.945 0.503 1 97.69 71 GLY B C 1
ATOM 2474 O O . GLY B 1 71 ? 2.904 -9.125 0.637 1 97.69 71 GLY B O 1
ATOM 2475 N N . ASN B 1 72 ? 4.418 -7.438 0.901 1 98.62 72 ASN B N 1
ATOM 2476 C CA . ASN B 1 72 ? 5.406 -8.32 1.502 1 98.62 72 ASN B CA 1
ATOM 2477 C C . ASN B 1 72 ? 4.922 -8.883 2.836 1 98.62 72 ASN B C 1
ATOM 2479 O O . ASN B 1 72 ? 5.238 -10.023 3.188 1 98.62 72 ASN B O 1
ATOM 2483 N N . THR B 1 73 ? 4.129 -8.102 3.572 1 98.69 73 THR B N 1
ATOM 2484 C CA . THR B 1 73 ? 3.562 -8.594 4.824 1 98.69 73 THR B CA 1
ATOM 2485 C C . THR B 1 73 ? 2.598 -9.742 4.57 1 98.69 73 THR B C 1
ATOM 2487 O O . THR B 1 73 ? 2.588 -10.727 5.312 1 98.69 73 THR B O 1
ATOM 2490 N N . ILE B 1 74 ? 1.825 -9.625 3.525 1 98.56 74 ILE B N 1
ATOM 2491 C CA . ILE B 1 74 ? 0.921 -10.703 3.129 1 98.56 74 ILE B CA 1
ATOM 2492 C C . ILE B 1 74 ? 1.729 -11.938 2.752 1 98.56 74 ILE B C 1
ATOM 2494 O O . ILE B 1 74 ? 1.407 -13.055 3.182 1 98.56 74 ILE B O 1
ATOM 2498 N N . TYR B 1 75 ? 2.867 -11.773 1.983 1 98.19 75 TYR B N 1
ATOM 2499 C CA . TYR B 1 75 ? 3.705 -12.898 1.577 1 98.19 75 TYR B CA 1
ATOM 2500 C C . TYR B 1 75 ? 4.352 -13.562 2.787 1 98.19 75 TYR B C 1
ATOM 2502 O O . TYR B 1 75 ? 4.484 -14.789 2.832 1 98.19 75 TYR B O 1
ATOM 2510 N N . ILE B 1 76 ? 4.734 -12.758 3.711 1 98.62 76 ILE B N 1
ATOM 2511 C CA . ILE B 1 76 ? 5.293 -13.297 4.945 1 98.62 76 ILE B CA 1
ATOM 2512 C C . ILE B 1 76 ? 4.242 -14.133 5.668 1 98.62 76 ILE B C 1
ATOM 2514 O O . ILE B 1 76 ? 4.527 -15.242 6.121 1 98.62 76 ILE B O 1
ATOM 2518 N N . GLY B 1 77 ? 3.025 -13.633 5.77 1 98.62 77 GLY B N 1
ATOM 2519 C CA . GLY B 1 77 ? 1.946 -14.391 6.387 1 98.62 77 GLY B CA 1
ATOM 2520 C C . GLY B 1 77 ? 1.665 -15.703 5.688 1 98.62 77 GLY B C 1
ATOM 2521 O O . GLY B 1 77 ? 1.479 -16.734 6.34 1 98.62 77 GLY B O 1
ATOM 2522 N N . LEU B 1 78 ? 1.64 -15.688 4.371 1 97.56 78 LEU B N 1
ATOM 2523 C CA . LEU B 1 78 ? 1.435 -16.906 3.584 1 97.56 78 LEU B CA 1
ATOM 2524 C C . LEU B 1 78 ? 2.551 -17.906 3.84 1 97.56 78 LEU B C 1
ATOM 2526 O O . LEU B 1 78 ? 2.293 -19.109 3.953 1 97.56 78 LEU B O 1
ATOM 2530 N N . GLY B 1 79 ? 3.77 -17.406 3.904 1 97.44 79 GLY B N 1
ATOM 2531 C CA . GLY B 1 79 ? 4.902 -18.266 4.176 1 97.44 79 GLY B CA 1
ATOM 2532 C C . GLY B 1 79 ? 4.863 -18.891 5.562 1 97.44 79 GLY B C 1
ATOM 2533 O O . GLY B 1 79 ? 5.23 -20.047 5.746 1 97.44 79 GLY B O 1
ATOM 2534 N N . LEU B 1 80 ? 4.445 -18.109 6.551 1 97.75 80 LEU B N 1
ATOM 2535 C CA . LEU B 1 80 ? 4.336 -18.625 7.914 1 97.75 80 LEU B CA 1
ATOM 2536 C C . LEU B 1 80 ? 3.236 -19.672 8.016 1 97.75 80 LEU B C 1
ATOM 2538 O O . LEU B 1 80 ? 3.338 -20.609 8.812 1 97.75 80 LEU B O 1
ATOM 2542 N N . ALA B 1 81 ? 2.201 -19.547 7.199 1 97.25 81 ALA B N 1
ATOM 2543 C CA . ALA B 1 81 ? 1.128 -20.547 7.16 1 97.25 81 ALA B CA 1
ATOM 2544 C C . ALA B 1 81 ? 1.599 -21.844 6.5 1 97.25 81 ALA B C 1
ATOM 2546 O O . ALA B 1 81 ? 1.103 -22.922 6.82 1 97.25 81 ALA B O 1
ATOM 2547 N N . ALA B 1 82 ? 2.57 -21.703 5.531 1 95.81 82 ALA B N 1
ATOM 2548 C CA . ALA B 1 82 ? 3.143 -22.844 4.812 1 95.81 82 ALA B CA 1
ATOM 2549 C C . ALA B 1 82 ? 4.613 -22.594 4.48 1 95.81 82 ALA B C 1
ATOM 2551 O O . ALA B 1 82 ? 4.965 -22.391 3.32 1 95.81 82 ALA B O 1
ATOM 2552 N N . PRO B 1 83 ? 5.484 -22.766 5.441 1 93.44 83 PRO B N 1
ATOM 2553 C CA . PRO B 1 83 ? 6.871 -22.297 5.324 1 93.44 83 PRO B CA 1
ATOM 2554 C C . PRO B 1 83 ? 7.676 -23.109 4.312 1 93.44 83 PRO B C 1
ATOM 2556 O O . PRO B 1 83 ? 8.703 -22.656 3.818 1 93.44 83 PRO B O 1
ATOM 2559 N N . ARG B 1 84 ? 7.242 -24.344 3.912 1 93 84 ARG B N 1
ATOM 2560 C CA . ARG B 1 84 ? 8.047 -25.203 3.053 1 93 84 ARG B CA 1
ATOM 2561 C C . ARG B 1 84 ? 7.582 -25.109 1.602 1 93 84 ARG B C 1
ATOM 2563 O O . ARG B 1 84 ? 8.219 -25.672 0.706 1 93 84 ARG B O 1
ATOM 2570 N N . GLU B 1 85 ? 6.531 -24.328 1.36 1 90.75 85 GLU B N 1
ATOM 2571 C CA . GLU B 1 85 ? 5.945 -24.297 0.023 1 90.75 85 GLU B CA 1
ATOM 2572 C C . GLU B 1 85 ? 6.664 -23.297 -0.868 1 90.75 85 GLU B C 1
ATOM 2574 O O . GLU B 1 85 ? 6.672 -23.438 -2.094 1 90.75 85 GLU B O 1
ATOM 2579 N N . SER B 1 86 ? 7.234 -22.266 -0.251 1 90.69 86 SER B N 1
ATOM 2580 C CA . SER B 1 86 ? 7.914 -21.219 -1.023 1 90.69 86 SER B CA 1
ATOM 2581 C C . SER B 1 86 ? 8.945 -20.484 -0.174 1 90.69 86 SER B C 1
ATOM 2583 O O . SER B 1 86 ? 8.867 -20.516 1.057 1 90.69 86 SER B O 1
ATOM 2585 N N . THR B 1 87 ? 9.953 -19.891 -0.846 1 93.25 87 THR B N 1
ATOM 2586 C CA . THR B 1 87 ? 10.945 -19.078 -0.15 1 93.25 87 THR B CA 1
ATOM 2587 C C . THR B 1 87 ? 10.609 -17.594 -0.275 1 93.25 87 THR B C 1
ATOM 2589 O O . THR B 1 87 ? 11.375 -16.734 0.175 1 93.25 87 THR B O 1
ATOM 2592 N N . ARG B 1 88 ? 9.492 -17.312 -0.86 1 94.31 88 ARG B N 1
ATOM 2593 C CA . ARG B 1 88 ? 9.07 -15.945 -1.105 1 94.31 88 ARG B CA 1
ATOM 2594 C C . ARG B 1 88 ? 8.969 -15.164 0.2 1 94.31 88 ARG B C 1
ATOM 2596 O O . ARG B 1 88 ? 9.297 -13.977 0.248 1 94.31 88 ARG B O 1
ATOM 2603 N N . TRP B 1 89 ? 8.523 -15.82 1.259 1 96.75 89 TRP B N 1
ATOM 2604 C 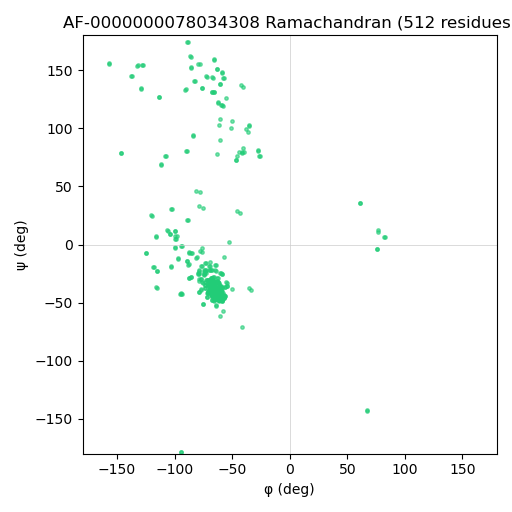CA . TRP B 1 89 ? 8.312 -15.125 2.525 1 96.75 89 TRP B CA 1
ATOM 2605 C C . TRP B 1 89 ? 9.641 -14.688 3.129 1 96.75 89 TRP B C 1
ATOM 2607 O O . TRP B 1 89 ? 9.719 -13.656 3.803 1 96.75 89 TRP B O 1
ATOM 2617 N N . ILE B 1 90 ? 10.742 -15.406 2.867 1 97.75 90 ILE B N 1
ATOM 2618 C CA . ILE B 1 90 ? 12.062 -15.039 3.369 1 97.75 90 ILE B CA 1
ATOM 2619 C C . ILE B 1 90 ? 12.57 -13.805 2.629 1 97.75 90 ILE B C 1
ATOM 2621 O O . ILE B 1 90 ? 13.039 -12.852 3.254 1 97.75 90 ILE B O 1
ATOM 2625 N N . LYS B 1 91 ? 12.406 -13.828 1.307 1 97.81 91 LYS B N 1
ATOM 2626 C CA . LYS B 1 91 ? 12.812 -12.68 0.498 1 97.81 91 LYS B CA 1
ATOM 2627 C C . LYS B 1 91 ? 12.008 -11.438 0.858 1 97.81 91 LYS B C 1
ATOM 2629 O O . LYS B 1 91 ? 12.555 -10.344 0.955 1 97.81 91 LYS B O 1
ATOM 2634 N N . SER B 1 92 ? 10.703 -11.656 1.115 1 98.44 92 SER B N 1
ATOM 2635 C CA . SER B 1 92 ? 9.82 -10.562 1.526 1 98.44 92 SER B CA 1
ATOM 2636 C C . SER B 1 92 ? 10.219 -10.023 2.896 1 98.44 92 SER B C 1
ATOM 2638 O O . SER B 1 92 ? 10.133 -8.82 3.143 1 98.44 92 SER B O 1
ATOM 2640 N N . SER B 1 93 ? 10.672 -10.914 3.773 1 98.62 93 SER B N 1
ATOM 2641 C CA . SER B 1 93 ? 11.117 -10.492 5.098 1 98.62 93 SER B CA 1
ATOM 2642 C C . SER B 1 93 ? 12.383 -9.648 5.02 1 98.62 93 SER B C 1
ATOM 2644 O O . SER B 1 93 ? 12.539 -8.68 5.754 1 98.62 93 SER B O 1
ATOM 2646 N N . VAL B 1 94 ? 13.266 -10.031 4.121 1 98.62 94 VAL B N 1
ATOM 2647 C CA . VAL B 1 94 ? 14.5 -9.273 3.91 1 98.62 94 VAL B CA 1
ATOM 2648 C C . VAL B 1 94 ? 14.164 -7.887 3.363 1 98.62 94 VAL B C 1
ATOM 2650 O O . VAL B 1 94 ? 14.719 -6.887 3.822 1 98.62 94 VAL B O 1
ATOM 2653 N N . SER B 1 95 ? 13.273 -7.871 2.408 1 98.75 95 SER B N 1
ATOM 2654 C CA . SER B 1 95 ? 12.836 -6.602 1.84 1 98.75 95 SER B CA 1
ATOM 2655 C C . SER B 1 95 ? 12.234 -5.695 2.91 1 98.75 95 SER B C 1
ATOM 2657 O O . SER B 1 95 ? 12.617 -4.527 3.023 1 98.75 95 SER B O 1
ATOM 2659 N N . LEU B 1 96 ? 11.344 -6.246 3.703 1 98.75 96 LEU B N 1
ATOM 2660 C CA . LEU B 1 96 ? 10.648 -5.473 4.73 1 98.75 96 LEU B CA 1
ATOM 2661 C C . LEU B 1 96 ? 11.633 -4.953 5.773 1 98.75 96 LEU B C 1
ATOM 2663 O O . LEU B 1 96 ? 11.586 -3.779 6.145 1 98.75 96 LEU B O 1
ATOM 2667 N N . ALA B 1 97 ? 12.531 -5.793 6.242 1 98.75 97 ALA B N 1
ATOM 2668 C CA . ALA B 1 97 ? 13.516 -5.395 7.246 1 98.75 97 ALA B CA 1
ATOM 2669 C C . ALA B 1 97 ? 14.414 -4.277 6.719 1 98.75 97 ALA B C 1
ATOM 2671 O O . ALA B 1 97 ? 14.68 -3.303 7.426 1 98.75 97 ALA B O 1
ATOM 2672 N N . ALA B 1 98 ? 14.891 -4.414 5.504 1 98.81 98 ALA B N 1
ATOM 2673 C CA . ALA B 1 98 ? 15.758 -3.406 4.898 1 98.81 98 ALA B CA 1
ATOM 2674 C C . ALA B 1 98 ? 15.008 -2.094 4.688 1 98.81 98 ALA B C 1
ATOM 2676 O O . ALA B 1 98 ? 15.57 -1.013 4.883 1 98.81 98 ALA B O 1
ATOM 2677 N N . PHE B 1 99 ? 13.766 -2.205 4.27 1 98.75 99 PHE B N 1
ATOM 2678 C CA . PHE B 1 99 ? 12.914 -1.03 4.109 1 98.75 99 PHE B CA 1
ATOM 2679 C C . PHE B 1 99 ? 12.773 -0.28 5.43 1 98.75 99 PHE B C 1
ATOM 2681 O O . PHE B 1 99 ? 12.906 0.945 5.469 1 98.75 99 PHE B O 1
ATOM 2688 N N . CYS B 1 100 ? 12.484 -1.02 6.535 1 97.75 100 CYS B N 1
ATOM 2689 C CA . CYS B 1 100 ? 12.344 -0.428 7.863 1 97.75 100 CYS B CA 1
ATOM 2690 C C . CYS B 1 100 ? 13.656 0.216 8.312 1 97.75 100 CYS B C 1
ATOM 2692 O O . CYS B 1 100 ? 13.648 1.326 8.844 1 97.75 100 CYS B O 1
ATOM 2694 N N . LEU B 1 101 ? 14.742 -0.45 8.055 1 98.19 101 LEU B N 1
ATOM 2695 C CA . LEU B 1 101 ? 16.047 0.123 8.367 1 98.19 101 LEU B CA 1
ATOM 2696 C C . LEU B 1 101 ? 16.297 1.384 7.551 1 98.19 101 LEU B C 1
ATOM 2698 O O . LEU B 1 101 ? 16.859 2.357 8.055 1 98.19 101 LEU B O 1
ATOM 2702 N N . GLY B 1 102 ? 15.922 1.327 6.266 1 98.25 102 GLY B N 1
ATOM 2703 C CA . GLY B 1 102 ? 16.016 2.521 5.441 1 98.25 102 GLY B CA 1
ATOM 2704 C C . GLY B 1 102 ? 15.242 3.697 6.004 1 98.25 102 GLY B C 1
ATOM 2705 O O . GLY B 1 102 ? 15.734 4.828 6.016 1 98.25 102 GLY B O 1
ATOM 2706 N N . SER B 1 103 ? 14.023 3.377 6.457 1 97.12 103 SER B N 1
ATOM 2707 C CA . SER B 1 103 ? 13.219 4.434 7.055 1 97.12 103 SER B CA 1
ATOM 2708 C C . SER B 1 103 ? 13.922 5.055 8.258 1 97.12 103 SER B C 1
ATOM 2710 O O . SER B 1 103 ? 13.938 6.277 8.414 1 97.12 103 SER B O 1
ATOM 2712 N N . LEU B 1 104 ? 14.484 4.254 9.094 1 96.81 104 LEU B N 1
ATOM 2713 C CA . LEU B 1 104 ? 15.219 4.723 10.266 1 96.81 104 LEU B CA 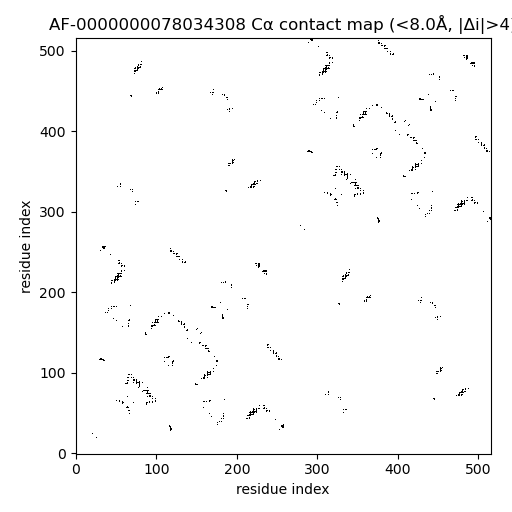1
ATOM 2714 C C . LEU B 1 104 ? 16.375 5.633 9.859 1 96.81 104 LEU B C 1
ATOM 2716 O O . LEU B 1 104 ? 16.516 6.734 10.391 1 96.81 104 LEU B O 1
ATOM 2720 N N . VAL B 1 105 ? 17.125 5.258 8.883 1 97.88 105 VAL B N 1
ATOM 2721 C CA . VAL B 1 105 ? 18.359 5.945 8.492 1 97.88 105 VAL B CA 1
ATOM 2722 C C . VAL B 1 105 ? 18.016 7.234 7.75 1 97.88 105 VAL B C 1
ATOM 2724 O O . VAL B 1 105 ? 18.5 8.312 8.109 1 97.88 105 VAL B O 1
ATOM 2727 N N . PHE B 1 106 ? 17.156 7.168 6.73 1 97.94 106 PHE B N 1
ATOM 2728 C CA . PHE B 1 106 ? 16.828 8.344 5.934 1 97.94 106 PHE B CA 1
ATOM 2729 C C . PHE B 1 106 ? 16.078 9.375 6.777 1 97.94 106 PHE B C 1
ATOM 2731 O O . PHE B 1 106 ? 16.281 10.578 6.609 1 97.94 106 PHE B O 1
ATOM 2738 N N . SER B 1 107 ? 15.219 8.883 7.68 1 96.44 107 SER B N 1
ATOM 2739 C CA . SER B 1 107 ? 14.5 9.82 8.531 1 96.44 107 SER B CA 1
ATOM 2740 C C . SER B 1 107 ? 15.445 10.547 9.484 1 96.44 107 SER B C 1
ATOM 2742 O O . SER B 1 107 ? 15.328 11.758 9.68 1 96.44 107 SER B O 1
ATOM 2744 N N . ARG B 1 108 ? 16.359 9.867 10.078 1 95.75 108 ARG B N 1
ATOM 2745 C CA . ARG B 1 108 ? 17.344 10.5 10.953 1 95.75 108 ARG B CA 1
ATOM 2746 C C . ARG B 1 108 ? 18.203 11.5 10.18 1 95.75 108 ARG B C 1
ATOM 2748 O O . ARG B 1 108 ? 18.531 12.57 10.695 1 95.75 108 ARG B O 1
ATOM 2755 N N . PHE B 1 109 ? 18.531 11.141 8.984 1 97.19 109 PHE B N 1
ATOM 2756 C CA . PHE B 1 109 ? 19.297 12.039 8.133 1 97.19 109 PHE B CA 1
ATOM 2757 C C . PHE B 1 109 ? 18.531 13.328 7.871 1 97.19 109 PHE B C 1
ATOM 2759 O O . PHE B 1 109 ? 19.062 14.43 8.055 1 97.19 109 PHE B O 1
ATOM 2766 N N . HIS B 1 110 ? 17.25 13.234 7.5 1 95.81 110 HIS B N 1
ATOM 2767 C CA . HIS B 1 110 ? 16.453 14.391 7.148 1 95.81 110 HIS B CA 1
ATOM 2768 C C . HIS B 1 110 ? 16.078 15.203 8.391 1 95.81 110 HIS B C 1
ATOM 2770 O O . HIS B 1 110 ? 15.695 16.375 8.281 1 95.81 110 HIS B O 1
ATOM 2776 N N . ARG B 1 111 ? 16.234 14.594 9.547 1 92.88 111 ARG B N 1
ATOM 2777 C CA . ARG B 1 111 ? 16 15.328 10.781 1 92.88 111 ARG B CA 1
ATOM 2778 C C . ARG B 1 111 ? 17.266 16.047 11.234 1 92.88 111 ARG B C 1
ATOM 2780 O O . ARG B 1 111 ? 17.188 17.094 11.898 1 92.88 111 ARG B O 1
ATOM 2787 N N . ALA B 1 112 ? 18.375 15.523 10.906 1 94.88 112 ALA B N 1
ATOM 2788 C CA . ALA B 1 112 ? 19.656 16.078 11.328 1 94.88 112 ALA B CA 1
ATOM 2789 C C . ALA B 1 112 ? 19.984 17.344 10.547 1 94.88 112 ALA B C 1
ATOM 2791 O O . ALA B 1 112 ? 20.75 18.188 11.023 1 94.88 112 ALA B O 1
ATOM 2792 N N . PHE B 1 113 ? 19.438 17.469 9.367 1 93.88 113 PHE B N 1
ATOM 2793 C CA . PHE B 1 113 ? 19.703 18.625 8.523 1 93.88 113 PHE B CA 1
ATOM 2794 C C . PHE B 1 113 ? 18.406 19.266 8.062 1 93.88 113 PHE B C 1
ATOM 2796 O O . PHE B 1 113 ? 17.359 18.609 8.023 1 93.88 113 PHE B O 1
ATOM 2803 N N . PRO B 1 114 ? 18.516 20.562 7.766 1 89.88 114 PRO B N 1
ATOM 2804 C CA . PRO B 1 114 ? 17.312 21.172 7.195 1 89.88 114 PRO B CA 1
ATOM 2805 C C . PRO B 1 114 ? 16.875 20.484 5.898 1 89.88 114 PRO B C 1
ATOM 2807 O O . PRO B 1 114 ? 17.609 20.5 4.914 1 89.88 114 PRO B O 1
ATOM 2810 N N . ALA B 1 115 ? 15.727 19.953 5.848 1 86.81 115 ALA B N 1
ATOM 2811 C CA . ALA B 1 115 ? 15.258 19 4.855 1 86.81 115 ALA B CA 1
ATOM 2812 C C . ALA B 1 115 ? 15.195 19.625 3.467 1 86.81 115 ALA B C 1
ATOM 2814 O O . ALA B 1 115 ? 15.375 18.938 2.459 1 86.81 115 ALA B O 1
ATOM 2815 N N . ARG B 1 116 ? 15.117 20.906 3.395 1 92 116 ARG B N 1
ATOM 2816 C CA . ARG B 1 116 ? 14.867 21.5 2.092 1 92 116 ARG B CA 1
ATOM 2817 C C . ARG B 1 116 ? 16.141 22.109 1.515 1 92 116 ARG B C 1
ATOM 2819 O O . ARG B 1 116 ? 16.094 22.812 0.502 1 92 116 ARG B O 1
ATOM 2826 N N . ARG B 1 117 ? 17.234 21.844 2.158 1 94.75 117 ARG B N 1
ATOM 2827 C CA . ARG B 1 117 ? 18.484 22.281 1.542 1 94.75 117 ARG B CA 1
ATOM 2828 C C . ARG B 1 117 ? 18.828 21.422 0.322 1 94.75 117 ARG B C 1
ATOM 2830 O O . ARG B 1 117 ? 18.641 20.203 0.34 1 94.75 117 ARG B O 1
ATOM 2837 N N . ARG B 1 118 ? 19.391 22.062 -0.642 1 95.25 118 ARG B N 1
ATOM 2838 C CA . ARG B 1 118 ? 19.719 21.375 -1.89 1 95.25 118 ARG B CA 1
ATOM 2839 C C . ARG B 1 118 ? 20.609 20.172 -1.634 1 95.25 118 ARG B C 1
ATOM 2841 O O . ARG B 1 118 ? 20.359 19.078 -2.156 1 95.25 118 ARG B O 1
ATOM 2848 N N . TRP B 1 119 ? 21.562 20.391 -0.812 1 96.06 119 TRP B N 1
ATOM 2849 C CA . TRP B 1 119 ? 22.516 19.312 -0.634 1 96.06 119 TRP B CA 1
ATOM 2850 C C . TRP B 1 119 ? 21.891 18.141 0.104 1 96.06 119 TRP B C 1
ATOM 2852 O O . TRP B 1 119 ? 22.266 16.984 -0.109 1 96.06 119 TRP B O 1
ATOM 2862 N N . VAL B 1 120 ? 20.953 18.375 0.976 1 97.44 120 VAL B N 1
ATOM 2863 C CA . VAL B 1 120 ? 20.312 17.312 1.748 1 97.44 120 VAL B CA 1
ATOM 2864 C C . VAL B 1 120 ? 19.484 16.438 0.821 1 97.44 120 VAL B C 1
ATOM 2866 O O . VAL B 1 120 ? 19.594 15.203 0.865 1 97.44 120 VAL B O 1
ATOM 2869 N N . LEU B 1 121 ? 18.734 17.109 -0.042 1 97.44 121 LEU B N 1
ATOM 2870 C CA . LEU B 1 121 ? 17.906 16.359 -0.994 1 97.44 121 LEU B CA 1
ATOM 2871 C C . LEU B 1 121 ? 18.781 15.648 -2.018 1 97.44 121 LEU B C 1
ATOM 2873 O O . LEU B 1 121 ? 18.562 14.469 -2.312 1 97.44 121 LEU B O 1
ATOM 2877 N N . ALA B 1 122 ? 19.797 16.328 -2.486 1 97.56 122 ALA B N 1
ATOM 2878 C CA . ALA B 1 122 ? 20.719 15.719 -3.445 1 97.56 122 ALA B CA 1
ATOM 2879 C C . ALA B 1 122 ? 21.469 14.547 -2.818 1 97.56 122 ALA B C 1
ATOM 2881 O O . ALA B 1 122 ? 21.656 13.508 -3.455 1 97.56 122 ALA B O 1
ATOM 2882 N N . ALA B 1 123 ? 21.906 14.719 -1.578 1 98.06 123 ALA B N 1
ATOM 2883 C CA . ALA B 1 123 ? 22.641 13.664 -0.884 1 98.06 123 ALA B CA 1
ATOM 2884 C C . ALA B 1 123 ? 21.766 12.438 -0.649 1 98.06 123 ALA B C 1
ATOM 2886 O O . ALA B 1 123 ? 22.219 11.305 -0.792 1 98.06 123 ALA B O 1
ATOM 2887 N N . SER B 1 124 ? 20.531 12.656 -0.243 1 98.19 124 SER B N 1
ATOM 2888 C CA . SER B 1 124 ? 19.578 11.57 -0.037 1 98.19 124 SER B CA 1
ATOM 2889 C C . SER B 1 124 ? 19.391 10.758 -1.312 1 98.19 124 SER B C 1
ATOM 2891 O O . SER B 1 124 ? 19.469 9.523 -1.288 1 98.19 124 SER B O 1
ATOM 2893 N N . PHE B 1 125 ? 19.219 11.398 -2.457 1 98.5 125 PHE B N 1
ATOM 2894 C CA . PHE B 1 125 ? 18.969 10.711 -3.717 1 98.5 125 PHE B CA 1
ATOM 2895 C C . PHE B 1 125 ? 20.266 10.109 -4.262 1 98.5 125 PHE B C 1
ATOM 2897 O O . PHE B 1 125 ? 20.234 9.07 -4.938 1 98.5 125 PHE B O 1
ATOM 2904 N N . THR B 1 126 ? 21.391 10.75 -3.949 1 98.69 126 THR B N 1
ATOM 2905 C CA . THR B 1 126 ? 22.656 10.164 -4.324 1 98.69 126 THR B CA 1
ATOM 2906 C C . THR B 1 126 ? 22.891 8.852 -3.58 1 98.69 126 THR B C 1
ATOM 2908 O O . THR B 1 126 ? 23.391 7.883 -4.156 1 98.69 126 THR B O 1
ATOM 2911 N N . ALA B 1 127 ? 22.562 8.867 -2.303 1 98.69 127 ALA B N 1
ATOM 2912 C CA . ALA B 1 127 ? 22.656 7.633 -1.528 1 98.69 127 ALA B CA 1
ATOM 2913 C C . ALA B 1 127 ? 21.766 6.543 -2.109 1 98.69 127 ALA B C 1
ATOM 2915 O O . ALA B 1 127 ? 22.188 5.387 -2.217 1 98.69 127 ALA B O 1
ATOM 2916 N N . GLN B 1 128 ? 20.562 6.875 -2.48 1 98.62 128 GLN B N 1
ATOM 2917 C CA . GLN B 1 128 ? 19.656 5.926 -3.113 1 98.62 128 GLN B CA 1
ATOM 2918 C C . GLN B 1 128 ? 20.234 5.406 -4.426 1 98.62 128 GLN B C 1
ATOM 2920 O O . GLN B 1 128 ? 20.203 4.203 -4.695 1 98.62 128 GLN B O 1
ATOM 2925 N N . LEU B 1 129 ? 20.797 6.309 -5.215 1 98.81 129 LEU B N 1
ATOM 2926 C CA . LEU B 1 129 ? 21.438 5.945 -6.473 1 98.81 129 LEU B CA 1
ATOM 2927 C C . LEU B 1 129 ? 22.578 4.965 -6.234 1 98.81 129 LEU B C 1
ATOM 2929 O O . LEU B 1 129 ? 22.688 3.951 -6.93 1 98.81 129 LEU B O 1
ATOM 2933 N N . ALA B 1 130 ? 23.406 5.258 -5.25 1 98.81 130 ALA B N 1
ATOM 2934 C CA . ALA B 1 130 ? 24.547 4.406 -4.938 1 98.81 130 ALA B CA 1
ATOM 2935 C C . ALA B 1 130 ? 24.109 2.996 -4.57 1 98.81 130 ALA B C 1
ATOM 2937 O O . ALA B 1 130 ? 24.75 2.014 -4.953 1 98.81 130 ALA B O 1
ATOM 2938 N N . LEU B 1 131 ? 23.031 2.891 -3.826 1 98.75 131 LEU B N 1
ATOM 2939 C CA . LEU B 1 131 ? 22.5 1.596 -3.416 1 98.75 131 LEU B CA 1
ATOM 2940 C C . LEU B 1 131 ? 21.984 0.819 -4.621 1 98.75 131 LEU B C 1
ATOM 2942 O O . LEU B 1 131 ? 22.172 -0.396 -4.711 1 98.75 131 LEU B O 1
ATOM 2946 N N . LEU B 1 132 ? 21.344 1.529 -5.59 1 98.62 132 LEU B N 1
ATOM 2947 C CA . LEU B 1 132 ? 20.875 0.886 -6.816 1 98.62 132 LEU B CA 1
ATOM 2948 C C . LEU B 1 132 ? 22.062 0.391 -7.652 1 98.62 132 LEU B C 1
ATOM 2950 O O . LEU B 1 132 ? 22.016 -0.714 -8.195 1 98.62 132 LEU B O 1
ATOM 2954 N N . LEU B 1 133 ? 23.109 1.233 -7.719 1 98.5 133 LEU B N 1
ATOM 2955 C CA . LEU B 1 133 ? 24.297 0.841 -8.461 1 98.5 133 LEU B CA 1
ATOM 2956 C C . LEU B 1 133 ? 24.953 -0.379 -7.824 1 98.5 133 LEU B C 1
ATOM 2958 O O . LEU B 1 133 ? 25.375 -1.297 -8.531 1 98.5 133 LEU B O 1
ATOM 2962 N N . ALA B 1 134 ? 25 -0.371 -6.504 1 98.12 134 ALA B N 1
ATOM 2963 C CA . ALA B 1 134 ? 25.562 -1.513 -5.793 1 98.12 134 ALA B CA 1
ATOM 2964 C C . ALA B 1 134 ? 24.766 -2.783 -6.066 1 98.12 134 ALA B C 1
ATOM 2966 O O . ALA B 1 134 ? 25.344 -3.846 -6.316 1 98.12 134 ALA B O 1
ATOM 2967 N N . ALA B 1 135 ? 23.438 -2.727 -6.039 1 97.56 135 ALA B N 1
ATOM 2968 C CA . ALA B 1 135 ? 22.594 -3.873 -6.348 1 97.56 135 ALA B CA 1
ATOM 2969 C C . ALA B 1 135 ? 22.797 -4.348 -7.781 1 97.56 135 ALA B C 1
ATOM 2971 O O . ALA B 1 135 ? 22.906 -5.551 -8.031 1 97.56 135 ALA B O 1
ATOM 2972 N N . GLY B 1 136 ? 22.875 -3.355 -8.727 1 95.81 136 GLY B N 1
ATOM 2973 C CA . GLY B 1 136 ? 23.125 -3.699 -10.117 1 95.81 136 GLY B CA 1
ATOM 2974 C C . GLY B 1 136 ? 24.453 -4.395 -10.336 1 95.81 136 GLY B C 1
ATOM 2975 O O . GLY B 1 136 ? 24.547 -5.34 -11.125 1 95.81 136 GLY B O 1
ATOM 2976 N N . LEU B 1 137 ? 25.453 -3.949 -9.648 1 95.38 137 LEU B N 1
ATOM 2977 C CA . LEU B 1 137 ? 26.781 -4.543 -9.766 1 95.38 137 LEU B CA 1
ATOM 2978 C C . LEU B 1 137 ? 26.797 -5.957 -9.203 1 95.38 137 LEU B C 1
ATOM 2980 O O . LEU B 1 137 ? 27.422 -6.852 -9.773 1 95.38 137 LEU B O 1
ATOM 2984 N N . LEU B 1 138 ? 26.109 -6.18 -8.078 1 94.75 138 LEU B N 1
ATOM 2985 C CA . LEU B 1 138 ? 26.031 -7.508 -7.48 1 94.75 138 LEU B CA 1
ATOM 2986 C C . LEU B 1 138 ? 25.375 -8.492 -8.438 1 94.75 138 LEU B C 1
ATOM 2988 O O . LEU B 1 138 ? 25.812 -9.633 -8.578 1 94.75 138 LEU B O 1
ATOM 2992 N N . ILE B 1 139 ? 24.359 -8.047 -9.125 1 92.62 139 ILE B N 1
ATOM 2993 C CA . ILE B 1 139 ? 23.641 -8.891 -10.07 1 92.62 139 ILE B CA 1
ATOM 2994 C C . ILE B 1 139 ? 24.5 -9.156 -11.297 1 92.62 139 ILE B C 1
ATOM 2996 O O . ILE B 1 139 ? 24.578 -10.289 -11.789 1 92.62 139 ILE B O 1
ATOM 3000 N N . ALA B 1 140 ? 25.219 -8.141 -11.797 1 89.38 140 ALA B N 1
ATOM 3001 C CA . ALA B 1 140 ? 26.047 -8.25 -12.992 1 89.38 140 ALA B CA 1
ATOM 3002 C C . ALA B 1 140 ? 27.234 -9.18 -12.758 1 89.38 140 ALA B C 1
ATOM 3004 O O . ALA B 1 140 ? 27.672 -9.883 -13.68 1 89.38 140 ALA B O 1
ATOM 3005 N N . LEU B 1 141 ? 27.656 -9.242 -11.547 1 89.12 141 LEU B N 1
ATOM 3006 C CA . LEU B 1 141 ? 28.859 -10.008 -11.234 1 89.12 141 LEU B CA 1
ATOM 3007 C C . LEU B 1 141 ? 28.5 -11.406 -10.742 1 89.12 141 LEU B C 1
ATOM 3009 O O . LEU B 1 141 ? 29.391 -12.258 -10.586 1 89.12 141 LEU B O 1
ATOM 3013 N N . GLY B 1 142 ? 27.172 -11.555 -10.438 1 83.38 142 GLY B N 1
ATOM 3014 C CA . GLY B 1 142 ? 26.75 -12.852 -9.945 1 83.38 142 GLY B CA 1
ATOM 3015 C C . GLY B 1 142 ? 26.344 -13.805 -11.047 1 83.38 142 GLY B C 1
ATOM 3016 O O . GLY B 1 142 ? 26.438 -13.469 -12.227 1 83.38 142 GLY B O 1
ATOM 3017 N N . PRO B 1 143 ? 26.062 -15.031 -10.641 1 78.44 143 PRO B N 1
ATOM 3018 C CA . PRO B 1 143 ? 25.625 -16.031 -11.625 1 78.44 143 PRO B CA 1
ATOM 3019 C C . PRO B 1 143 ? 24.375 -15.594 -12.383 1 78.44 143 PRO B C 1
ATOM 3021 O O . PRO B 1 143 ? 23.5 -14.938 -11.812 1 78.44 143 PRO B O 1
ATOM 3024 N N . ARG B 1 144 ? 24.25 -15.883 -13.586 1 69.25 144 ARG B N 1
ATOM 3025 C CA . ARG B 1 144 ? 23.172 -15.43 -14.469 1 69.25 144 ARG B CA 1
ATOM 3026 C C . ARG B 1 144 ? 21.891 -16.219 -14.219 1 69.25 144 ARG B C 1
ATOM 3028 O O . ARG B 1 144 ? 20.797 -15.664 -14.234 1 69.25 144 ARG B O 1
ATOM 3035 N N . ARG B 1 145 ? 22.016 -17.422 -13.984 1 67.81 145 ARG B N 1
ATOM 3036 C CA . ARG B 1 145 ? 20.828 -18.25 -13.805 1 67.81 145 ARG B CA 1
ATOM 3037 C C . ARG B 1 145 ? 20.734 -18.766 -12.375 1 67.81 145 ARG B C 1
ATOM 3039 O O . ARG B 1 145 ? 21.719 -19.25 -11.82 1 67.81 145 ARG B O 1
ATOM 3046 N N . ARG B 1 146 ? 19.562 -18.5 -11.828 1 76.75 146 ARG B N 1
ATOM 3047 C CA . ARG B 1 146 ? 19.328 -19 -10.477 1 76.75 146 ARG B CA 1
ATOM 3048 C C . ARG B 1 146 ? 17.922 -19.562 -10.352 1 76.75 146 ARG B C 1
ATOM 3050 O O . ARG B 1 146 ? 16.984 -19.094 -11.008 1 76.75 146 ARG B O 1
ATOM 3057 N N . PRO B 1 147 ? 17.938 -20.656 -9.492 1 77.25 147 PRO B N 1
ATOM 3058 C CA . PRO B 1 147 ? 16.578 -21.156 -9.211 1 77.25 147 PRO B CA 1
ATOM 3059 C C . PRO B 1 147 ? 15.719 -20.125 -8.484 1 77.25 147 PRO B C 1
ATOM 3061 O O . PRO B 1 147 ? 16.234 -19.266 -7.77 1 77.25 147 PRO B O 1
ATOM 3064 N N . ALA B 1 148 ? 14.422 -20.188 -8.703 1 74.81 148 ALA B N 1
ATOM 3065 C CA . ALA B 1 148 ? 13.461 -19.25 -8.117 1 74.81 148 ALA B CA 1
ATOM 3066 C C . ALA B 1 148 ? 13.5 -19.297 -6.594 1 74.81 148 ALA B C 1
ATOM 3068 O O . ALA B 1 148 ? 13.242 -18.297 -5.926 1 74.81 148 ALA B O 1
ATOM 3069 N N . ASP B 1 149 ? 13.93 -20.406 -6.039 1 83.88 149 ASP B N 1
ATOM 3070 C CA . ASP B 1 149 ? 13.898 -20.578 -4.59 1 83.88 149 ASP B CA 1
ATOM 3071 C C . ASP B 1 149 ? 15.266 -20.312 -3.973 1 83.88 149 ASP B C 1
ATOM 3073 O O . ASP B 1 149 ? 15.477 -20.547 -2.783 1 83.88 149 ASP B O 1
ATOM 3077 N N . ASP B 1 150 ? 16.156 -19.766 -4.727 1 86.56 150 ASP B N 1
ATOM 3078 C CA . ASP B 1 150 ? 17.531 -19.516 -4.27 1 86.56 150 ASP B CA 1
ATOM 3079 C C . ASP B 1 150 ? 17.547 -18.438 -3.18 1 86.56 150 ASP B C 1
ATOM 3081 O O . ASP B 1 150 ? 16.922 -17.391 -3.314 1 86.56 150 ASP B O 1
ATOM 3085 N N . LEU B 1 151 ? 18.234 -18.734 -2.104 1 89.62 151 LEU B N 1
ATOM 3086 C CA . LEU B 1 151 ? 18.344 -17.828 -0.965 1 89.62 151 LEU B CA 1
ATOM 3087 C C . LEU B 1 151 ? 19.797 -17.453 -0.708 1 89.62 151 LEU B C 1
ATOM 3089 O O . LEU B 1 151 ? 20.156 -17.078 0.412 1 89.62 151 LEU B O 1
ATOM 3093 N N . SER B 1 152 ? 20.594 -17.547 -1.778 1 89.31 152 SER B N 1
ATOM 3094 C CA . SER B 1 152 ? 22 -17.156 -1.646 1 89.31 152 SER B CA 1
ATOM 3095 C C . SER B 1 152 ? 22.141 -15.656 -1.364 1 89.31 152 SER B C 1
ATOM 3097 O O . SER B 1 152 ? 21.219 -14.883 -1.633 1 89.31 152 SER B O 1
ATOM 3099 N N . TRP B 1 153 ? 23.219 -15.281 -0.842 1 89.69 153 TRP B N 1
ATOM 3100 C CA . TRP B 1 153 ? 23.438 -13.906 -0.414 1 89.69 153 TRP B CA 1
ATOM 3101 C C . TRP B 1 153 ? 23.359 -12.945 -1.599 1 89.69 153 TRP B C 1
ATOM 3103 O O . TRP B 1 153 ? 22.938 -11.797 -1.449 1 89.69 153 TRP B O 1
ATOM 3113 N N . ASP B 1 154 ? 23.766 -13.359 -2.75 1 88.56 154 ASP B N 1
ATOM 3114 C CA . ASP B 1 154 ? 23.797 -12.484 -3.918 1 88.56 154 ASP B CA 1
ATOM 3115 C C . ASP B 1 154 ? 22.391 -12.289 -4.496 1 88.56 154 ASP B C 1
ATOM 3117 O O . ASP B 1 154 ? 22.203 -11.469 -5.398 1 88.56 154 ASP B O 1
ATOM 3121 N N . VAL B 1 155 ? 21.406 -13.039 -3.93 1 90.31 155 VAL B N 1
ATOM 3122 C CA . VAL B 1 155 ? 20 -12.789 -4.234 1 90.31 155 VAL B CA 1
ATOM 3123 C C . VAL B 1 155 ? 19.406 -11.875 -3.17 1 90.31 155 VAL B C 1
ATOM 3125 O O . VAL B 1 155 ? 18.719 -10.891 -3.494 1 90.31 155 VAL B O 1
ATOM 3128 N N . LEU B 1 156 ? 19.734 -12.133 -1.926 1 95.94 156 LEU B N 1
ATOM 3129 C CA . LEU B 1 156 ? 19.141 -11.422 -0.806 1 95.94 156 LEU B CA 1
ATOM 3130 C C . LEU B 1 156 ? 19.719 -10.016 -0.679 1 95.94 156 LEU B C 1
ATOM 3132 O O . LEU B 1 156 ? 19 -9.078 -0.32 1 95.94 156 LEU B O 1
ATOM 3136 N N . ALA B 1 157 ? 20.969 -9.82 -1.02 1 96.81 157 ALA B N 1
ATOM 3137 C CA . ALA B 1 157 ? 21.625 -8.531 -0.854 1 96.81 157 ALA B CA 1
ATOM 3138 C C . ALA B 1 157 ? 21.031 -7.484 -1.787 1 96.81 157 ALA B C 1
ATOM 3140 O O . ALA B 1 157 ? 20.688 -6.379 -1.354 1 96.81 157 ALA B O 1
ATOM 3141 N N . PRO B 1 158 ? 20.875 -7.859 -3.09 1 96.81 158 PRO B N 1
ATOM 3142 C CA . PRO B 1 158 ? 20.234 -6.875 -3.963 1 96.81 158 PRO B CA 1
ATOM 3143 C C . PRO B 1 158 ? 18.812 -6.52 -3.512 1 96.81 158 PRO B C 1
ATOM 3145 O O . PRO B 1 158 ? 18.422 -5.352 -3.578 1 96.81 158 PRO B O 1
ATOM 3148 N N . ILE B 1 159 ? 18.062 -7.469 -3.021 1 97.75 159 ILE B N 1
ATOM 3149 C CA . ILE B 1 159 ? 16.703 -7.215 -2.518 1 97.75 159 ILE B CA 1
ATOM 3150 C C . ILE B 1 159 ? 16.766 -6.211 -1.368 1 97.75 159 ILE B C 1
ATOM 3152 O O . ILE B 1 159 ? 16.016 -5.234 -1.35 1 97.75 159 ILE B O 1
ATOM 3156 N N . ALA B 1 160 ? 17.719 -6.406 -0.48 1 98.69 160 ALA B N 1
ATOM 3157 C CA . ALA B 1 160 ? 17.875 -5.543 0.687 1 98.69 160 ALA B CA 1
ATOM 3158 C C . ALA B 1 160 ? 18.266 -4.129 0.271 1 98.69 160 ALA B C 1
ATOM 3160 O O . ALA B 1 160 ? 17.703 -3.15 0.765 1 98.69 160 ALA B O 1
ATOM 3161 N N . LEU B 1 161 ? 19.172 -4.023 -0.644 1 98.75 161 LEU B N 1
ATOM 3162 C CA . LEU B 1 161 ? 19.672 -2.725 -1.066 1 98.75 161 LEU B CA 1
ATOM 3163 C C . LEU B 1 161 ? 18.594 -1.915 -1.765 1 98.75 161 LEU B C 1
ATOM 3165 O O . LEU B 1 161 ? 18.438 -0.722 -1.499 1 98.75 161 LEU B O 1
ATOM 3169 N N . VAL B 1 162 ? 17.844 -2.59 -2.613 1 98.69 162 VAL B N 1
ATOM 3170 C CA . VAL B 1 162 ? 16.797 -1.907 -3.375 1 98.69 162 VAL B CA 1
ATOM 3171 C C . VAL B 1 162 ? 15.648 -1.513 -2.447 1 98.69 162 VAL B C 1
ATOM 3173 O O . VAL B 1 162 ? 15.109 -0.408 -2.553 1 98.69 162 VAL B O 1
ATOM 3176 N N . ALA B 1 163 ? 15.289 -2.414 -1.501 1 98.81 163 ALA B N 1
ATOM 3177 C CA . ALA B 1 163 ? 14.242 -2.088 -0.54 1 98.81 163 ALA B CA 1
ATOM 3178 C C . ALA B 1 163 ? 14.656 -0.926 0.356 1 98.81 163 ALA B C 1
ATOM 3180 O O . ALA B 1 163 ? 13.859 -0.024 0.625 1 98.81 163 ALA B O 1
ATOM 3181 N N . PHE B 1 164 ? 15.906 -0.902 0.78 1 98.75 164 PHE B N 1
ATOM 3182 C CA . PHE B 1 164 ? 16.469 0.167 1.601 1 98.75 164 PHE B CA 1
ATOM 3183 C C . PHE B 1 164 ? 16.359 1.508 0.882 1 98.75 164 PHE B C 1
ATOM 3185 O O . PHE B 1 164 ? 15.898 2.494 1.457 1 98.75 164 PHE B O 1
ATOM 3192 N N . GLN B 1 165 ? 16.766 1.472 -0.349 1 97.94 165 GLN B N 1
ATOM 3193 C CA . GLN B 1 165 ? 16.766 2.721 -1.102 1 97.94 165 GLN B CA 1
ATOM 3194 C C . GLN B 1 165 ? 15.336 3.189 -1.389 1 97.94 165 GLN B C 1
ATOM 3196 O O . GLN B 1 165 ? 15.062 4.391 -1.4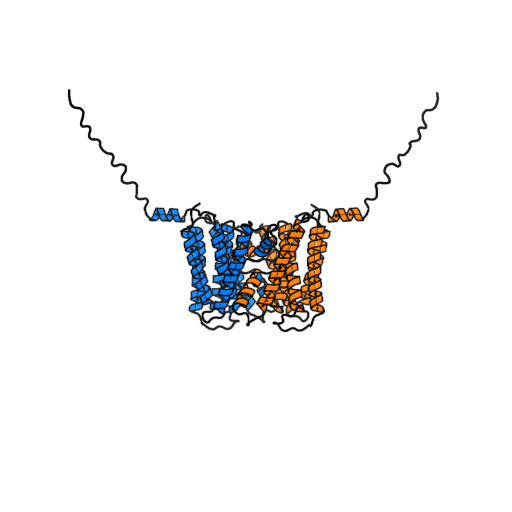08 1 97.94 165 GLN B O 1
ATOM 3201 N N . SER B 1 166 ? 14.359 2.258 -1.613 1 97.75 166 SER B N 1
ATOM 3202 C CA . SER B 1 166 ? 12.984 2.613 -1.936 1 97.75 166 SER B CA 1
ATOM 3203 C C . SER B 1 166 ? 12.336 3.406 -0.803 1 97.75 166 SER B C 1
ATOM 3205 O O . SER B 1 166 ? 11.523 4.293 -1.049 1 97.75 166 SER B O 1
ATOM 3207 N N . CYS B 1 167 ? 12.727 3.084 0.378 1 96.88 167 CYS B N 1
ATOM 3208 C CA . CYS B 1 167 ? 12.156 3.812 1.508 1 96.88 167 CYS B CA 1
ATOM 3209 C C . CYS B 1 167 ? 12.594 5.273 1.49 1 96.88 167 CYS B C 1
ATOM 3211 O O . CYS B 1 167 ? 11.906 6.137 2.035 1 96.88 167 CYS B O 1
ATOM 3213 N N . GLY B 1 168 ? 13.797 5.566 0.905 1 97.25 168 GLY B N 1
ATOM 3214 C CA . GLY B 1 168 ? 14.266 6.938 0.779 1 97.25 168 GLY B CA 1
ATOM 3215 C C . GLY B 1 168 ? 13.266 7.84 0.076 1 97.25 168 GLY B C 1
ATOM 3216 O O . GLY B 1 168 ? 13.117 9.008 0.436 1 97.25 168 GLY B O 1
ATOM 3217 N N . GLN B 1 169 ? 12.57 7.289 -0.903 1 95.81 169 GLN B N 1
ATOM 3218 C CA . GLN B 1 169 ? 11.531 8.031 -1.61 1 95.81 169 GLN B CA 1
ATOM 3219 C C . GLN B 1 169 ? 10.383 8.391 -0.676 1 95.81 169 GLN B C 1
ATOM 3221 O O . GLN B 1 169 ? 9.891 9.523 -0.695 1 95.81 169 GLN B O 1
ATOM 3226 N N . ALA B 1 170 ? 9.992 7.406 0.117 1 96.19 170 ALA B N 1
ATOM 3227 C CA . ALA B 1 170 ? 8.883 7.613 1.043 1 96.19 170 ALA B CA 1
ATOM 3228 C C . ALA B 1 170 ? 9.242 8.648 2.104 1 96.19 170 ALA B C 1
ATOM 3230 O O . ALA B 1 170 ? 8.445 9.539 2.41 1 96.19 170 ALA B O 1
ATOM 3231 N N . VAL B 1 171 ? 10.438 8.617 2.572 1 96.94 171 VAL B N 1
ATOM 3232 C CA . VAL B 1 171 ? 10.891 9.539 3.609 1 96.94 171 VAL B CA 1
ATOM 3233 C C . VAL B 1 171 ? 11.008 10.953 3.031 1 96.94 171 VAL B C 1
ATOM 3235 O O . VAL B 1 171 ? 10.711 11.938 3.715 1 96.94 171 VAL B O 1
ATOM 3238 N N . THR B 1 172 ? 11.406 11.023 1.781 1 96.5 172 THR B N 1
ATOM 3239 C CA . THR B 1 172 ? 11.508 12.32 1.121 1 96.5 172 THR B CA 1
ATOM 3240 C C . THR B 1 172 ? 10.141 13 1.046 1 96.5 172 THR B C 1
ATOM 3242 O O . THR B 1 172 ? 10.039 14.219 1.195 1 96.5 172 THR B O 1
ATOM 3245 N N . SER B 1 173 ? 9.07 12.227 0.84 1 94.44 173 SER B N 1
ATOM 3246 C CA . SER B 1 173 ? 7.723 12.781 0.819 1 94.44 173 SER B CA 1
ATOM 3247 C C . SER B 1 173 ? 7.379 13.445 2.148 1 94.44 173 SER B C 1
ATOM 3249 O O . SER B 1 173 ? 6.758 14.508 2.174 1 94.44 173 SER B O 1
ATOM 3251 N N . ARG B 1 174 ? 7.871 12.859 3.254 1 92.44 174 ARG B N 1
ATOM 3252 C CA . ARG B 1 174 ? 7.668 13.438 4.574 1 92.44 174 ARG B CA 1
ATOM 3253 C C . ARG B 1 174 ? 8.5 14.711 4.746 1 92.44 174 ARG B C 1
ATOM 3255 O O . ARG B 1 174 ? 8.008 15.711 5.262 1 92.44 174 ARG B O 1
ATOM 3262 N N . ALA B 1 175 ? 9.703 14.656 4.273 1 92.94 175 ALA B N 1
ATOM 3263 C CA . ALA B 1 175 ? 10.625 15.789 4.395 1 92.94 175 ALA B CA 1
ATOM 3264 C C . ALA B 1 175 ? 10.094 17 3.635 1 92.94 175 ALA B C 1
ATOM 3266 O O . ALA B 1 175 ? 10.289 18.141 4.062 1 92.94 175 ALA B O 1
ATOM 3267 N N . LEU B 1 176 ? 9.383 16.766 2.545 1 93.38 176 LEU B N 1
ATOM 3268 C CA . LEU B 1 176 ? 8.875 17.828 1.694 1 93.38 176 LEU B CA 1
ATOM 3269 C C . LEU B 1 176 ? 7.449 18.203 2.086 1 93.38 176 LEU B C 1
ATOM 3271 O O . LEU B 1 176 ? 6.828 19.062 1.444 1 93.38 176 LEU B O 1
ATOM 3275 N N . GLU B 1 177 ? 6.879 17.531 3.078 1 91 177 GLU B N 1
ATOM 3276 C CA . GLU B 1 177 ? 5.52 17.766 3.561 1 91 177 GLU B CA 1
ATOM 3277 C C . GLU B 1 177 ? 4.492 17.516 2.461 1 91 177 GLU B C 1
ATOM 3279 O O . GLU B 1 177 ? 3.578 18.312 2.266 1 91 177 GLU B O 1
ATOM 3284 N N . ARG B 1 178 ? 4.805 16.531 1.654 1 89.56 178 ARG B N 1
ATOM 3285 C CA . ARG B 1 178 ? 3.889 15.984 0.657 1 89.56 178 ARG B CA 1
ATOM 3286 C C . ARG B 1 178 ? 3.471 14.562 1.015 1 89.56 178 ARG B C 1
ATOM 3288 O O . ARG B 1 178 ? 3.725 13.625 0.253 1 89.56 178 ARG B O 1
ATOM 3295 N N . ASN B 1 179 ? 2.703 14.406 2.07 1 85.69 179 ASN B N 1
ATOM 3296 C CA . ASN B 1 179 ? 2.479 13.125 2.73 1 85.69 179 ASN B CA 1
ATOM 3297 C C . ASN B 1 179 ? 1.571 12.219 1.899 1 85.69 179 ASN B C 1
ATOM 3299 O O . ASN B 1 179 ? 1.636 10.992 2.016 1 85.69 179 ASN B O 1
ATOM 3303 N N . ALA B 1 180 ? 0.806 12.797 1.028 1 81.88 180 ALA B N 1
ATOM 3304 C CA . ALA B 1 180 ? -0.12 12.008 0.225 1 81.88 180 ALA B CA 1
ATOM 3305 C C . ALA B 1 180 ? 0.605 11.32 -0.928 1 81.88 180 ALA B C 1
ATOM 3307 O O . ALA B 1 180 ? 0.122 10.32 -1.467 1 81.88 180 ALA B O 1
ATOM 3308 N N . LEU B 1 181 ? 1.791 11.906 -1.299 1 88.5 181 LEU B N 1
ATOM 3309 C CA . LEU B 1 181 ? 2.543 11.383 -2.434 1 88.5 181 LEU B CA 1
ATOM 3310 C C . LEU B 1 181 ? 3.801 10.656 -1.965 1 88.5 181 LEU B C 1
ATOM 3312 O O . LEU B 1 181 ? 4.918 11.117 -2.211 1 88.5 181 LEU B O 1
ATOM 3316 N N . THR B 1 182 ? 3.639 9.484 -1.474 1 91.44 182 THR B N 1
ATOM 3317 C CA . THR B 1 182 ? 4.758 8.75 -0.891 1 91.44 182 THR B CA 1
ATOM 3318 C C . THR B 1 182 ? 5.645 8.164 -1.982 1 91.44 182 THR B C 1
ATOM 3320 O O . THR B 1 182 ? 6.766 7.727 -1.71 1 91.44 182 THR B O 1
ATOM 3323 N N . SER B 1 183 ? 5.172 8.047 -3.182 1 95.12 183 SER B N 1
ATOM 3324 C CA . SER B 1 183 ? 5.859 7.5 -4.348 1 95.12 183 SER B CA 1
ATOM 3325 C C . SER B 1 183 ? 5.926 5.98 -4.289 1 95.12 183 SER B C 1
ATOM 3327 O O . SER B 1 183 ? 6.438 5.34 -5.211 1 95.12 183 SER B O 1
ATOM 3329 N N . VAL B 1 184 ? 5.418 5.391 -3.143 1 96.06 184 VAL B N 1
ATOM 3330 C CA . VAL B 1 184 ? 5.543 3.941 -3.037 1 96.06 184 VAL B CA 1
ATOM 3331 C C . VAL B 1 184 ? 4.172 3.318 -2.803 1 96.06 184 VAL B C 1
ATOM 3333 O O . VAL B 1 184 ? 4.023 2.094 -2.834 1 96.06 184 VAL B O 1
ATOM 3336 N N . VAL B 1 185 ? 3.146 4.117 -2.584 1 95.5 185 VAL B N 1
ATOM 3337 C CA . VAL B 1 185 ? 1.813 3.613 -2.271 1 95.5 185 VAL B CA 1
ATOM 3338 C C . VAL B 1 185 ? 0.785 4.262 -3.195 1 95.5 185 VAL B C 1
ATOM 3340 O O . VAL B 1 185 ? 0.78 5.484 -3.365 1 95.5 185 VAL B O 1
ATOM 3343 N N . LEU B 1 186 ? -0.135 3.416 -3.758 1 96.62 186 LEU B N 1
ATOM 3344 C CA . LEU B 1 186 ? -1.179 3.939 -4.633 1 96.62 186 LEU B CA 1
ATOM 3345 C C . LEU B 1 186 ? -2.559 3.725 -4.02 1 96.62 186 LEU B C 1
ATOM 3347 O O . LEU B 1 186 ? -3.52 4.402 -4.391 1 96.62 186 LEU B O 1
ATOM 3351 N N . THR B 1 187 ? -2.725 2.77 -3.121 1 96.62 187 THR B N 1
ATOM 3352 C CA . THR B 1 187 ? -4.039 2.41 -2.6 1 96.62 187 THR B CA 1
ATOM 3353 C C . THR B 1 187 ? -4.723 3.623 -1.975 1 96.62 187 THR B C 1
ATOM 3355 O O . THR B 1 187 ? -5.891 3.895 -2.254 1 96.62 187 THR B O 1
ATOM 3358 N N . SER B 1 188 ? -3.996 4.371 -1.184 1 93.94 188 SER B N 1
ATOM 3359 C CA . SER B 1 188 ? -4.559 5.574 -0.583 1 93.94 188 SER B CA 1
ATOM 3360 C C . SER B 1 188 ? -4.859 6.633 -1.641 1 93.94 188 SER B C 1
ATOM 3362 O O . SER B 1 188 ? -5.828 7.383 -1.518 1 93.94 188 SER B O 1
ATOM 3364 N N . ILE B 1 189 ? -4.031 6.676 -2.693 1 93.56 189 ILE B N 1
ATOM 3365 C CA . ILE B 1 189 ? -4.246 7.625 -3.779 1 93.56 189 ILE B CA 1
ATOM 3366 C C . ILE B 1 189 ? -5.543 7.285 -4.512 1 93.56 189 ILE B C 1
ATOM 3368 O O . ILE B 1 189 ? -6.348 8.172 -4.809 1 93.56 189 ILE B O 1
ATOM 3372 N N . TYR B 1 190 ? -5.766 5.996 -4.734 1 95.38 190 TYR B N 1
ATOM 3373 C CA . TYR B 1 190 ? -7.012 5.559 -5.355 1 95.38 190 TYR B CA 1
ATOM 3374 C C . TYR B 1 190 ? -8.211 5.945 -4.5 1 95.38 190 TYR B C 1
ATOM 3376 O O . TYR B 1 190 ? -9.211 6.453 -5.012 1 95.38 190 TYR B O 1
ATOM 3384 N N . THR B 1 191 ? -8.102 5.668 -3.221 1 94.12 191 THR B N 1
ATOM 3385 C CA . THR B 1 191 ? -9.18 5.984 -2.297 1 94.12 191 THR B CA 1
ATOM 3386 C C . THR B 1 191 ? -9.508 7.473 -2.336 1 94.12 191 THR B C 1
ATOM 3388 O O . THR B 1 191 ? -10.68 7.852 -2.469 1 94.12 191 THR B O 1
ATOM 3391 N N . ASP B 1 192 ? -8.484 8.328 -2.303 1 91.75 192 ASP B N 1
ATOM 3392 C CA . ASP B 1 192 ? -8.68 9.773 -2.256 1 91.75 192 ASP B CA 1
ATOM 3393 C C . ASP B 1 192 ? -9.148 10.312 -3.605 1 91.75 192 ASP B C 1
ATOM 3395 O O . ASP B 1 192 ? -9.984 11.219 -3.66 1 91.75 192 ASP B O 1
ATOM 3399 N N . LEU B 1 193 ? -8.617 9.742 -4.645 1 91.88 193 LEU B N 1
ATOM 3400 C CA . LEU B 1 193 ? -8.977 10.18 -5.988 1 91.88 193 LEU B CA 1
ATOM 3401 C C . LEU B 1 193 ? -10.453 9.914 -6.27 1 91.88 193 LEU B C 1
ATOM 3403 O O . LEU B 1 193 ? -11.188 10.836 -6.645 1 91.88 193 LEU B O 1
ATOM 3407 N N . PHE B 1 194 ? -10.93 8.758 -5.969 1 92.69 194 PHE B N 1
ATOM 3408 C CA . PHE B 1 194 ? -12.289 8.367 -6.332 1 92.69 194 PHE B CA 1
ATOM 3409 C C . PHE B 1 194 ? -13.273 8.758 -5.238 1 92.69 194 PHE B C 1
ATOM 3411 O O . PHE B 1 194 ? -14.484 8.781 -5.465 1 92.69 194 PHE B O 1
ATOM 3418 N N . GLY B 1 195 ? -12.711 9.07 -4.121 1 90.06 195 GLY B N 1
ATOM 3419 C CA . GLY B 1 195 ? -13.547 9.594 -3.053 1 90.06 195 GLY B CA 1
ATOM 3420 C C . GLY B 1 195 ? -13.727 11.102 -3.113 1 90.06 195 GLY B C 1
ATOM 3421 O O . GLY B 1 195 ? -14.492 11.672 -2.34 1 90.06 195 GLY B O 1
ATOM 3422 N N . ASP B 1 196 ? -13 11.727 -4.012 1 86.12 196 ASP B N 1
ATOM 3423 C CA . ASP B 1 196 ? -13.039 13.18 -4.137 1 86.12 196 ASP B CA 1
ATOM 3424 C C . ASP B 1 196 ? -14.414 13.656 -4.602 1 86.12 196 ASP B C 1
ATOM 3426 O O . ASP B 1 196 ? -14.953 13.148 -5.594 1 86.12 196 ASP B O 1
ATOM 3430 N N . ALA B 1 197 ? -14.945 14.633 -3.918 1 79.94 197 ALA B N 1
ATOM 3431 C CA . ALA B 1 197 ? -16.25 15.188 -4.234 1 79.94 197 ALA B CA 1
ATOM 3432 C C . ALA B 1 197 ? -16.266 15.805 -5.633 1 79.94 197 ALA B C 1
ATOM 3434 O O . ALA B 1 197 ? -17.312 15.852 -6.289 1 79.94 197 ALA B O 1
ATOM 3435 N N . ARG B 1 198 ? -15.07 16.281 -6.043 1 75.94 198 ARG B N 1
ATOM 3436 C CA . ARG B 1 198 ? -14.969 16.969 -7.332 1 75.94 198 ARG B CA 1
ATOM 3437 C C . ARG B 1 198 ? -14.352 16.047 -8.383 1 75.94 198 ARG B C 1
ATOM 3439 O O . ARG B 1 198 ? -13.734 16.531 -9.344 1 75.94 198 ARG B O 1
ATOM 3446 N N . LEU B 1 199 ? -14.594 14.844 -8.211 1 74.94 199 LEU B N 1
ATOM 3447 C CA . LEU B 1 199 ? -13.961 13.844 -9.062 1 74.94 199 LEU B CA 1
ATOM 3448 C C . LEU B 1 199 ? -14.242 14.133 -10.539 1 74.94 199 LEU B C 1
ATOM 3450 O O . LEU B 1 199 ? -13.344 14.039 -11.375 1 74.94 199 LEU B O 1
ATOM 3454 N N . PHE B 1 200 ? -15.344 14.664 -10.828 1 72.75 200 PHE B N 1
ATOM 3455 C CA . PHE B 1 200 ? -15.734 14.781 -12.234 1 72.75 200 PHE B CA 1
ATOM 3456 C C . PHE B 1 200 ? -15.625 16.219 -12.711 1 72.75 200 PHE B C 1
ATOM 3458 O O . PHE B 1 200 ? -16.031 16.547 -13.836 1 72.75 200 PHE B O 1
ATOM 3465 N N . ARG B 1 201 ? -14.961 17.047 -11.867 1 68.19 201 ARG B N 1
ATOM 3466 C CA . ARG B 1 201 ? -14.781 18.438 -12.281 1 68.19 201 ARG B CA 1
ATOM 3467 C C . ARG B 1 201 ? -13.477 18.609 -13.055 1 68.19 201 ARG B C 1
ATOM 3469 O O . ARG B 1 201 ? -12.438 18.078 -12.656 1 68.19 201 ARG B O 1
ATOM 3476 N N . ALA B 1 202 ? -13.555 19.25 -14.086 1 65.44 202 ALA B N 1
ATOM 3477 C CA . ALA B 1 202 ? -12.43 19.406 -15.008 1 65.44 202 ALA B CA 1
ATOM 3478 C C . ALA B 1 202 ? -11.336 20.266 -14.383 1 65.44 202 ALA B C 1
ATOM 3480 O O . ALA B 1 202 ? -10.148 20.047 -14.633 1 65.44 202 ALA B O 1
ATOM 3481 N N . ASP B 1 203 ? -11.625 21.172 -13.586 1 64.44 203 ASP B N 1
ATOM 3482 C CA . ASP B 1 203 ? -10.672 22.141 -13.031 1 64.44 203 ASP B CA 1
ATOM 3483 C C . ASP B 1 203 ? -10.055 21.609 -11.734 1 64.44 203 ASP B C 1
ATOM 3485 O O . ASP B 1 203 ? -9.469 22.391 -10.969 1 64.44 203 ASP B O 1
ATOM 3489 N N . ASN B 1 204 ? -10.133 20.375 -11.641 1 67.25 204 ASN B N 1
ATOM 3490 C CA . ASN B 1 204 ? -9.617 19.812 -10.398 1 67.25 204 ASN B CA 1
ATOM 3491 C C . ASN B 1 204 ? -8.133 19.469 -10.516 1 67.25 204 ASN B C 1
ATOM 3493 O O . ASN B 1 204 ? -7.777 18.328 -10.836 1 67.25 204 ASN B O 1
ATOM 3497 N N . SER B 1 205 ? -7.242 20.469 -10.375 1 64.81 205 SER B N 1
ATOM 3498 C CA . SER B 1 205 ? -5.797 20.312 -10.508 1 64.81 205 SER B CA 1
ATOM 3499 C C . SER B 1 205 ? -5.273 19.25 -9.547 1 64.81 205 SER B C 1
ATOM 3501 O O . SER B 1 205 ? -4.379 18.469 -9.898 1 64.81 205 SER B O 1
ATOM 3503 N N . GLU B 1 206 ? -5.836 19.188 -8.383 1 68.62 206 GLU B N 1
ATOM 3504 C CA . GLU B 1 206 ? -5.406 18.203 -7.391 1 68.62 206 GLU B CA 1
ATOM 3505 C C . GLU B 1 206 ? -5.672 16.781 -7.875 1 68.62 206 GLU B C 1
ATOM 3507 O O . GLU B 1 206 ? -4.82 15.906 -7.73 1 68.62 206 GLU B O 1
ATOM 3512 N N . ARG B 1 207 ? -6.797 16.703 -8.547 1 67.81 207 ARG B N 1
ATOM 3513 C CA . ARG B 1 207 ? -7.16 15.406 -9.125 1 67.81 207 ARG B CA 1
ATOM 3514 C C . ARG B 1 207 ? -6.18 15.008 -10.227 1 67.81 207 ARG B C 1
ATOM 3516 O O . ARG B 1 207 ? -5.738 13.859 -10.281 1 67.81 207 ARG B O 1
ATOM 3523 N N . ASN B 1 208 ? -5.871 15.953 -11.031 1 67.06 208 ASN B N 1
ATOM 3524 C CA . ASN B 1 208 ? -4.957 15.656 -12.133 1 67.06 208 ASN B CA 1
ATOM 3525 C C . ASN B 1 208 ? -3.6 15.18 -11.617 1 67.06 208 ASN B C 1
ATOM 3527 O O . ASN B 1 208 ? -3.012 14.25 -12.172 1 67.06 208 ASN B O 1
ATOM 3531 N N . ARG B 1 209 ? -3.186 15.734 -10.562 1 72.75 209 ARG B N 1
ATOM 3532 C CA . ARG B 1 209 ? -1.92 15.32 -9.969 1 72.75 209 ARG B CA 1
ATOM 3533 C C . ARG B 1 209 ? -2.029 13.93 -9.352 1 72.75 209 ARG B C 1
ATOM 3535 O O . ARG B 1 209 ? -1.12 13.109 -9.492 1 72.75 209 ARG B O 1
ATOM 3542 N N . ARG B 1 210 ? -3.193 13.688 -8.867 1 80.62 210 ARG B N 1
ATOM 3543 C CA . ARG B 1 210 ? -3.383 12.398 -8.211 1 80.62 210 ARG B CA 1
ATOM 3544 C C . ARG B 1 210 ? -3.484 11.273 -9.242 1 80.62 210 ARG B C 1
ATOM 3546 O O . ARG B 1 210 ? -3.045 10.148 -8.984 1 80.62 210 ARG B O 1
ATOM 3553 N N . VAL B 1 211 ? -3.918 11.641 -10.461 1 89.81 211 VAL B N 1
ATOM 3554 C CA . VAL B 1 211 ? -4.07 10.602 -11.477 1 89.81 211 VAL B CA 1
ATOM 3555 C C . VAL B 1 211 ? -2.707 10.258 -12.07 1 89.81 211 VAL B C 1
ATOM 3557 O O . VAL B 1 211 ? -2.508 9.156 -12.578 1 89.81 211 VAL B O 1
ATOM 3560 N N . ALA B 1 212 ? -1.801 11.18 -12.023 1 93.25 212 ALA B N 1
ATOM 3561 C CA . ALA B 1 212 ? -0.47 10.969 -12.586 1 93.25 212 ALA B CA 1
ATOM 3562 C C . ALA B 1 212 ? 0.268 9.852 -11.852 1 93.25 212 ALA B C 1
ATOM 3564 O O . ALA B 1 212 ? 0.996 9.07 -12.469 1 93.25 212 ALA B O 1
ATOM 3565 N N . ALA B 1 213 ? 0.005 9.711 -10.562 1 95.62 213 ALA B N 1
ATOM 3566 C CA . ALA B 1 213 ? 0.731 8.742 -9.742 1 95.62 213 ALA B CA 1
ATOM 3567 C C . ALA B 1 213 ? 0.453 7.312 -10.211 1 95.62 213 ALA B C 1
ATOM 3569 O O . ALA B 1 213 ? 1.376 6.582 -10.578 1 95.62 213 ALA B O 1
ATOM 3570 N N . PRO B 1 214 ? -0.835 6.895 -10.344 1 97.12 214 PRO B N 1
ATOM 3571 C CA . PRO B 1 214 ? -1.108 5.535 -10.812 1 97.12 214 PRO B CA 1
ATOM 3572 C C . PRO B 1 214 ? -0.647 5.305 -12.25 1 97.12 214 PRO B C 1
ATOM 3574 O O . PRO B 1 214 ? -0.165 4.219 -12.578 1 97.12 214 PRO B O 1
ATOM 3577 N N . LEU B 1 215 ? -0.754 6.289 -13.109 1 97.62 215 LEU B N 1
ATOM 3578 C CA . LEU B 1 215 ? -0.352 6.133 -14.5 1 97.62 215 LEU B CA 1
ATOM 3579 C C . LEU B 1 215 ? 1.159 5.965 -14.617 1 97.62 215 LEU B C 1
ATOM 3581 O O . LEU B 1 215 ? 1.639 5.133 -15.391 1 97.62 215 LEU B O 1
ATOM 3585 N N . LEU B 1 216 ? 1.905 6.777 -13.883 1 98.06 216 LEU B N 1
ATOM 3586 C CA . LEU B 1 216 ? 3.361 6.707 -13.922 1 98.06 216 LEU B CA 1
ATOM 3587 C C . LEU B 1 216 ? 3.857 5.398 -13.32 1 98.06 216 LEU B C 1
ATOM 3589 O O . LEU B 1 216 ? 4.75 4.754 -13.875 1 98.06 216 LEU B O 1
ATOM 3593 N N . LEU B 1 217 ? 3.25 4.973 -12.195 1 98.5 217 LEU B N 1
ATOM 3594 C CA . LEU B 1 217 ? 3.635 3.697 -11.602 1 98.5 217 LEU B CA 1
ATOM 3595 C C . LEU B 1 217 ? 3.316 2.539 -12.539 1 98.5 217 LEU B C 1
ATOM 3597 O O . LEU B 1 217 ? 4.125 1.624 -12.703 1 98.5 217 LEU B O 1
ATOM 3601 N N . LEU B 1 218 ? 2.119 2.607 -13.188 1 98.75 218 LEU B N 1
ATOM 3602 C CA . LEU B 1 218 ? 1.738 1.572 -14.141 1 98.75 218 LEU B CA 1
ATOM 3603 C C . LEU B 1 218 ? 2.719 1.521 -15.305 1 98.75 218 LEU B C 1
ATOM 3605 O O . LEU B 1 218 ? 3.115 0.437 -15.742 1 98.75 218 LEU B O 1
ATOM 3609 N N . GLY B 1 219 ? 3.078 2.717 -15.812 1 98.75 219 GLY B N 1
ATOM 3610 C CA . GLY B 1 219 ? 4.09 2.754 -16.859 1 98.75 219 GLY B CA 1
ATOM 3611 C C . GLY B 1 219 ? 5.398 2.111 -16.438 1 98.75 219 GLY B C 1
ATOM 3612 O O . GLY B 1 219 ? 5.992 1.353 -17.219 1 98.75 219 GLY B O 1
ATOM 3613 N N . GLY B 1 220 ? 5.859 2.404 -15.234 1 98.81 220 GLY B N 1
ATOM 3614 C CA . GLY B 1 220 ? 7.035 1.744 -14.695 1 98.81 220 GLY B CA 1
ATOM 3615 C C . GLY B 1 220 ? 6.871 0.242 -14.562 1 98.81 220 GLY B C 1
ATOM 3616 O O . GLY B 1 220 ? 7.793 -0.518 -14.867 1 98.81 220 GLY B O 1
ATOM 3617 N N . ALA B 1 221 ? 5.684 -0.133 -14.125 1 98.81 221 ALA B N 1
ATOM 3618 C CA . ALA B 1 221 ? 5.418 -1.557 -13.938 1 98.81 221 ALA B CA 1
ATOM 3619 C C . ALA B 1 221 ? 5.465 -2.307 -15.266 1 98.81 221 ALA B C 1
ATOM 3621 O O . ALA B 1 221 ? 5.988 -3.422 -15.336 1 98.81 221 ALA B O 1
ATOM 3622 N N . VAL B 1 222 ? 4.926 -1.703 -16.312 1 98.75 222 VAL B N 1
ATOM 3623 C CA . VAL B 1 222 ? 4.988 -2.311 -17.641 1 98.75 222 VAL B CA 1
ATOM 3624 C C . VAL B 1 222 ? 6.441 -2.438 -18.078 1 98.75 222 VAL B C 1
ATOM 3626 O O . VAL B 1 222 ? 6.871 -3.508 -18.516 1 98.75 222 VAL B O 1
ATOM 3629 N N . ALA B 1 223 ? 7.223 -1.396 -17.938 1 98.69 223 ALA B N 1
ATOM 3630 C CA . ALA B 1 223 ? 8.633 -1.42 -18.312 1 98.69 223 ALA B CA 1
ATOM 3631 C C . ALA B 1 223 ? 9.398 -2.467 -17.5 1 98.69 223 ALA B C 1
ATOM 3633 O O . ALA B 1 223 ? 10.219 -3.201 -18.047 1 98.69 223 ALA B O 1
ATOM 3634 N N . GLY B 1 224 ? 9.109 -2.539 -16.203 1 98.44 224 GLY B N 1
ATOM 3635 C CA . GLY B 1 224 ? 9.742 -3.549 -15.375 1 98.44 224 GLY B CA 1
ATOM 3636 C C . GLY B 1 224 ? 9.43 -4.965 -15.812 1 98.44 224 GLY B C 1
ATOM 3637 O O . GLY B 1 224 ? 10.305 -5.828 -15.82 1 98.44 224 GLY B O 1
ATOM 3638 N N . GLY B 1 225 ? 8.156 -5.18 -16.172 1 97.88 225 GLY B N 1
ATOM 3639 C CA . GLY B 1 225 ? 7.758 -6.484 -16.688 1 97.88 225 GLY B CA 1
ATOM 3640 C C . GLY B 1 225 ? 8.438 -6.844 -17.984 1 97.88 225 GLY B C 1
ATOM 3641 O O . GLY B 1 225 ? 8.836 -7.996 -18.188 1 97.88 225 GLY B O 1
ATOM 3642 N N . LEU B 1 226 ? 8.594 -5.867 -18.844 1 97.88 226 LEU B N 1
ATOM 3643 C CA . LEU B 1 226 ? 9.273 -6.098 -20.125 1 97.88 226 LEU B CA 1
ATOM 3644 C C . LEU B 1 226 ? 10.734 -6.461 -19.891 1 97.88 226 LEU B C 1
ATOM 3646 O O . LEU B 1 226 ? 11.258 -7.383 -20.516 1 97.88 226 LEU B O 1
ATOM 3650 N N . PHE B 1 227 ? 11.391 -5.812 -18.984 1 96.69 227 PHE B N 1
ATOM 3651 C CA . PHE B 1 227 ? 12.773 -6.141 -18.656 1 96.69 227 PHE B CA 1
ATOM 3652 C C . PHE B 1 227 ? 12.867 -7.543 -18.062 1 96.69 227 PHE B C 1
ATOM 3654 O O . PHE B 1 227 ? 13.719 -8.336 -18.484 1 96.69 227 PHE B O 1
ATOM 3661 N N . ALA B 1 228 ? 12 -7.836 -17.156 1 93.19 228 ALA B N 1
ATOM 3662 C CA . ALA B 1 228 ? 12.047 -9.117 -16.453 1 93.19 228 ALA B CA 1
ATOM 3663 C C . ALA B 1 228 ? 11.836 -10.281 -17.422 1 93.19 228 ALA B C 1
ATOM 3665 O O . ALA B 1 228 ? 12.367 -11.367 -17.203 1 93.19 228 ALA B O 1
ATOM 3666 N N . GLY B 1 229 ? 11.047 -10.047 -18.469 1 93.12 229 GLY B N 1
ATOM 3667 C CA . GLY B 1 229 ? 10.773 -11.094 -19.453 1 93.12 229 GLY B CA 1
ATOM 3668 C C . GLY B 1 229 ? 11.836 -11.172 -20.531 1 93.12 229 GLY B C 1
ATOM 3669 O O . GLY B 1 229 ? 11.812 -12.094 -21.359 1 93.12 229 GLY B O 1
ATOM 3670 N N . SER B 1 230 ? 12.727 -10.242 -20.516 1 93.62 230 SER B N 1
ATOM 3671 C CA . SER B 1 230 ? 13.789 -10.211 -21.516 1 93.62 230 SER B CA 1
ATOM 3672 C C . SER B 1 230 ? 15.047 -10.906 -21.016 1 93.62 230 SER B C 1
ATOM 3674 O O . SER B 1 230 ? 15.094 -11.359 -19.859 1 93.62 230 SER B O 1
ATOM 3676 N N . GLU B 1 231 ? 16.062 -10.906 -21.828 1 90.81 231 GLU B N 1
ATOM 3677 C CA . GLU B 1 231 ? 17.328 -11.539 -21.484 1 90.81 231 GLU B CA 1
ATOM 3678 C C . GLU B 1 231 ? 18.109 -10.711 -20.469 1 90.81 231 GLU B C 1
ATOM 3680 O O . GLU B 1 231 ? 18.875 -11.258 -19.672 1 90.81 231 GLU B O 1
ATOM 3685 N N . ILE B 1 232 ? 17.812 -9.422 -20.391 1 90.06 232 ILE B N 1
ATOM 3686 C CA . ILE B 1 232 ? 18.531 -8.539 -19.484 1 90.06 232 ILE B CA 1
ATOM 3687 C C . ILE B 1 232 ? 18.016 -8.711 -18.062 1 90.06 232 ILE B C 1
ATOM 3689 O O . ILE B 1 232 ? 18.75 -8.539 -17.094 1 90.06 232 ILE B O 1
ATOM 3693 N N . GLY B 1 233 ? 16.75 -9.031 -17.953 1 91.44 233 GLY B N 1
ATOM 3694 C CA . GLY B 1 233 ? 16.156 -9.367 -16.672 1 91.44 233 GLY B CA 1
ATOM 3695 C C . GLY B 1 233 ? 16.094 -8.18 -15.727 1 91.44 233 GLY B C 1
ATOM 3696 O O . GLY B 1 233 ? 15.812 -7.055 -16.156 1 91.44 233 GLY B O 1
ATOM 3697 N N . ILE B 1 234 ? 16.312 -8.422 -14.461 1 92.81 234 ILE B N 1
ATOM 3698 C CA . ILE B 1 234 ? 16.141 -7.426 -13.414 1 92.81 234 ILE B CA 1
ATOM 3699 C C . ILE B 1 234 ? 17.281 -6.414 -13.477 1 92.81 234 ILE B C 1
ATOM 3701 O O . ILE B 1 234 ? 17.156 -5.277 -13.023 1 92.81 234 ILE B O 1
ATOM 3705 N N . ALA B 1 235 ? 18.453 -6.801 -14.062 1 93.69 235 ALA B N 1
ATOM 3706 C CA . ALA B 1 235 ? 19.562 -5.859 -14.234 1 93.69 235 ALA B CA 1
ATOM 3707 C C . ALA B 1 235 ? 19.125 -4.648 -15.047 1 93.69 235 ALA B C 1
ATOM 3709 O O . ALA B 1 235 ? 19.5 -3.514 -14.734 1 93.69 235 ALA B O 1
ATOM 3710 N N . GLY B 1 236 ? 18.359 -4.891 -16.094 1 95.06 236 GLY B N 1
ATOM 3711 C CA . GLY B 1 236 ? 17.859 -3.791 -16.906 1 95.06 236 GLY B CA 1
ATOM 3712 C C . GLY B 1 236 ? 17 -2.811 -16.109 1 95.06 236 GLY B C 1
ATOM 3713 O O . GLY B 1 236 ? 17.156 -1.596 -16.266 1 95.06 236 GLY B O 1
ATOM 3714 N N . ALA B 1 237 ? 16.109 -3.326 -15.273 1 97.25 237 ALA B N 1
ATOM 3715 C CA . ALA B 1 237 ? 15.25 -2.484 -14.438 1 97.25 237 ALA B CA 1
ATOM 3716 C C . ALA B 1 237 ? 16.078 -1.661 -13.461 1 97.25 237 ALA B C 1
ATOM 3718 O O . ALA B 1 237 ? 15.82 -0.473 -13.258 1 97.25 237 ALA B O 1
ATOM 3719 N N . LEU B 1 238 ? 17.125 -2.285 -12.883 1 97.56 238 LEU B N 1
ATOM 3720 C CA . LEU B 1 238 ? 17.969 -1.606 -11.914 1 97.56 238 LEU B CA 1
ATOM 3721 C C . LEU B 1 238 ? 18.75 -0.469 -12.57 1 97.56 238 LEU B C 1
ATOM 3723 O O . LEU B 1 238 ? 18.828 0.633 -12.023 1 97.56 238 LEU B O 1
ATOM 3727 N N . TRP B 1 239 ? 19.25 -0.727 -13.742 1 97.56 239 TRP B N 1
ATOM 3728 C CA . TRP B 1 239 ? 20.016 0.301 -14.445 1 97.56 239 TRP B CA 1
ATOM 3729 C C . TRP B 1 239 ? 19.109 1.444 -14.891 1 97.56 239 TRP B C 1
ATOM 3731 O O . TRP B 1 239 ? 19.5 2.613 -14.812 1 97.56 239 TRP B O 1
ATOM 3741 N N . ALA B 1 240 ? 17.938 1.113 -15.359 1 98.31 240 ALA B N 1
ATOM 3742 C CA . ALA B 1 240 ? 16.984 2.15 -15.727 1 98.31 240 ALA B CA 1
ATOM 3743 C C . ALA B 1 240 ? 16.609 3.006 -14.523 1 98.31 240 ALA B C 1
ATOM 3745 O O . ALA B 1 240 ? 16.531 4.234 -14.625 1 98.31 240 ALA B O 1
ATOM 3746 N N . ALA B 1 241 ? 16.359 2.338 -13.414 1 98.62 241 ALA B N 1
ATOM 3747 C CA . ALA B 1 241 ? 16.047 3.061 -12.18 1 98.62 241 ALA B CA 1
ATOM 3748 C C . ALA B 1 241 ? 17.219 3.949 -11.758 1 98.62 241 ALA B C 1
ATOM 3750 O O . ALA B 1 241 ? 17.016 5.074 -11.289 1 98.62 241 ALA B O 1
ATOM 3751 N N . ALA B 1 242 ? 18.438 3.453 -11.938 1 98.56 242 ALA B N 1
ATOM 3752 C CA . ALA B 1 242 ? 19.641 4.223 -11.578 1 98.56 242 ALA B CA 1
ATOM 3753 C C . ALA B 1 242 ? 19.75 5.48 -12.43 1 98.56 242 ALA B C 1
ATOM 3755 O O . ALA B 1 242 ? 20.078 6.559 -11.922 1 98.56 242 ALA B O 1
ATOM 3756 N N . VAL B 1 243 ? 19.453 5.332 -13.688 1 98.62 243 VAL B N 1
ATOM 3757 C CA . VAL B 1 243 ? 19.516 6.48 -14.586 1 98.62 243 VAL B CA 1
ATOM 3758 C C . VAL B 1 243 ? 18.469 7.508 -14.164 1 98.62 243 VAL B C 1
ATOM 3760 O O . VAL B 1 243 ? 18.75 8.711 -14.109 1 98.62 243 VAL B O 1
ATOM 3763 N N . LEU B 1 244 ? 17.266 7.043 -13.867 1 98.62 244 LEU B N 1
ATOM 3764 C CA . LEU B 1 244 ? 16.219 7.949 -13.43 1 98.62 244 LEU B CA 1
ATOM 3765 C C . LEU B 1 244 ? 16.594 8.641 -12.125 1 98.62 244 LEU B C 1
ATOM 3767 O O . LEU B 1 244 ? 16.359 9.844 -11.969 1 98.62 244 LEU B O 1
ATOM 3771 N N . LYS B 1 245 ? 17.203 7.883 -11.195 1 98.62 245 LYS B N 1
ATOM 3772 C CA . LYS B 1 245 ? 17.641 8.484 -9.938 1 98.62 245 LYS B CA 1
ATOM 3773 C C . LYS B 1 245 ? 18.734 9.508 -10.172 1 98.62 245 LYS B C 1
ATOM 3775 O O . LYS B 1 245 ? 18.797 10.531 -9.484 1 98.62 245 LYS B O 1
ATOM 3780 N N . LEU B 1 246 ? 19.609 9.234 -11.109 1 98.69 246 LEU B N 1
ATOM 3781 C CA . LEU B 1 246 ? 20.672 10.188 -11.453 1 98.69 246 LEU B CA 1
ATOM 3782 C C . LEU B 1 246 ? 20.078 11.5 -11.953 1 98.69 246 LEU B C 1
ATOM 3784 O O . LEU B 1 246 ? 20.531 12.578 -11.586 1 98.69 246 LEU B O 1
ATOM 3788 N N . VAL B 1 247 ? 19.094 11.383 -12.789 1 98.62 247 VAL B N 1
ATOM 3789 C CA . VAL B 1 247 ? 18.391 12.562 -13.297 1 98.62 247 VAL B CA 1
ATOM 3790 C C . VAL B 1 247 ? 17.781 13.344 -12.141 1 98.62 247 VAL B C 1
ATOM 3792 O O . VAL B 1 247 ? 17.844 14.57 -12.117 1 98.62 247 VAL B O 1
ATOM 3795 N N . LEU B 1 248 ? 17.203 12.672 -11.141 1 98.19 248 LEU B N 1
ATOM 3796 C CA . LEU B 1 248 ? 16.562 13.328 -10 1 98.19 248 LEU B CA 1
ATOM 3797 C C . LEU B 1 248 ? 17.609 14.008 -9.117 1 98.19 248 LEU B C 1
ATOM 3799 O O . LEU B 1 248 ? 17.359 15.07 -8.555 1 98.19 248 LEU B O 1
ATOM 3803 N N . VAL B 1 249 ? 18.797 13.352 -8.953 1 98.06 249 VAL B N 1
ATOM 3804 C CA . VAL B 1 249 ? 19.891 14.008 -8.25 1 98.06 249 VAL B CA 1
ATOM 3805 C C . VAL B 1 249 ? 20.234 15.328 -8.938 1 98.06 249 VAL B C 1
ATOM 3807 O O . VAL B 1 249 ? 20.359 16.359 -8.281 1 98.06 249 VAL B O 1
ATOM 3810 N N . GLY B 1 250 ? 20.328 15.305 -10.25 1 97.69 250 GLY B N 1
ATOM 3811 C CA . GLY B 1 250 ? 20.578 16.516 -11.016 1 97.69 250 GLY B CA 1
ATOM 3812 C C . GLY B 1 250 ? 19.484 17.562 -10.859 1 97.69 250 GLY B C 1
ATOM 3813 O O . GLY B 1 250 ? 19.766 18.75 -10.734 1 97.69 250 GLY B O 1
ATOM 3814 N N . ALA B 1 251 ? 18.266 17.094 -10.867 1 97.12 251 ALA B N 1
ATOM 3815 C CA . ALA B 1 251 ? 17.125 17.984 -10.695 1 97.12 251 ALA B CA 1
ATOM 3816 C C . ALA B 1 251 ? 17.219 18.734 -9.367 1 97.12 251 ALA B C 1
ATOM 3818 O O . ALA B 1 251 ? 16.969 19.938 -9.312 1 97.12 251 ALA B O 1
ATOM 3819 N N . TRP B 1 252 ? 17.594 18.031 -8.266 1 96.19 252 TRP B N 1
ATOM 3820 C CA . TRP B 1 252 ? 17.703 18.672 -6.957 1 96.19 252 TRP B CA 1
ATOM 3821 C C . TRP B 1 252 ? 18.844 19.688 -6.949 1 96.19 252 TRP B C 1
ATOM 3823 O O . TRP B 1 252 ? 18.719 20.75 -6.336 1 96.19 252 TRP B O 1
ATOM 3833 N N . LEU B 1 253 ? 19.922 19.438 -7.664 1 95.62 253 LEU B N 1
ATOM 3834 C CA . LEU B 1 253 ? 21.094 20.328 -7.656 1 95.62 253 LEU B CA 1
ATOM 3835 C C . LEU B 1 253 ? 20.781 21.641 -8.367 1 95.62 253 LEU B C 1
ATOM 3837 O O . LEU B 1 253 ? 21.422 22.656 -8.078 1 95.62 253 LEU B O 1
ATOM 3841 N N . VAL B 1 254 ? 19.797 21.609 -9.203 1 95.12 254 VAL B N 1
ATOM 3842 C CA . VAL B 1 254 ? 19.531 22.828 -9.953 1 95.12 254 VAL B CA 1
ATOM 3843 C C . VAL B 1 254 ? 18.156 23.375 -9.586 1 95.12 254 VAL B C 1
ATOM 3845 O O . VAL B 1 254 ? 17.641 24.297 -10.219 1 95.12 254 VAL B O 1
ATOM 3848 N N . TRP B 1 255 ? 17.516 22.734 -8.547 1 93.31 255 TRP B N 1
ATOM 3849 C CA . TRP B 1 255 ? 16.156 23.156 -8.172 1 93.31 255 TRP B CA 1
ATOM 3850 C C . TRP B 1 255 ? 16.156 24.625 -7.734 1 93.31 255 TRP B C 1
ATOM 3852 O O . TRP B 1 255 ? 17.078 25.078 -7.051 1 93.31 255 TRP B O 1
ATOM 3862 N N . PRO B 1 256 ? 15.195 25.391 -8.133 1 92.31 256 PRO B N 1
ATOM 3863 C CA . PRO B 1 256 ? 15.141 26.797 -7.75 1 92.31 256 PRO B CA 1
ATOM 3864 C C . PRO B 1 256 ? 15.102 27 -6.234 1 92.31 256 PRO B C 1
ATOM 3866 O O . PRO B 1 256 ? 14.477 26.219 -5.52 1 92.31 256 PRO B O 1
ATOM 3869 N N . ALA B 1 257 ? 15.656 28.047 -5.852 1 90.69 257 ALA B N 1
ATOM 3870 C CA . ALA B 1 257 ? 15.68 28.406 -4.434 1 90.69 257 ALA B CA 1
ATOM 3871 C C . ALA B 1 257 ? 14.352 29.016 -4.004 1 90.69 257 ALA B C 1
ATOM 3873 O O . ALA B 1 257 ? 13.547 29.438 -4.844 1 90.69 257 ALA B O 1
ATOM 3874 N N . GLU B 1 258 ? 14.078 28.891 -2.695 1 87 258 GLU B N 1
ATOM 3875 C CA . GLU B 1 258 ? 12.875 29.484 -2.119 1 87 258 GLU B CA 1
ATOM 3876 C C . GLU B 1 258 ? 12.852 31 -2.324 1 87 258 GLU B C 1
ATOM 3878 O O . GLU B 1 258 ? 13.883 31.656 -2.186 1 87 258 GLU B O 1
#

Organism: NCBI:txid1051616

Foldseek 3Di:
DDDPPDPPPPPPPVPPPPPPCDPVNVLVCLQQFFFDLPPVLVLLLLLLLLLLQQQLLCCLQQVEGQQALVVLVVVLVVCVVPVVPALNNVLSVLSNVLLVVLLVVLLVLLVVGLNRGLNSQLVLLVQLLVLLVVLLVLQVPDDLDDDNRDPDPSSSSSSSSNSSSSSSQQSNCVSSVNNQRSSNDLPSLVVCQVVPPCNPPPPPVVNVSSVSSVVSNVNSNVNNNVQCPDSNGSSVSSVVSSVSSVVSSVCSSPRHGD/DDDPPDPPPPPPPPPPPPPPCDPVNVLVCLQQFFFDLPPVLVLLLLLLLLQLQQQLLCCLQQVEGQQALVVLVVVLVVCVVPVPPALNNVLSVLSNVLLVVLLVVLLVLLVVGLNRGLNSQLVLLVQLLVLLVVLLVLQVPDDLDDDNRDPDPSSSSSSSSNSSSSSSQQSNCVSSVNNQRSSNDLPSLVVCQVVPPCNPPPPPVVNVSSVSSVVSNVNSNVNNNVQCPDSNGSSVSSVVSSVSSVVSSVCSSPRHGD